Protein AF-0000000075107037 (afdb_homodimer)

pLDDT: mean 95.25, std 4.58, range [48.72, 98.81]

Solvent-accessible surface area (backbone atoms only — not comparable to full-atom values): 33247 Å² total; per-residue (Å²): 128,79,55,45,65,58,54,53,51,48,35,53,47,34,36,51,47,34,52,48,44,27,47,44,36,66,69,42,48,43,53,71,29,68,86,40,70,43,37,31,58,58,52,11,61,74,70,67,34,22,39,70,39,39,37,48,50,51,52,28,38,24,60,72,54,35,28,42,76,41,94,88,47,32,36,28,62,30,82,46,23,54,36,32,19,80,85,46,91,81,37,44,23,40,41,48,31,38,67,56,30,68,88,40,40,49,19,62,66,38,42,64,56,15,33,43,67,59,44,39,19,32,39,75,63,66,74,32,54,68,70,62,43,25,70,76,34,52,69,60,34,51,33,41,52,51,22,51,52,50,52,50,51,50,51,43,50,50,44,63,72,68,47,67,61,71,78,71,62,50,89,64,32,30,37,32,24,47,59,38,65,57,33,60,59,57,50,52,52,51,59,71,58,67,45,90,56,45,39,39,32,38,33,21,44,59,79,49,29,62,60,16,57,78,68,43,61,87,75,42,47,70,42,63,50,50,54,76,74,42,50,78,69,32,37,34,36,39,32,58,74,44,60,39,64,42,53,69,70,53,38,26,42,34,44,31,25,43,51,72,29,30,40,72,88,73,17,36,38,38,37,38,39,58,47,37,78,48,69,43,28,44,57,26,44,47,25,38,32,65,33,82,25,40,60,41,33,70,68,53,49,41,50,43,29,46,74,22,53,23,31,68,74,44,76,46,79,53,100,56,67,44,26,40,35,32,28,29,61,95,130,79,56,47,65,57,55,54,53,48,34,55,48,35,37,51,46,34,51,49,44,26,48,44,36,67,70,41,49,42,53,69,28,68,85,40,69,42,36,30,58,57,52,12,60,74,70,67,34,21,39,70,40,39,36,48,50,50,53,27,37,24,58,73,54,35,28,43,76,42,94,88,47,32,37,29,63,30,82,48,25,54,36,31,19,78,87,47,91,78,36,43,25,42,42,47,31,38,67,56,29,68,90,39,40,50,19,62,68,38,42,64,57,15,34,44,67,59,45,39,19,31,39,75,64,68,73,32,52,66,70,62,41,24,68,77,34,52,69,61,35,52,32,39,53,51,22,51,51,49,52,50,50,50,52,43,50,50,44,62,71,70,47,66,61,70,78,70,61,48,89,65,32,31,36,31,24,48,58,38,64,58,32,60,59,54,51,52,52,50,59,70,59,66,45,89,56,46,41,41,33,38,33,21,44,58,78,49,30,62,60,17,58,77,65,42,61,87,75,43,46,69,42,63,50,50,52,76,74,42,50,77,69,33,38,35,36,40,32,59,73,46,59,39,64,39,52,69,72,52,38,26,41,34,44,32,25,43,52,71,31,30,42,72,88,74,19,36,38,39,37,38,39,57,48,38,82,44,70,44,28,44,56,25,44,48,26,38,33,66,34,81,26,40,57,43,33,71,68,54,49,40,52,42,29,46,74,23,53,22,32,68,74,44,76,48,82,54,99,56,66,45,25,39,37,32,29,28,61,94

Radius of gyration: 29.3 Å; Cα contacts (8 Å, |Δi|>4): 1284; chains: 2; bounding box: 58×89×63 Å

InterPro domains:
  IPR001077 O-methyltransferase, C-terminal domain [PF00891] (127-308)
  IPR012967 Caffeic acid 3-O-methyltransferase-like, dimerisation domain [PF08100] (13-86)
  IPR016461 O-methyltransferase-like [PIRSF005739] (6-320)
  IPR016461 O-methyltransferase-like [PS51683] (9-329)
  IPR029063 S-adenosyl-L-methionine-dependent methyltransferase superfamily [G3DSA:3.40.50.150] (92-328)
  IPR029063 S-adenosyl-L-methionine-dependent methyltransferase superfamily [SSF53335] (90-326)
  IPR036388 Winged helix-like DNA-binding domain superfamily [G3DSA:1.10.10.10] (2-91)
  IPR036390 Winged helix DNA-binding domain superfamily [SSF46785] (5-87)

Foldseek 3Di:
DPDPVVVVVVVVVVVVQLLLLLVCLVLLVLQVQVVHKDFLVVSCVVSVHDSVVSQVSQVSNVVVVQWPDPPSTIIHGDPNVNLSRPPDPNRCNLVSNLCCDCQNVQLVVPLVVCVVPLAASRCVRQVHASVVSCVVVVVSVVSVVVNVVSVLVVLLVQCLVFDPLLVLDDFQFEEEEAQCQLCVSVQVSCVSNVDLRYAYEYEEAPVRLVVSCVPDDPRYHYDHDDLLVADAAGAEYEAEPNQQQDDLVSLLSSLLRNCVRYDQPRHKYKYKDQADDPPCVVVQSSCSNRHSGGHYHPVSVQVSQVSSQKGWDDWGDDPDRIIIIMIHGD/DPDPVVVVVVVVVVVVQLLLLLVCLVLLVLQVQVVHKDFLVVSCVVSVHDSVVSQVSQVSNVVVVQWDDPPSTIIHGDPNVNLSRDPDPNRCNLVSNLCCDCQNVQLVVPLVVCVVPLAASRCVRQVHASVVSCVVVVVSVVSVVVNVVSVLVVLLVQCLVFDPLLVLDDFQFEEEEAQCQLCVSVQVSCVSNVDLRYAYEYEEAPVRLVVSCVPDDPRYHYDHDDLLVADAAGAEYEAEPNQQQDDLVSLLSSLLRNCVRYDQPRHKYKYKDQADDPPCVVVQSSCSNRHSGGHYHPVSVQVSQVSSQKGWDDWGDDPDRIIIIMIHGD

Secondary structure (DSSP, 8-state):
---HHHHHHHHHHHHHHHHHHHHHHHTTHHHHHTTS-EEHHHHHHHHT--HHHHHHHHHHHHTTTSEEEETTTEEEE-TGGGGG-TTSTT--HHHHHHHTSHHHHHHHHTHHHHHHHSS-SHHHHHSS-HHHHHHHSHHHHHHHHHHHHHHHHHHHHHHHHHS-HHHH--TT-EEEEET-TTSHHHHHHHHHHT-TTSEEEEEE-HHHHHHHHTTS-TTEEEEE--TTT----BSEEEEES-GGGS-HHHHHHHHHHHHHHB-TTT-EEEEEEEB-SSTHHHHHHHHHHHSS---B-HHHHHHHHHHTTEEEEEEEE-SSSEEEEEEEE-/---HHHHHHHHHHHHHHHHHHHHHHHTTHHHHHTTS-EEHHHHHHHHT--HHHHHHHHHHHHTTTSEEEETTTEEEE-TGGGGG-TTSTT--HHHHHHHTSHHHHHHHHTHHHHHHHSS-SHHHHHSS-HHHHHHHSHHHHHHHHHHHHHHHHHHHHHHHHHS-HHHH--TT-EEEEET-TTSHHHHHHHHHHT-TTSEEEEEE-HHHHHHHHTTS-TTEEEEE--TTT----BSEEEEES-GGGS-HHHHHHHHHHHHHHB-TTT-EEEEEEEB-SSTHHHHHHHHHHHSS---B-HHHHHHHHHHTTEEEEEEEE-SSSEEEEEEEE-

Sequence (660 aa):
MADPALQVFECVRNLWATRCLSTVASLKIPDFLRDGPRTAKEIAEHFHLHEDSVFRLLRAVSTMGFLEHSNGNVFALTATGECLISDVPGSMRAYLVTMCAPGHWLPWGNIESTIESGVPATEMELGADLGSYYSKHPEEGHAFNEAMQHVNQMSAGVALDAYPFEDIATDDMCIVDVGGAHGDFLMDVLNRLNRPSVRGILFERPEVVEAAAEHVSHEIDCISGDFFESVPPGDLYLLKHVLHEWSDSHCVAILRNIRAAMDTSSGRVLVVEVLVEGTEALVDMNMLVMFNGRERTEEEFTALFLQANLKLTQVIRTSTPFAVLEASAAMADPALQVFECVRNLWATRCLSTVASLKIPDFLRDGPRTAKEIAEHFHLHEDSVFRLLRAVSTMGFLEHSNGNVFALTATGECLISDVPGSMRAYLVTMCAPGHWLPWGNIESTIESGVPATEMELGADLGSYYSKHPEEGHAFNEAMQHVNQMSAGVALDAYPFEDIATDDMCIVDVGGAHGDFLMDVLNRLNRPSVRGILFERPEVVEAAAEHVSHEIDCISGDFFESVPPGDLYLLKHVLHEWSDSHCVAILRNIRAAMDTSSGRVLVVEVLVEGTEALVDMNMLVMFNGRERTEEEFTALFLQANLKLTQVIRTSTPFAVLEASAA

Organism: Aphanomyces astaci (NCBI:txid112090)

Nearest PDB structures (foldseek):
  8h3t-assembly1_B  TM=8.787E-01  e=5.975E-28  Streptomyces galtieri
  8rdn-assembly2_D  TM=8.268E-01  e=7.463E-28  Xenorhabdus doucetiae FRM16 = DSM 17909
  4d7k-assembly1_A  TM=7.882E-01  e=2.397E-27  Streptomyces davaonensis JCM 4913
  7pgj-assembly1_A-2  TM=7.693E-01  e=4.847E-24  Streptomyces peucetius
  4wxh-assembly1_B  TM=7.635E-01  e=1.318E-23  Streptomyces peucetius

Structure (mmCIF, N/CA/C/O backbone):
data_AF-0000000075107037-model_v1
#
loop_
_entity.id
_entity.type
_entity.pdbx_description
1 polymer 'O-methyltransferase domain-containing protein'
#
loop_
_atom_site.group_PDB
_atom_site.id
_atom_site.type_symbol
_atom_site.label_atom_id
_atom_site.label_alt_id
_atom_site.label_comp_id
_atom_site.label_asym_id
_atom_site.label_entity_id
_atom_site.label_seq_id
_atom_site.pdbx_PDB_ins_code
_atom_site.Cartn_x
_atom_site.Cartn_y
_atom_site.Cartn_z
_atom_site.occupancy
_atom_site.B_iso_or_equiv
_atom_site.auth_seq_id
_atom_site.auth_comp_id
_atom_site.auth_asym_id
_atom_site.auth_atom_id
_atom_site.pdbx_PDB_model_num
ATOM 1 N N . MET A 1 1 ? -7.32 -2.387 21.812 1 48.72 1 MET A N 1
ATOM 2 C CA . MET A 1 1 ? -7.293 -2.402 20.344 1 48.72 1 MET A CA 1
ATOM 3 C C . MET A 1 1 ? -6.777 -1.075 19.797 1 48.72 1 MET A C 1
ATOM 5 O O . MET A 1 1 ? -7.039 -0.018 20.375 1 48.72 1 MET A O 1
ATOM 9 N N . ALA A 1 2 ? -5.934 -1.205 18.812 1 64.19 2 ALA A N 1
ATOM 10 C CA . ALA A 1 2 ? -5.414 0.016 18.203 1 64.19 2 ALA A CA 1
ATOM 11 C C . ALA A 1 2 ? -6.547 0.911 17.703 1 64.19 2 ALA A C 1
ATOM 13 O O . ALA A 1 2 ? -7.582 0.418 17.25 1 64.19 2 ALA A O 1
ATOM 14 N N . ASP A 1 3 ? -6.496 2.055 17.859 1 85.25 3 ASP A N 1
ATOM 15 C CA . ASP A 1 3 ? -7.48 3.027 17.391 1 85.25 3 ASP A CA 1
ATOM 16 C C . ASP A 1 3 ? -7.809 2.812 15.914 1 85.25 3 ASP A C 1
ATOM 18 O O . ASP A 1 3 ? -6.906 2.635 15.094 1 85.25 3 ASP A O 1
ATOM 22 N N . PRO A 1 4 ? -9.078 2.51 15.609 1 87.81 4 PRO A N 1
ATOM 23 C CA . PRO A 1 4 ? -9.5 2.26 14.227 1 87.81 4 PRO A CA 1
ATOM 24 C C . PRO A 1 4 ? -8.945 3.283 13.242 1 87.81 4 PRO A C 1
ATOM 26 O O . PRO A 1 4 ? -8.547 2.922 12.133 1 87.81 4 PRO A O 1
ATOM 29 N N . ALA A 1 5 ? -8.859 4.488 13.68 1 88.5 5 ALA A N 1
ATOM 30 C CA . ALA A 1 5 ? -8.32 5.535 12.805 1 88.5 5 ALA A CA 1
ATOM 31 C C . ALA A 1 5 ? -6.852 5.285 12.5 1 88.5 5 ALA A C 1
ATOM 33 O O . ALA A 1 5 ? -6.406 5.488 11.359 1 88.5 5 ALA A O 1
ATOM 34 N N . LEU A 1 6 ? -6.152 4.863 13.484 1 89.31 6 LEU A N 1
ATOM 35 C CA . LEU A 1 6 ? -4.73 4.602 13.305 1 89.31 6 LEU A CA 1
ATOM 36 C C . LEU A 1 6 ? -4.508 3.461 12.312 1 89.31 6 LEU A C 1
ATOM 38 O O . LEU A 1 6 ? -3.537 3.471 11.555 1 89.31 6 LEU A O 1
ATOM 42 N N . GLN A 1 7 ? -5.359 2.49 12.289 1 92.75 7 GLN A N 1
ATOM 43 C CA . GLN A 1 7 ? -5.242 1.369 11.367 1 92.75 7 GLN A CA 1
ATOM 44 C C . GLN A 1 7 ? -5.449 1.823 9.922 1 92.75 7 GLN A C 1
ATOM 46 O O . GLN A 1 7 ? -4.77 1.348 9.008 1 92.75 7 GLN A O 1
ATOM 51 N N . VAL A 1 8 ? -6.398 2.748 9.734 1 94.56 8 VAL A N 1
ATOM 52 C CA . VAL A 1 8 ? -6.648 3.268 8.391 1 94.56 8 VAL A CA 1
ATOM 53 C C . VAL A 1 8 ? -5.465 4.117 7.938 1 94.56 8 VAL A C 1
ATOM 55 O O . VAL A 1 8 ? -5.031 4.023 6.785 1 94.56 8 VAL A O 1
ATOM 58 N N . PHE A 1 9 ? -4.879 4.91 8.844 1 92.62 9 PHE A N 1
ATOM 59 C CA . PHE A 1 9 ? -3.684 5.68 8.523 1 92.62 9 PHE A CA 1
ATOM 60 C C . PHE A 1 9 ? -2.545 4.762 8.094 1 92.62 9 PHE A C 1
ATOM 62 O O . PHE A 1 9 ? -1.828 5.059 7.137 1 92.62 9 PHE A O 1
ATOM 69 N N . GLU A 1 10 ? -2.465 3.695 8.773 1 93.69 10 GLU A N 1
ATOM 70 C CA . GLU A 1 10 ? -1.395 2.746 8.484 1 93.69 10 GLU A CA 1
ATOM 71 C C . GLU A 1 10 ? -1.579 2.105 7.113 1 93.69 10 GLU A C 1
ATOM 73 O O . GLU A 1 10 ? -0.605 1.878 6.391 1 93.69 10 GLU A O 1
ATOM 78 N N . CYS A 1 11 ? -2.799 1.814 6.762 1 96.19 11 CYS A N 1
ATOM 79 C CA . CYS A 1 11 ? -3.068 1.246 5.445 1 96.19 11 CYS A CA 1
ATOM 80 C C . CYS A 1 11 ? -2.615 2.191 4.34 1 96.19 11 CYS A C 1
ATOM 82 O O . CYS A 1 11 ? -1.948 1.773 3.393 1 96.19 11 CYS A O 1
ATOM 84 N N . VAL A 1 12 ? -2.932 3.439 4.508 1 96.75 12 VAL A N 1
ATOM 85 C CA . VAL A 1 12 ? -2.574 4.434 3.502 1 96.75 12 VAL A CA 1
ATOM 86 C C . VAL A 1 12 ? -1.059 4.609 3.467 1 96.75 12 VAL A C 1
ATOM 88 O O . VAL A 1 12 ? -0.457 4.656 2.391 1 96.75 12 VAL A O 1
ATOM 91 N N . ARG A 1 13 ? -0.458 4.672 4.602 1 96.19 13 ARG A N 1
ATOM 92 C CA . ARG A 1 13 ? 0.992 4.82 4.68 1 96.19 13 ARG A CA 1
ATOM 93 C C . ARG A 1 13 ? 1.698 3.641 4.016 1 96.19 13 ARG A C 1
ATOM 95 O O . ARG A 1 13 ? 2.758 3.809 3.41 1 96.19 13 ARG A O 1
ATOM 102 N N . ASN A 1 14 ? 1.113 2.471 4.121 1 96.81 14 ASN A N 1
ATOM 103 C CA . ASN A 1 14 ? 1.698 1.282 3.51 1 96.81 14 ASN A CA 1
ATOM 104 C C . ASN A 1 14 ? 1.711 1.382 1.987 1 96.81 14 ASN A C 1
ATOM 106 O O . ASN A 1 14 ? 2.627 0.877 1.336 1 96.81 14 ASN A O 1
ATOM 110 N N . LEU A 1 15 ? 0.691 2.004 1.475 1 97.19 15 LEU A N 1
ATOM 111 C CA . LEU A 1 15 ? 0.667 2.258 0.038 1 97.19 15 LEU A CA 1
ATOM 112 C C . LEU A 1 15 ? 1.818 3.172 -0.372 1 97.19 15 LEU A C 1
ATOM 114 O O . LEU A 1 15 ? 2.531 2.883 -1.336 1 97.19 15 LEU A O 1
ATOM 118 N N . TRP A 1 16 ? 2.047 4.246 0.37 1 98.19 16 TRP A N 1
ATOM 119 C CA . TRP A 1 16 ? 3.145 5.168 0.098 1 98.19 16 TRP A CA 1
ATOM 120 C C . TRP A 1 16 ? 4.492 4.473 0.257 1 98.19 16 TRP A C 1
ATOM 122 O O . TRP A 1 16 ? 5.402 4.68 -0.548 1 98.19 16 TRP A O 1
ATOM 132 N N . ALA A 1 17 ? 4.57 3.666 1.273 1 98.31 17 ALA A N 1
ATOM 133 C CA . ALA A 1 17 ? 5.809 2.953 1.571 1 98.31 17 ALA A CA 1
ATOM 134 C C . ALA A 1 17 ? 6.223 2.057 0.406 1 98.31 17 ALA A C 1
ATOM 136 O O . ALA A 1 17 ? 7.379 2.066 -0.014 1 98.31 17 ALA A O 1
ATOM 137 N N . THR A 1 18 ? 5.258 1.32 -0.097 1 98.31 18 THR A N 1
ATOM 138 C CA . THR A 1 18 ? 5.539 0.401 -1.195 1 98.31 18 THR A CA 1
ATOM 139 C C . THR A 1 18 ? 6.027 1.161 -2.426 1 98.31 18 THR A C 1
ATOM 141 O O . THR A 1 18 ? 6.984 0.744 -3.078 1 98.31 18 THR A O 1
ATOM 144 N N . ARG A 1 19 ? 5.391 2.246 -2.729 1 98.25 19 ARG A N 1
ATOM 145 C CA . ARG A 1 19 ? 5.777 3.033 -3.895 1 98.25 19 ARG A CA 1
ATOM 146 C C . ARG A 1 19 ? 7.16 3.646 -3.707 1 98.25 19 ARG A C 1
ATOM 148 O O . ARG A 1 19 ? 7.945 3.721 -4.652 1 98.25 19 ARG A O 1
ATOM 155 N N . CYS A 1 20 ? 7.461 4.105 -2.486 1 98.69 20 CYS A N 1
ATOM 156 C CA . CYS A 1 20 ? 8.789 4.648 -2.199 1 98.69 20 CYS A CA 1
ATOM 157 C C . CYS A 1 20 ? 9.859 3.584 -2.371 1 98.69 20 CYS A C 1
ATOM 159 O O . CYS A 1 20 ? 10.891 3.83 -3.008 1 98.69 20 CYS A O 1
ATOM 161 N N . LEU A 1 21 ? 9.602 2.441 -1.837 1 98.69 21 LEU A N 1
ATOM 162 C CA . LEU A 1 21 ? 10.555 1.342 -1.939 1 98.69 21 LEU A CA 1
ATOM 163 C C . LEU A 1 21 ? 10.781 0.953 -3.396 1 98.69 21 LEU A C 1
ATOM 165 O O . LEU A 1 21 ? 11.922 0.729 -3.812 1 98.69 21 LEU A O 1
ATOM 169 N N . SER A 1 22 ? 9.719 0.848 -4.125 1 98.44 22 SER A N 1
ATOM 170 C CA . SER A 1 22 ? 9.812 0.494 -5.539 1 98.44 22 SER A CA 1
ATOM 171 C C . SER A 1 22 ? 10.617 1.531 -6.316 1 98.44 22 SER A C 1
ATOM 173 O O . SER A 1 22 ? 11.336 1.189 -7.254 1 98.44 22 SER A O 1
ATOM 175 N N . THR A 1 23 ? 10.469 2.781 -5.965 1 98.38 23 THR A N 1
ATOM 176 C CA . THR A 1 23 ? 11.203 3.85 -6.633 1 98.38 23 THR A CA 1
ATOM 177 C C . THR A 1 23 ? 12.703 3.707 -6.387 1 98.38 23 THR A C 1
ATOM 179 O O . THR A 1 23 ? 13.508 3.844 -7.316 1 98.38 23 THR A O 1
ATOM 182 N N . VAL A 1 24 ? 13.086 3.426 -5.145 1 98.62 24 VAL A N 1
ATOM 183 C CA . VAL A 1 24 ? 14.484 3.189 -4.809 1 98.62 24 VAL A CA 1
ATOM 184 C C . VAL A 1 24 ? 15.031 2.033 -5.645 1 98.62 24 VAL A C 1
ATOM 186 O O . VAL A 1 24 ? 16.141 2.115 -6.18 1 98.62 24 VAL A O 1
ATOM 189 N N . ALA A 1 25 ? 14.258 0.979 -5.781 1 97.81 25 ALA A N 1
ATOM 190 C CA . ALA A 1 25 ? 14.656 -0.2 -6.547 1 97.81 25 ALA A CA 1
ATOM 191 C C . ALA A 1 25 ? 14.727 0.114 -8.039 1 97.81 25 ALA A C 1
ATOM 193 O O . ALA A 1 25 ? 15.656 -0.315 -8.727 1 97.81 25 ALA A O 1
ATOM 194 N N . SER A 1 26 ? 13.719 0.814 -8.523 1 96.75 26 SER A N 1
ATOM 195 C CA . SER A 1 26 ? 13.641 1.144 -9.945 1 96.75 26 SER A CA 1
ATOM 196 C C . SER A 1 26 ? 14.82 2.008 -10.375 1 96.75 26 SER A C 1
ATOM 198 O O . SER A 1 26 ? 15.305 1.889 -11.508 1 96.75 26 SER A O 1
ATOM 200 N N . LEU A 1 27 ? 15.289 2.854 -9.5 1 97.12 27 LEU A N 1
ATOM 201 C CA . LEU A 1 27 ? 16.406 3.74 -9.781 1 97.12 27 LEU A CA 1
ATOM 202 C C . LEU A 1 27 ? 17.734 3.014 -9.602 1 97.12 27 LEU A C 1
ATOM 204 O O . LEU A 1 27 ? 18.797 3.576 -9.875 1 97.12 27 LEU A O 1
ATOM 208 N N . LYS A 1 28 ? 17.719 1.764 -9.062 1 97.38 28 LYS A N 1
ATOM 209 C CA . LYS A 1 28 ? 18.875 0.902 -8.844 1 97.38 28 LYS A CA 1
ATOM 210 C C . LYS A 1 28 ? 19.828 1.518 -7.824 1 97.38 28 LYS A C 1
ATOM 212 O O . LYS A 1 28 ? 21.047 1.372 -7.945 1 97.38 28 LYS A O 1
ATOM 217 N N . ILE A 1 29 ? 19.266 2.271 -6.902 1 98.38 29 ILE A N 1
ATOM 218 C CA . ILE A 1 29 ? 20.062 2.865 -5.832 1 98.38 29 ILE A CA 1
ATOM 219 C C . ILE A 1 29 ? 20.719 1.764 -5.016 1 98.38 29 ILE A C 1
ATOM 221 O O . ILE A 1 29 ? 21.891 1.895 -4.617 1 98.38 29 ILE A O 1
ATOM 225 N N . PRO A 1 30 ? 20.047 0.63 -4.777 1 98.62 30 PRO A N 1
ATOM 226 C CA . PRO A 1 30 ? 20.703 -0.451 -4.043 1 98.62 30 PRO A CA 1
ATOM 227 C C . PRO A 1 30 ? 21.969 -0.947 -4.734 1 98.62 30 PRO A C 1
ATOM 229 O O . PRO A 1 30 ? 22.938 -1.328 -4.066 1 98.62 30 PRO A O 1
ATOM 232 N N . ASP A 1 31 ? 22 -0.954 -6.078 1 98.38 31 ASP A N 1
ATOM 233 C CA . ASP A 1 31 ? 23.203 -1.339 -6.809 1 98.38 31 ASP A CA 1
ATOM 234 C C . ASP A 1 31 ? 24.375 -0.415 -6.473 1 98.38 31 ASP A C 1
ATOM 236 O O . ASP A 1 31 ? 25.516 -0.871 -6.312 1 98.38 31 ASP A O 1
ATOM 240 N N . PHE A 1 32 ? 24.078 0.857 -6.41 1 98.06 32 PHE A N 1
ATOM 241 C CA . PHE A 1 32 ? 25.094 1.867 -6.129 1 98.06 32 PHE A CA 1
ATOM 242 C C . PHE A 1 32 ? 25.562 1.777 -4.68 1 98.06 32 PHE A C 1
ATOM 244 O O . PHE A 1 32 ? 26.719 2.061 -4.375 1 98.06 32 PHE A O 1
ATOM 251 N N . LEU A 1 33 ? 24.75 1.326 -3.754 1 98.19 33 LEU A N 1
ATOM 252 C CA . LEU A 1 33 ? 25.047 1.247 -2.33 1 98.19 33 LEU A CA 1
ATOM 253 C C . LEU A 1 33 ? 25.734 -0.076 -1.994 1 98.19 33 LEU A C 1
ATOM 255 O O . LEU A 1 33 ? 26.141 -0.298 -0.851 1 98.19 33 LEU A O 1
ATOM 259 N N . ARG A 1 34 ? 25.875 -0.941 -2.982 1 96.31 34 ARG A N 1
ATOM 260 C CA . ARG A 1 34 ? 26.422 -2.277 -2.775 1 96.31 34 ARG A CA 1
ATOM 261 C C . ARG A 1 34 ? 27.812 -2.209 -2.168 1 96.31 34 ARG A C 1
ATOM 263 O O . ARG A 1 34 ? 28.188 -3.061 -1.357 1 96.31 34 ARG A O 1
ATOM 270 N N . ASP A 1 35 ? 28.562 -1.167 -2.494 1 93.31 35 ASP A N 1
ATOM 271 C CA . ASP A 1 35 ? 29.969 -1.083 -2.105 1 93.31 35 ASP A CA 1
ATOM 272 C C . ASP A 1 35 ? 30.141 -0.282 -0.816 1 93.31 35 ASP A C 1
ATOM 274 O O . ASP A 1 35 ? 31.25 -0.019 -0.384 1 93.31 35 ASP A O 1
ATOM 278 N N . GLY A 1 36 ? 29.047 0.172 -0.223 1 96.19 36 GLY A N 1
ATOM 279 C CA . GLY A 1 36 ? 29.156 0.857 1.055 1 96.19 36 GLY A CA 1
ATOM 280 C C . GLY A 1 36 ? 28.234 2.061 1.168 1 96.19 36 GLY A C 1
ATOM 281 O O . GLY A 1 36 ? 27.516 2.393 0.221 1 96.19 36 GLY A O 1
ATOM 282 N N . PRO A 1 37 ? 28.297 2.684 2.326 1 97.81 37 PRO A N 1
ATOM 283 C CA . PRO A 1 37 ? 27.422 3.826 2.604 1 97.81 37 PRO A CA 1
ATOM 284 C C . PRO A 1 37 ? 27.719 5.027 1.709 1 97.81 37 PRO A C 1
ATOM 286 O O . PRO A 1 37 ? 28.875 5.262 1.346 1 97.81 37 PRO A O 1
ATOM 289 N N . ARG A 1 38 ? 26.719 5.77 1.296 1 98.31 38 ARG A N 1
ATOM 290 C CA . ARG A 1 38 ? 26.812 7.004 0.519 1 98.31 38 ARG A CA 1
ATOM 291 C C . ARG A 1 38 ? 25.906 8.078 1.107 1 98.31 38 ARG A C 1
ATOM 293 O O . ARG A 1 38 ? 24.906 7.773 1.768 1 98.31 38 ARG A O 1
ATOM 300 N N . THR A 1 39 ? 26.266 9.312 0.815 1 98 39 THR A N 1
ATOM 301 C CA . THR A 1 39 ? 25.375 10.414 1.192 1 98 39 THR A CA 1
ATOM 302 C C . THR A 1 39 ? 24.266 10.586 0.173 1 98 39 THR A C 1
ATOM 304 O O . THR A 1 39 ? 24.391 10.156 -0.975 1 98 39 THR A O 1
ATOM 307 N N . ALA A 1 40 ? 23.188 11.211 0.613 1 97.94 40 ALA A N 1
ATOM 308 C CA . ALA A 1 40 ? 22.109 11.539 -0.315 1 97.94 40 ALA A CA 1
ATOM 309 C C . ALA A 1 40 ? 22.625 12.375 -1.483 1 97.94 40 ALA A C 1
ATOM 311 O O . ALA A 1 40 ? 22.188 12.203 -2.621 1 97.94 40 ALA A O 1
ATOM 312 N N . LYS A 1 41 ? 23.516 13.258 -1.195 1 98.06 41 LYS A N 1
ATOM 313 C CA . LYS A 1 41 ? 24.109 14.109 -2.223 1 98.06 41 LYS A CA 1
ATOM 314 C C . LYS A 1 41 ? 24.844 13.273 -3.264 1 98.06 41 LYS A C 1
ATOM 316 O O . LYS A 1 41 ? 24.672 13.469 -4.469 1 98.06 41 LYS A O 1
ATOM 321 N N . GLU A 1 42 ? 25.688 12.352 -2.814 1 98.31 42 GLU A N 1
ATOM 322 C CA . GLU A 1 42 ? 26.438 11.477 -3.721 1 98.31 42 GLU A CA 1
ATOM 323 C C . GLU A 1 42 ? 25.484 10.656 -4.59 1 98.31 42 GLU A C 1
ATOM 325 O O . GLU A 1 42 ? 25.734 10.477 -5.785 1 98.31 42 GLU A O 1
ATOM 330 N N . ILE A 1 43 ? 24.453 10.188 -3.994 1 98.44 43 ILE A N 1
ATOM 331 C CA . ILE A 1 43 ? 23.484 9.375 -4.707 1 98.44 43 ILE A CA 1
ATOM 332 C C . ILE A 1 43 ? 22.766 10.227 -5.75 1 98.44 43 ILE A C 1
ATOM 334 O O . ILE A 1 43 ? 22.625 9.828 -6.906 1 98.44 43 ILE A O 1
ATOM 338 N N . ALA A 1 44 ? 22.312 11.414 -5.344 1 98.5 44 ALA A N 1
ATOM 339 C CA . ALA A 1 44 ? 21.625 12.328 -6.25 1 98.5 44 ALA A CA 1
ATOM 340 C C . ALA A 1 44 ? 22.5 12.695 -7.438 1 98.5 44 ALA A C 1
ATOM 342 O O . ALA A 1 44 ? 22.047 12.727 -8.578 1 98.5 44 ALA A O 1
ATOM 343 N N . GLU A 1 45 ? 23.75 12.977 -7.168 1 98.31 45 GLU A N 1
ATOM 344 C CA . GLU A 1 45 ? 24.688 13.359 -8.211 1 98.31 45 GLU A CA 1
ATOM 345 C C . GLU A 1 45 ? 24.938 12.203 -9.18 1 98.31 45 GLU A C 1
ATOM 347 O O . GLU A 1 45 ? 24.953 12.398 -10.398 1 98.31 45 GLU A O 1
ATOM 352 N N . HIS A 1 46 ? 25.141 11.023 -8.648 1 97.75 46 HIS A N 1
ATOM 353 C CA . HIS A 1 46 ? 25.406 9.852 -9.469 1 97.75 46 HIS A CA 1
ATOM 354 C C . HIS A 1 46 ? 24.281 9.594 -10.461 1 97.75 46 HIS A C 1
ATOM 356 O O . HIS A 1 46 ? 24.531 9.266 -11.625 1 97.75 46 HIS A O 1
ATOM 362 N N . PHE A 1 47 ? 23.062 9.734 -10.039 1 97.88 47 PHE A N 1
ATOM 363 C CA . PHE A 1 47 ? 21.906 9.375 -10.844 1 97.88 47 PHE A CA 1
ATOM 364 C C . PHE A 1 47 ? 21.266 10.617 -11.469 1 97.88 47 PHE A C 1
ATOM 366 O O . PHE A 1 47 ? 20.25 10.523 -12.156 1 97.88 47 PHE A O 1
ATOM 373 N N . HIS A 1 48 ? 21.859 11.812 -11.273 1 98.06 48 HIS A N 1
ATOM 374 C CA . HIS A 1 48 ? 21.344 13.078 -11.797 1 98.06 48 HIS A CA 1
ATOM 375 C C . HIS A 1 48 ? 19.922 13.328 -11.32 1 98.06 48 HIS A C 1
ATOM 377 O O . HIS A 1 48 ? 19.031 13.578 -12.133 1 98.06 48 HIS A O 1
ATOM 383 N N . LEU A 1 49 ? 19.719 13.227 -9.984 1 98.5 49 LEU A N 1
ATOM 384 C CA . LEU A 1 49 ? 18.438 13.414 -9.328 1 98.5 49 LEU A CA 1
ATOM 385 C C . LEU A 1 49 ? 18.453 14.648 -8.422 1 98.5 49 LEU A C 1
ATOM 387 O O . LEU A 1 49 ? 19.516 15.227 -8.188 1 98.5 49 LEU A O 1
ATOM 391 N N . HIS A 1 50 ? 17.266 15.086 -8 1 98.38 50 HIS A N 1
ATOM 392 C CA . HIS A 1 50 ? 17.125 16.219 -7.09 1 98.38 50 HIS A CA 1
ATOM 393 C C . HIS A 1 50 ? 17.531 15.828 -5.672 1 98.38 50 HIS A C 1
ATOM 395 O O . HIS A 1 50 ? 16.891 14.977 -5.051 1 98.38 50 HIS A O 1
ATOM 401 N N . GLU A 1 51 ? 18.531 16.438 -5.156 1 98.06 51 GLU A N 1
ATOM 402 C CA . GLU A 1 51 ? 19.203 16.016 -3.932 1 98.06 51 GLU A CA 1
ATOM 403 C C . GLU A 1 51 ? 18.219 15.953 -2.762 1 98.06 51 GLU A C 1
ATOM 405 O O . GLU A 1 51 ? 18.172 14.945 -2.053 1 98.06 51 GLU A O 1
ATOM 410 N N . ASP A 1 52 ? 17.422 17 -2.531 1 96.88 52 ASP A N 1
ATOM 411 C CA . ASP A 1 52 ? 16.5 17.031 -1.398 1 96.88 52 ASP A CA 1
ATOM 412 C C . ASP A 1 52 ? 15.453 15.93 -1.507 1 96.88 52 ASP A C 1
ATOM 414 O O . ASP A 1 52 ? 15.094 15.305 -0.505 1 96.88 52 ASP A O 1
ATOM 418 N N . SER A 1 53 ? 14.953 15.703 -2.727 1 97.94 53 SER A N 1
ATOM 419 C CA . SER A 1 53 ? 13.977 14.641 -2.953 1 97.94 53 SER A CA 1
ATOM 420 C C . SER A 1 53 ? 14.578 13.266 -2.693 1 97.94 53 SER A C 1
ATOM 422 O O . SER A 1 53 ? 13.906 12.383 -2.148 1 97.94 53 SER A O 1
ATOM 424 N N . VAL A 1 54 ? 15.82 13.07 -3.07 1 98.56 54 VAL A N 1
ATOM 425 C CA . VAL A 1 54 ? 16.516 11.812 -2.838 1 98.56 54 VAL A CA 1
ATOM 426 C C . VAL A 1 54 ? 16.688 11.578 -1.337 1 98.56 54 VAL A C 1
ATOM 428 O O . VAL A 1 54 ? 16.422 10.484 -0.841 1 98.56 54 VAL A O 1
ATOM 431 N N . PHE A 1 55 ? 17.062 12.594 -0.621 1 98.12 55 PHE A N 1
ATOM 432 C CA . PHE A 1 55 ? 17.234 12.477 0.823 1 98.12 55 PHE A CA 1
ATOM 433 C C . PHE A 1 55 ? 15.93 12.039 1.483 1 98.12 55 PHE A C 1
ATOM 435 O O . PHE A 1 55 ? 15.914 11.102 2.285 1 98.12 55 PHE A O 1
ATOM 442 N N . ARG A 1 56 ? 14.844 12.703 1.157 1 97.75 56 ARG A N 1
ATOM 443 C CA . ARG A 1 56 ? 13.555 12.422 1.773 1 97.75 56 ARG A CA 1
ATOM 444 C C . ARG A 1 56 ? 13.07 11.016 1.416 1 97.75 56 ARG A C 1
ATOM 446 O O . ARG A 1 56 ? 12.508 10.32 2.258 1 97.75 56 ARG A O 1
ATOM 453 N N . LEU A 1 57 ? 13.281 10.617 0.159 1 98.5 57 LEU A N 1
ATOM 454 C CA . LEU A 1 57 ? 12.938 9.273 -0.283 1 98.5 57 LEU A CA 1
ATOM 455 C C . LEU A 1 57 ? 13.711 8.227 0.514 1 98.5 57 LEU A C 1
ATOM 457 O O . LEU A 1 57 ? 13.125 7.266 1.021 1 98.5 57 LEU A O 1
ATOM 461 N N . LEU A 1 58 ? 15.023 8.406 0.651 1 98.69 58 LEU A N 1
ATOM 462 C CA . LEU A 1 58 ? 15.867 7.441 1.337 1 98.69 58 LEU A CA 1
ATOM 463 C C . LEU A 1 58 ? 15.555 7.406 2.83 1 98.69 58 LEU A C 1
ATOM 465 O O . LEU A 1 58 ? 15.594 6.34 3.451 1 98.69 58 LEU A O 1
ATOM 469 N N . ARG A 1 59 ? 15.281 8.594 3.387 1 98.06 59 ARG A N 1
ATOM 470 C CA . ARG A 1 59 ? 14.867 8.648 4.785 1 98.06 59 ARG A CA 1
ATOM 471 C C . ARG A 1 59 ? 13.602 7.82 5.008 1 98.06 59 ARG A C 1
ATOM 473 O O . ARG A 1 59 ? 13.508 7.07 5.98 1 98.06 59 ARG A O 1
ATOM 480 N N . ALA A 1 60 ? 12.641 7.934 4.113 1 98 60 ALA A N 1
ATOM 481 C CA . ALA A 1 60 ? 11.398 7.172 4.219 1 98 60 ALA A CA 1
ATOM 482 C C . ALA A 1 60 ? 11.664 5.672 4.117 1 98 60 ALA A C 1
ATOM 484 O O . ALA A 1 60 ? 11.188 4.895 4.949 1 98 60 ALA A O 1
ATOM 485 N N . VAL A 1 61 ? 12.453 5.254 3.15 1 98.44 61 VAL A N 1
ATOM 486 C CA . VAL A 1 61 ? 12.711 3.838 2.91 1 98.44 61 VAL A CA 1
ATOM 487 C C . VAL A 1 61 ? 13.523 3.256 4.062 1 98.44 61 VAL A C 1
ATOM 489 O O . VAL A 1 61 ? 13.375 2.082 4.406 1 98.44 61 VAL A O 1
ATOM 492 N N . SER A 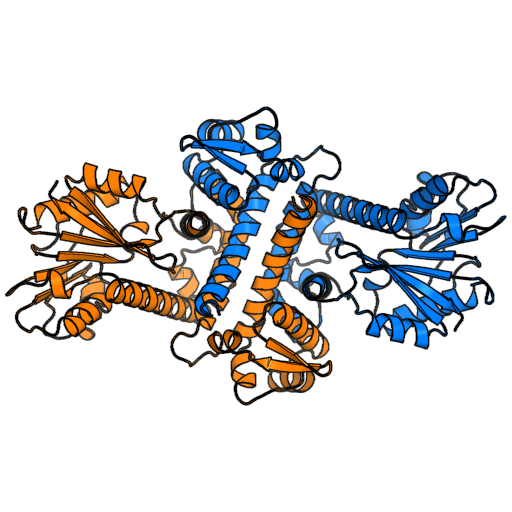1 62 ? 14.344 4.082 4.734 1 97.88 62 SER A N 1
ATOM 493 C CA . SER A 1 62 ? 15.125 3.605 5.871 1 97.88 62 SER A CA 1
ATOM 494 C C . SER A 1 62 ? 14.219 3.182 7.023 1 97.88 62 SER A C 1
ATOM 496 O O . SER A 1 62 ? 14.586 2.32 7.824 1 97.88 62 SER A O 1
ATOM 498 N N . THR A 1 63 ? 13.031 3.799 7.133 1 96.81 63 THR A N 1
ATOM 499 C CA . THR A 1 63 ? 12.109 3.457 8.211 1 96.81 63 THR A CA 1
ATOM 500 C C . THR A 1 63 ? 11.508 2.07 7.992 1 96.81 63 THR A C 1
ATOM 502 O O . THR A 1 63 ? 10.906 1.5 8.906 1 96.81 63 THR A O 1
ATOM 505 N N . MET A 1 64 ? 11.727 1.465 6.805 1 96.62 64 MET A N 1
ATOM 506 C CA . MET A 1 64 ? 11.141 0.181 6.434 1 96.62 64 MET A CA 1
ATOM 507 C C . MET A 1 64 ? 12.117 -0.959 6.688 1 96.62 64 MET A C 1
ATOM 509 O O . MET A 1 64 ? 11.766 -2.131 6.559 1 96.62 64 MET A O 1
ATOM 513 N N . GLY A 1 65 ? 13.359 -0.625 6.961 1 96.5 65 GLY A N 1
ATOM 514 C CA . GLY A 1 65 ? 14.328 -1.646 7.328 1 96.5 65 GLY A CA 1
ATOM 515 C C . GLY A 1 65 ? 15.211 -2.074 6.172 1 96.5 65 GLY A C 1
ATOM 516 O O . GLY A 1 65 ? 16.031 -2.975 6.32 1 96.5 65 GLY A O 1
ATOM 517 N N . PHE A 1 66 ? 15.094 -1.416 4.977 1 97.88 66 PHE A N 1
ATOM 518 C CA . PHE A 1 66 ? 15.883 -1.81 3.814 1 97.88 66 PHE A CA 1
ATOM 519 C C . PHE A 1 66 ? 17.172 -1.005 3.732 1 97.88 66 PHE A C 1
ATOM 521 O O . PHE A 1 66 ? 18.125 -1.418 3.07 1 97.88 66 PHE A O 1
ATOM 528 N N . LEU A 1 67 ? 17.188 0.171 4.359 1 98.25 67 LEU A N 1
ATOM 529 C CA . LEU A 1 67 ? 18.359 1.044 4.426 1 98.25 67 LEU A CA 1
ATOM 530 C C . LEU A 1 67 ? 18.656 1.431 5.867 1 98.25 67 LEU A C 1
ATOM 532 O O . LEU A 1 67 ? 17.75 1.504 6.703 1 98.25 67 LEU A O 1
ATOM 536 N N . GLU A 1 68 ? 19.844 1.609 6.09 1 97.75 68 GLU A N 1
ATOM 537 C CA . GLU A 1 68 ? 20.281 2.279 7.309 1 97.75 68 GLU A CA 1
ATOM 538 C C . GLU A 1 68 ? 20.5 3.771 7.07 1 97.75 68 GLU A C 1
ATOM 540 O O . GLU A 1 68 ? 21.016 4.172 6.023 1 97.75 68 GLU A O 1
ATOM 545 N N . HIS A 1 69 ? 20.062 4.582 7.922 1 96.56 69 HIS A N 1
ATOM 546 C CA . HIS A 1 69 ? 20.203 6.035 7.879 1 96.56 69 HIS A CA 1
ATOM 547 C C . HIS A 1 69 ? 21.047 6.539 9.047 1 96.56 69 HIS A C 1
ATOM 549 O O . HIS A 1 69 ? 20.641 6.434 10.211 1 96.56 69 HIS A O 1
ATOM 555 N N . SER A 1 70 ? 22.234 7.016 8.734 1 91.5 70 SER A N 1
ATOM 556 C CA . SER A 1 70 ? 23.141 7.496 9.781 1 91.5 70 SER A CA 1
ATOM 557 C C . SER A 1 70 ? 23.609 8.914 9.492 1 91.5 70 SER A C 1
ATOM 559 O O . SER A 1 70 ? 23.516 9.391 8.359 1 91.5 70 SER A O 1
ATOM 561 N N . ASN A 1 71 ? 24.078 9.562 10.547 1 81.94 71 ASN A N 1
ATOM 562 C CA . ASN A 1 71 ? 24.734 10.867 10.5 1 81.94 71 ASN A CA 1
ATOM 563 C C . ASN A 1 71 ? 23.891 11.898 9.758 1 81.94 71 ASN A C 1
ATOM 565 O O . ASN A 1 71 ? 24.422 12.773 9.078 1 81.94 71 ASN A O 1
ATOM 569 N N . GLY A 1 72 ? 22.766 11.695 9.594 1 80.06 72 GLY A N 1
ATOM 570 C CA . GLY A 1 72 ? 21.781 12.641 9.102 1 80.06 72 GLY A CA 1
ATOM 571 C C . GLY A 1 72 ? 21.688 12.688 7.59 1 80.06 72 GLY A C 1
ATOM 572 O O . GLY A 1 72 ? 20.75 13.25 7.031 1 80.06 72 GLY A O 1
ATOM 573 N N . ASN A 1 73 ? 22.625 12.094 6.883 1 92.38 73 ASN A N 1
ATOM 574 C CA . ASN A 1 73 ? 22.531 12.164 5.426 1 92.38 73 ASN A CA 1
ATOM 575 C C . ASN A 1 73 ? 23.188 10.953 4.766 1 92.38 73 ASN A C 1
ATOM 577 O O . ASN A 1 73 ? 23.406 10.945 3.553 1 92.38 73 ASN A O 1
ATOM 581 N N . VAL A 1 74 ? 23.641 10.023 5.543 1 97.88 74 VAL A N 1
ATOM 582 C CA . VAL A 1 74 ? 24.328 8.859 5.004 1 97.88 74 VAL A CA 1
ATOM 583 C C . VAL A 1 74 ? 23.406 7.645 5.035 1 97.88 74 VAL A C 1
ATOM 585 O O . VAL A 1 74 ? 22.719 7.402 6.031 1 97.88 74 VAL A O 1
ATOM 588 N N . PHE A 1 75 ? 23.516 6.918 3.959 1 98.5 75 PHE A N 1
ATOM 589 C CA . PHE A 1 75 ? 22.641 5.754 3.832 1 98.5 75 PHE A CA 1
ATOM 590 C C . PHE A 1 75 ? 23.438 4.523 3.41 1 98.5 75 PHE A C 1
ATOM 592 O O . PHE A 1 75 ? 24.375 4.633 2.625 1 98.5 75 PHE A O 1
ATOM 599 N N . ALA A 1 76 ? 23.062 3.389 3.965 1 98.44 76 ALA A N 1
ATOM 600 C CA . ALA A 1 76 ? 23.656 2.096 3.635 1 98.44 76 ALA A CA 1
ATOM 601 C C . ALA A 1 76 ? 22.578 1.021 3.48 1 98.44 76 ALA A C 1
ATOM 603 O O . ALA A 1 76 ? 21.484 1.152 4.02 1 98.44 76 ALA A O 1
ATOM 604 N N . LEU A 1 77 ? 22.938 -0.036 2.701 1 97.81 77 LEU A N 1
ATOM 605 C CA . LEU A 1 77 ? 22.031 -1.174 2.605 1 97.81 77 LEU A CA 1
ATOM 606 C C . LEU A 1 77 ? 22.031 -1.987 3.895 1 97.81 77 LEU A C 1
ATOM 608 O O . LEU A 1 77 ? 23.094 -2.182 4.5 1 97.81 77 LEU A O 1
ATOM 612 N N . THR A 1 78 ? 20.906 -2.367 4.348 1 97.62 78 THR A N 1
ATOM 613 C CA . THR A 1 78 ? 20.812 -3.424 5.352 1 97.62 78 THR A CA 1
ATOM 614 C C . THR A 1 78 ? 20.922 -4.797 4.695 1 97.62 78 THR A C 1
ATOM 616 O O . THR A 1 78 ? 20.953 -4.91 3.471 1 97.62 78 THR A O 1
ATOM 619 N N . ALA A 1 79 ? 20.938 -5.82 5.531 1 95.25 79 ALA A N 1
ATOM 620 C CA . ALA A 1 79 ? 20.906 -7.18 4.996 1 95.25 79 ALA A CA 1
ATOM 621 C C . ALA A 1 79 ? 19.656 -7.418 4.176 1 95.25 79 ALA A C 1
ATOM 623 O O . ALA A 1 79 ? 19.703 -8.055 3.123 1 95.25 79 ALA A O 1
ATOM 624 N N . THR A 1 80 ? 18.547 -6.918 4.582 1 95.62 80 THR A N 1
ATOM 625 C CA . THR A 1 80 ? 17.281 -7.043 3.873 1 95.62 80 THR A CA 1
ATOM 626 C C . THR A 1 80 ? 17.328 -6.273 2.557 1 95.62 80 THR A C 1
ATOM 628 O O . THR A 1 80 ? 16.812 -6.742 1.541 1 95.62 80 THR A O 1
ATOM 631 N N . GLY A 1 81 ? 17.953 -5.113 2.611 1 97.31 81 GLY A N 1
ATOM 632 C CA . GLY A 1 81 ? 18.031 -4.273 1.426 1 97.31 81 GLY A CA 1
ATOM 633 C C . GLY A 1 81 ? 18.844 -4.895 0.304 1 97.31 81 GLY A C 1
ATOM 634 O O . GLY A 1 81 ? 18.703 -4.504 -0.857 1 97.31 81 GLY A O 1
ATOM 635 N N . GLU A 1 82 ? 19.656 -5.852 0.604 1 96.88 82 GLU A N 1
ATOM 636 C CA . GLU A 1 82 ? 20.516 -6.484 -0.392 1 96.88 82 GLU A CA 1
ATOM 637 C C . GLU A 1 82 ? 19.688 -7.285 -1.401 1 96.88 82 GLU A C 1
ATOM 639 O O . GLU A 1 82 ? 20.141 -7.523 -2.523 1 96.88 82 GLU A O 1
ATOM 644 N N . CYS A 1 83 ? 18.5 -7.66 -1.086 1 95 83 CYS A N 1
ATOM 645 C CA . CYS A 1 83 ? 17.641 -8.43 -1.986 1 95 83 CYS A CA 1
ATOM 646 C C . CYS A 1 83 ? 17.109 -7.551 -3.117 1 95 83 CYS A C 1
ATOM 648 O O . CYS A 1 83 ? 16.516 -8.055 -4.07 1 95 83 CYS A O 1
ATOM 650 N N . LEU A 1 84 ? 17.422 -6.234 -3.072 1 97.44 84 LEU A N 1
ATOM 651 C CA . LEU A 1 84 ? 16.969 -5.309 -4.098 1 97.44 84 LEU A CA 1
ATOM 652 C C . LEU A 1 84 ? 18.078 -5.008 -5.102 1 97.44 84 LEU A C 1
ATOM 654 O O . LEU A 1 84 ? 17.859 -4.266 -6.062 1 97.44 84 LEU A O 1
ATOM 658 N N . ILE A 1 85 ? 19.25 -5.504 -4.824 1 97.38 85 ILE A N 1
ATOM 659 C CA . ILE A 1 85 ? 20.328 -5.383 -5.801 1 97.38 85 ILE A CA 1
ATOM 660 C C . ILE A 1 85 ? 19.969 -6.148 -7.07 1 97.38 85 ILE A C 1
ATOM 662 O O . ILE A 1 85 ? 19.453 -7.266 -7 1 97.38 85 ILE A O 1
ATOM 666 N N . SER A 1 86 ? 20.188 -5.59 -8.266 1 94.38 86 SER A N 1
ATOM 667 C CA . SER A 1 86 ? 19.594 -6.039 -9.523 1 94.38 86 SER A CA 1
ATOM 668 C C . SER A 1 86 ? 20.203 -7.363 -9.977 1 94.38 86 SER A C 1
ATOM 670 O O . SER A 1 86 ? 19.547 -8.148 -10.664 1 94.38 86 SER A O 1
ATOM 672 N N . ASP A 1 87 ? 21.453 -7.66 -9.625 1 92.19 87 ASP A N 1
ATOM 673 C CA . ASP A 1 87 ? 22.156 -8.773 -10.258 1 92.19 87 ASP A CA 1
ATOM 674 C C . ASP A 1 87 ? 22.562 -9.828 -9.234 1 92.19 87 ASP A C 1
ATOM 676 O O . ASP A 1 87 ? 23.516 -10.578 -9.445 1 92.19 87 ASP A O 1
ATOM 680 N N . VAL A 1 88 ? 21.922 -9.875 -8.148 1 91.75 88 VAL A N 1
ATOM 681 C CA . VAL A 1 88 ? 22.203 -10.922 -7.176 1 91.75 88 VAL A CA 1
ATOM 682 C C . VAL A 1 88 ? 21.172 -12.039 -7.312 1 91.75 88 VAL A C 1
ATOM 684 O O . VAL A 1 88 ? 20.031 -11.797 -7.719 1 91.75 88 VAL A O 1
ATOM 687 N N . PRO A 1 89 ? 21.562 -13.258 -7.059 1 85.94 89 PRO A N 1
ATOM 688 C CA . PRO A 1 89 ? 20.594 -14.352 -7.062 1 85.94 89 PRO A CA 1
ATOM 689 C C . PRO A 1 89 ? 19.453 -14.117 -6.082 1 85.94 89 PRO A C 1
ATOM 691 O O . PRO A 1 89 ? 19.672 -13.734 -4.934 1 85.94 89 PRO A O 1
ATOM 694 N N . GLY A 1 90 ? 18.266 -14.273 -6.648 1 85.44 90 GLY A N 1
ATOM 695 C CA . GLY A 1 90 ? 17.109 -14.133 -5.773 1 85.44 90 GLY A CA 1
ATOM 696 C C . GLY A 1 90 ? 16.656 -12.695 -5.613 1 85.44 90 GLY A C 1
ATOM 697 O O . GLY A 1 90 ? 15.781 -12.406 -4.801 1 85.44 90 GLY A O 1
ATOM 698 N N . SER A 1 91 ? 17.219 -11.836 -6.379 1 93.5 91 SER A N 1
ATOM 699 C CA . SER A 1 91 ? 16.828 -10.43 -6.32 1 93.5 91 SER A CA 1
ATOM 700 C C . SER A 1 91 ? 15.32 -10.273 -6.445 1 93.5 91 SER A C 1
ATOM 702 O O . SER A 1 91 ? 14.688 -10.938 -7.266 1 93.5 91 SER A O 1
ATOM 704 N N . MET A 1 92 ? 14.812 -9.398 -5.625 1 94.69 92 MET A N 1
ATOM 705 C CA . MET A 1 92 ? 13.375 -9.109 -5.645 1 94.69 92 MET A CA 1
ATOM 706 C C . MET A 1 92 ? 13.102 -7.781 -6.348 1 94.69 92 MET A C 1
ATOM 708 O O . MET A 1 92 ? 11.961 -7.32 -6.379 1 94.69 92 MET A O 1
ATOM 712 N N . ARG A 1 93 ? 14.117 -7.18 -6.926 1 96.38 93 ARG A N 1
ATOM 713 C CA . ARG A 1 93 ? 13.977 -5.871 -7.562 1 96.38 93 ARG A CA 1
ATOM 714 C C . ARG A 1 93 ? 12.938 -5.918 -8.68 1 96.38 93 ARG A C 1
ATOM 716 O O . ARG A 1 93 ? 12.023 -5.094 -8.711 1 96.38 93 ARG A O 1
ATOM 723 N N . ALA A 1 94 ? 13.094 -6.852 -9.562 1 95.56 94 ALA A N 1
ATOM 724 C CA . ALA A 1 94 ? 12.211 -6.926 -10.727 1 95.56 94 ALA A CA 1
ATOM 725 C C . ALA A 1 94 ? 10.766 -7.125 -10.297 1 95.56 94 ALA A C 1
ATOM 727 O O . ALA A 1 94 ? 9.852 -6.504 -10.859 1 95.56 94 ALA A O 1
ATOM 728 N N . TYR A 1 95 ? 10.57 -7.984 -9.352 1 95.44 95 TYR A N 1
ATOM 729 C CA . TYR A 1 95 ? 9.227 -8.234 -8.844 1 95.44 95 TYR A CA 1
ATOM 730 C C . TYR A 1 95 ? 8.609 -6.957 -8.289 1 95.44 95 TYR A C 1
ATOM 732 O O . TYR A 1 95 ? 7.5 -6.574 -8.68 1 95.44 95 TYR A O 1
ATOM 740 N N . LEU A 1 96 ? 9.359 -6.309 -7.406 1 97.44 96 LEU A N 1
ATOM 741 C CA . LEU A 1 96 ? 8.875 -5.098 -6.746 1 97.44 96 LEU A CA 1
ATOM 742 C C . LEU A 1 96 ? 8.578 -4.008 -7.77 1 97.44 96 LEU A C 1
ATOM 744 O O . LEU A 1 96 ? 7.504 -3.396 -7.738 1 97.44 96 LEU A O 1
ATOM 748 N N . VAL A 1 97 ? 9.469 -3.752 -8.68 1 97.06 97 VAL A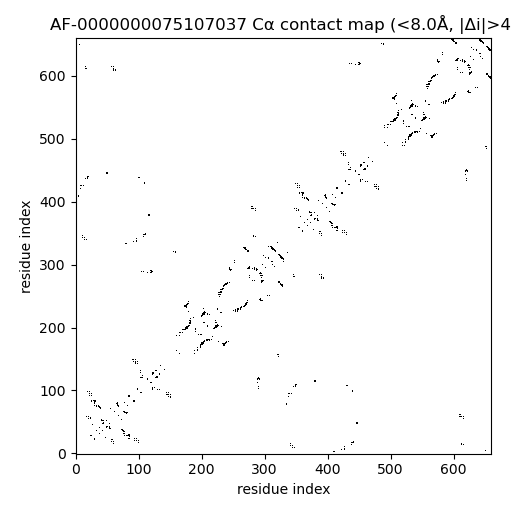 N 1
ATOM 749 C CA . VAL A 1 97 ? 9.344 -2.689 -9.672 1 97.06 97 VAL A CA 1
ATOM 750 C C . VAL A 1 97 ? 8.156 -2.977 -10.594 1 97.06 97 VAL A C 1
ATOM 752 O O . VAL A 1 97 ? 7.375 -2.074 -10.906 1 97.06 97 VAL A O 1
ATOM 755 N N . THR A 1 98 ? 7.973 -4.195 -10.953 1 96.56 98 THR A N 1
ATOM 756 C CA . THR A 1 98 ? 6.91 -4.59 -11.875 1 96.56 98 THR A CA 1
ATOM 757 C C . THR A 1 98 ? 5.543 -4.406 -11.227 1 96.56 98 THR A C 1
ATOM 759 O O . THR A 1 98 ? 4.605 -3.928 -11.867 1 96.56 98 THR A O 1
ATOM 762 N N . MET A 1 99 ? 5.461 -4.754 -9.961 1 96.69 99 MET A N 1
ATOM 763 C CA . MET A 1 99 ? 4.188 -4.691 -9.25 1 96.69 99 MET A CA 1
ATOM 764 C C . MET A 1 99 ? 3.781 -3.244 -8.992 1 96.69 99 MET A C 1
ATOM 766 O O . MET A 1 99 ? 2.652 -2.979 -8.57 1 96.69 99 MET A O 1
ATOM 770 N N . CYS A 1 100 ? 4.66 -2.287 -9.281 1 97.19 100 CYS A N 1
ATOM 771 C CA . CYS A 1 100 ? 4.352 -0.876 -9.078 1 97.19 100 CYS A CA 1
ATOM 772 C C . CYS A 1 100 ? 4.457 -0.098 -10.383 1 97.19 100 CYS A C 1
ATOM 774 O O . CYS A 1 100 ? 4.293 1.124 -10.398 1 97.19 100 CYS A O 1
ATOM 776 N N . ALA A 1 101 ? 4.793 -0.817 -11.484 1 96.81 101 ALA A N 1
ATOM 777 C CA . ALA A 1 101 ? 4.91 -0.17 -12.789 1 96.81 101 ALA A CA 1
ATOM 778 C C . ALA A 1 101 ? 3.537 0.191 -13.352 1 96.81 101 ALA A C 1
ATOM 780 O O . ALA A 1 101 ? 2.518 -0.339 -12.898 1 96.81 101 ALA A O 1
ATOM 781 N N . PRO A 1 102 ? 3.48 1.047 -14.367 1 95.94 102 PRO A N 1
ATOM 782 C CA . PRO A 1 102 ? 2.199 1.492 -14.914 1 95.94 102 PRO A CA 1
ATOM 783 C C . PRO A 1 102 ? 1.313 0.33 -15.359 1 95.94 102 PRO A C 1
ATOM 785 O O . PRO A 1 102 ? 0.098 0.361 -15.148 1 95.94 102 PRO A O 1
ATOM 788 N N . GLY A 1 103 ? 1.868 -0.668 -15.922 1 96.38 103 GLY A N 1
ATOM 789 C CA . GLY A 1 103 ? 1.113 -1.821 -16.391 1 96.38 103 GLY A CA 1
ATOM 790 C C . GLY A 1 103 ? 0.365 -2.533 -15.281 1 96.38 103 GLY A C 1
ATOM 791 O O . GLY A 1 103 ? -0.592 -3.266 -15.539 1 96.38 103 GLY A O 1
ATOM 792 N N . HIS A 1 104 ? 0.775 -2.375 -14.078 1 97.06 104 HIS A N 1
ATOM 793 C CA . HIS A 1 104 ? 0.13 -2.938 -12.898 1 97.06 104 HIS A CA 1
ATOM 794 C C . HIS A 1 104 ? -0.622 -1.866 -12.117 1 97.06 104 HIS A C 1
ATOM 796 O O . HIS A 1 104 ? -1.747 -2.096 -11.664 1 97.06 104 HIS A O 1
ATOM 802 N N . TRP A 1 105 ? -0.016 -0.681 -11.984 1 96.69 105 TRP A N 1
ATOM 803 C CA . TRP A 1 105 ? -0.518 0.434 -11.188 1 96.69 105 TRP A CA 1
ATOM 804 C C . TRP A 1 105 ? -1.868 0.912 -11.711 1 96.69 105 TRP A C 1
ATOM 806 O O . TRP A 1 105 ? -2.814 1.084 -10.938 1 96.69 105 TRP A O 1
ATOM 816 N N . LEU A 1 106 ? -1.979 1.051 -12.984 1 97.06 106 LEU A N 1
ATOM 817 C CA . LEU A 1 106 ? -3.164 1.658 -13.578 1 97.06 106 LEU A CA 1
ATOM 818 C C . LEU A 1 106 ? -4.371 0.736 -13.453 1 97.06 106 LEU A C 1
ATOM 820 O O . LEU A 1 106 ? -5.449 1.171 -13.039 1 97.06 106 LEU A O 1
ATOM 824 N N . PRO A 1 107 ? -4.234 -0.578 -13.734 1 97.44 107 PRO A N 1
ATOM 825 C CA . PRO A 1 107 ? -5.383 -1.467 -13.531 1 97.44 107 PRO A CA 1
ATOM 826 C C . PRO A 1 107 ? -5.848 -1.507 -12.078 1 97.44 107 PRO A C 1
ATOM 828 O O . PRO A 1 107 ? -7.055 -1.47 -11.812 1 97.44 107 PRO A O 1
ATOM 831 N N . TRP A 1 108 ? -4.953 -1.533 -11.164 1 97.94 108 TRP A N 1
ATOM 832 C CA . TRP A 1 108 ? -5.32 -1.542 -9.75 1 97.94 108 TRP A CA 1
ATOM 833 C C . TRP A 1 108 ? -5.992 -0.231 -9.352 1 97.94 108 TRP A C 1
ATOM 835 O O . TRP A 1 108 ? -6.75 -0.184 -8.383 1 97.94 108 TRP A O 1
ATOM 845 N N . GLY A 1 109 ? -5.68 0.84 -10.078 1 96.94 109 GLY A N 1
ATOM 846 C CA . GLY A 1 109 ? -6.328 2.121 -9.836 1 96.94 109 GLY A CA 1
ATOM 847 C C . GLY A 1 109 ? -7.801 2.121 -10.203 1 96.94 109 GLY A C 1
ATOM 848 O O . GLY A 1 109 ? -8.547 3.02 -9.797 1 96.94 109 GLY A O 1
ATOM 849 N N . ASN A 1 110 ? -8.219 1.165 -10.938 1 96.12 110 ASN A N 1
ATOM 850 C CA . ASN A 1 110 ? -9.609 1.068 -11.359 1 96.12 110 ASN A CA 1
ATOM 851 C C . ASN A 1 110 ? -10.219 -0.276 -10.977 1 96.12 110 ASN A C 1
ATOM 853 O O . ASN A 1 110 ? -10.961 -0.872 -11.766 1 96.12 110 ASN A O 1
ATOM 857 N N . ILE A 1 111 ? -9.883 -0.816 -9.867 1 97.31 111 ILE A N 1
ATOM 858 C CA . ILE A 1 111 ? -10.383 -2.094 -9.375 1 97.31 111 ILE A CA 1
ATOM 859 C C . ILE A 1 111 ? -11.906 -2.055 -9.297 1 97.31 111 ILE A C 1
ATOM 861 O O . ILE A 1 111 ? -12.562 -3.086 -9.445 1 97.31 111 ILE A O 1
ATOM 865 N N . GLU A 1 112 ? -12.555 -0.898 -9.094 1 96.38 112 GLU A N 1
ATOM 866 C CA . GLU A 1 112 ? -14.008 -0.771 -9.008 1 96.38 112 GLU A CA 1
ATOM 867 C C . GLU A 1 112 ? -14.688 -1.32 -10.258 1 96.38 112 GLU A C 1
ATOM 869 O O . GLU A 1 112 ? -15.727 -1.975 -10.172 1 96.38 112 GLU A O 1
ATOM 874 N N . SER A 1 113 ? -14.062 -1.049 -11.414 1 96.06 113 SER A N 1
ATOM 875 C CA . SER A 1 113 ? -14.633 -1.568 -12.656 1 96.06 113 SER A CA 1
ATOM 876 C C . SER A 1 113 ? -14.68 -3.092 -12.648 1 96.06 113 SER A C 1
ATOM 878 O O . SER A 1 113 ? -15.633 -3.691 -13.141 1 96.06 113 SER A O 1
ATOM 880 N N . THR A 1 114 ? -13.633 -3.711 -12.117 1 97.56 114 THR A N 1
ATOM 881 C CA . THR A 1 114 ? -13.562 -5.164 -12.031 1 97.56 114 THR A CA 1
ATOM 882 C C . THR A 1 114 ? -14.609 -5.699 -11.062 1 97.56 114 THR A C 1
ATOM 884 O O . THR A 1 114 ? -15.242 -6.723 -11.328 1 97.56 114 THR A O 1
ATOM 887 N N . ILE A 1 115 ? -14.828 -5.012 -9.969 1 98.19 115 ILE A N 1
ATOM 888 C CA . ILE A 1 115 ? -15.805 -5.445 -8.977 1 98.19 115 ILE A CA 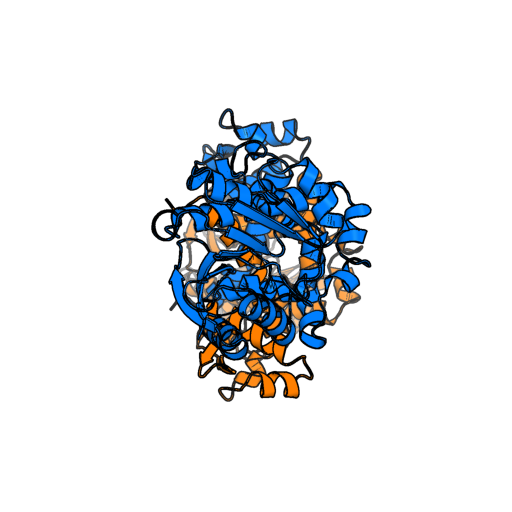1
ATOM 889 C C . ILE A 1 115 ? -17.219 -5.34 -9.555 1 98.19 115 ILE A C 1
ATOM 891 O O . ILE A 1 115 ? -18.078 -6.172 -9.258 1 98.19 115 ILE A O 1
ATOM 895 N N . GLU A 1 116 ? -17.422 -4.367 -10.406 1 97.56 116 GLU A N 1
ATOM 896 C CA . GLU A 1 116 ? -18.719 -4.152 -11.031 1 97.56 116 GLU A CA 1
ATOM 897 C C . GLU A 1 116 ? -19 -5.199 -12.109 1 97.56 116 GLU A C 1
ATOM 899 O O . GLU A 1 116 ? -20.094 -5.738 -12.195 1 97.56 116 GLU A O 1
ATOM 904 N N . SER A 1 117 ? -18.031 -5.551 -12.914 1 96.5 117 SER A N 1
ATOM 905 C CA . SER A 1 117 ? -18.281 -6.293 -14.148 1 96.5 117 SER A CA 1
ATOM 906 C C . SER A 1 117 ? -17.797 -7.734 -14.023 1 96.5 117 SER A C 1
ATOM 908 O O . SER A 1 117 ? -18.234 -8.602 -14.781 1 96.5 117 SER A O 1
ATOM 910 N N . GLY A 1 118 ? -16.812 -7.938 -13.188 1 96.06 118 GLY A N 1
ATOM 911 C CA . GLY A 1 118 ? -16.141 -9.234 -13.125 1 96.06 118 GLY A CA 1
ATOM 912 C C . GLY A 1 118 ? -15.039 -9.383 -14.148 1 96.06 118 GLY A C 1
ATOM 913 O O . GLY A 1 118 ? -14.406 -10.438 -14.234 1 96.06 118 GLY A O 1
ATOM 914 N N . VAL A 1 119 ? -14.828 -8.32 -14.914 1 95.19 119 VAL A N 1
ATOM 915 C CA . VAL A 1 119 ? -13.805 -8.328 -15.953 1 95.19 119 VAL A CA 1
ATOM 916 C C . VAL A 1 119 ? -12.562 -7.586 -15.469 1 95.19 119 VAL A C 1
ATOM 918 O O . VAL A 1 119 ? -12.664 -6.512 -14.867 1 95.19 119 VAL A O 1
ATOM 921 N N . PRO A 1 120 ? -11.391 -8.203 -15.688 1 95.56 120 PRO A N 1
ATOM 922 C CA . PRO A 1 120 ? -10.164 -7.512 -15.273 1 95.56 120 PRO A CA 1
ATOM 923 C C . PRO A 1 120 ? -10.086 -6.086 -15.812 1 95.56 120 PRO A C 1
ATOM 925 O O . PRO A 1 120 ? -10.477 -5.832 -16.953 1 95.56 120 PRO A O 1
ATOM 928 N N . ALA A 1 121 ? -9.453 -5.242 -15.047 1 95.12 121 ALA A N 1
ATOM 929 C CA . ALA A 1 121 ? -9.359 -3.83 -15.414 1 95.12 121 ALA A CA 1
ATOM 930 C C . ALA A 1 121 ? -8.234 -3.598 -16.422 1 95.12 121 ALA A C 1
ATOM 932 O O . ALA A 1 121 ? -8.109 -2.51 -16.984 1 95.12 121 ALA A O 1
ATOM 933 N N . THR A 1 122 ? -7.418 -4.535 -16.719 1 95.38 122 THR A N 1
ATOM 934 C CA . THR A 1 122 ? -6.172 -4.41 -17.469 1 95.38 122 THR A CA 1
ATOM 935 C C . THR A 1 122 ? -6.43 -3.865 -18.875 1 95.38 122 THR A C 1
ATOM 937 O O . THR A 1 122 ? -5.863 -2.842 -19.266 1 95.38 122 THR A O 1
ATOM 940 N N . GLU A 1 123 ? -7.32 -4.496 -19.625 1 93.12 123 GLU A N 1
ATOM 941 C CA . GLU A 1 123 ? -7.551 -4.055 -21 1 93.12 123 GLU A CA 1
ATOM 942 C C . GLU A 1 123 ? -8.164 -2.656 -21.031 1 93.12 123 GLU A C 1
ATOM 944 O O . GLU A 1 123 ? -7.824 -1.846 -21.891 1 93.12 123 GLU A O 1
ATOM 949 N N . MET A 1 124 ? -9.039 -2.441 -20.156 1 93.5 124 MET A N 1
ATOM 950 C CA . MET A 1 124 ? -9.695 -1.139 -20.094 1 93.5 124 MET A CA 1
ATOM 951 C C . MET A 1 124 ? -8.688 -0.034 -19.797 1 93.5 124 MET A C 1
ATOM 953 O O . MET A 1 124 ? -8.695 1.011 -20.453 1 93.5 124 MET A O 1
ATOM 957 N N . GLU A 1 125 ? -7.801 -0.222 -18.906 1 94.88 125 GLU A N 1
ATOM 958 C CA . GLU A 1 125 ? -6.898 0.82 -18.422 1 94.88 125 GLU A CA 1
ATOM 959 C C . GLU A 1 125 ? -5.676 0.945 -19.328 1 94.88 125 GLU A C 1
ATOM 961 O O . GLU A 1 125 ? -5.121 2.035 -19.484 1 94.88 125 GLU A O 1
ATOM 966 N N . LEU A 1 126 ? -5.277 -0.183 -19.891 1 96.44 126 LEU A N 1
ATOM 967 C CA . LEU A 1 126 ? -4.043 -0.16 -20.672 1 96.44 126 LEU A CA 1
ATOM 968 C C . LEU A 1 126 ? -4.336 -0.007 -22.156 1 96.44 126 LEU A C 1
ATOM 970 O O . LEU A 1 126 ? -3.436 0.285 -22.953 1 96.44 126 LEU A O 1
ATOM 974 N N . GLY A 1 127 ? -5.582 -0.224 -22.547 1 94.88 127 GLY A N 1
ATOM 975 C CA . GLY A 1 127 ? -5.988 -0.093 -23.938 1 94.88 127 GLY A CA 1
ATOM 976 C C . GLY A 1 127 ? -5.641 -1.306 -24.781 1 94.88 127 GLY A C 1
ATOM 977 O O . GLY A 1 127 ? -5.738 -1.264 -26.016 1 94.88 127 GLY A O 1
ATOM 978 N N . ALA A 1 128 ? -5.117 -2.354 -24.172 1 93.31 128 ALA A N 1
ATOM 979 C CA . ALA A 1 128 ? -4.703 -3.6 -24.812 1 93.31 128 ALA A CA 1
ATOM 980 C C . ALA A 1 128 ? -4.586 -4.727 -23.797 1 93.31 128 ALA A C 1
ATOM 982 O O . ALA A 1 128 ? -4.59 -4.48 -22.578 1 93.31 128 ALA A O 1
ATOM 983 N N . ASP A 1 129 ? -4.613 -5.91 -24.328 1 91.56 129 ASP A N 1
ATOM 984 C CA . ASP A 1 129 ? -4.258 -7.008 -23.422 1 91.56 129 ASP A CA 1
ATOM 985 C C . ASP A 1 129 ? -2.812 -6.883 -22.953 1 91.56 129 ASP A C 1
ATOM 987 O O . ASP A 1 129 ? -2.012 -6.176 -23.562 1 91.56 129 ASP A O 1
ATOM 991 N N . LEU A 1 130 ? -2.477 -7.531 -21.938 1 90.62 130 LEU A N 1
ATOM 992 C CA . LEU A 1 130 ? -1.188 -7.363 -21.281 1 90.62 130 LEU A CA 1
ATOM 993 C C . LEU A 1 130 ? -0.041 -7.699 -22.219 1 90.62 130 LEU A C 1
ATOM 995 O O . LEU A 1 130 ? 0.967 -6.988 -22.266 1 90.62 130 LEU A O 1
ATOM 999 N N . GLY A 1 131 ? -0.151 -8.805 -22.953 1 90.94 131 GLY A N 1
ATOM 1000 C CA . GLY A 1 131 ? 0.881 -9.164 -23.922 1 90.94 131 GLY A CA 1
ATOM 1001 C C . GLY A 1 131 ? 1.156 -8.062 -24.922 1 90.94 131 GLY A C 1
ATOM 1002 O O . GLY A 1 131 ? 2.312 -7.707 -25.172 1 90.94 131 GLY A O 1
ATOM 1003 N N . SER A 1 132 ? 0.098 -7.559 -25.516 1 93.81 132 SER A N 1
ATOM 1004 C CA . SER A 1 132 ? 0.209 -6.477 -26.484 1 93.81 132 SER A CA 1
ATOM 1005 C C . SER A 1 132 ? 0.768 -5.211 -25.844 1 93.81 132 SER A C 1
ATOM 1007 O O . SER A 1 132 ? 1.572 -4.5 -26.438 1 93.81 132 SER A O 1
ATOM 1009 N N . TYR A 1 133 ? 0.329 -4.949 -24.703 1 96.19 133 TYR A N 1
ATOM 1010 C CA . TYR A 1 133 ? 0.827 -3.789 -23.984 1 96.19 133 TYR A CA 1
ATOM 1011 C C . TYR A 1 133 ? 2.33 -3.887 -23.75 1 96.19 133 TYR A C 1
ATOM 1013 O O . TYR A 1 133 ? 3.066 -2.932 -24.016 1 96.19 133 TYR A O 1
ATOM 1021 N N . TYR A 1 134 ? 2.799 -5 -23.312 1 94.69 134 TYR A N 1
ATOM 1022 C CA . TYR A 1 134 ? 4.215 -5.18 -23.016 1 94.69 134 TYR A CA 1
ATOM 1023 C C . TYR A 1 134 ? 5.051 -5.16 -24.281 1 94.69 134 TYR A C 1
ATOM 1025 O O . TYR A 1 134 ? 6.223 -4.777 -24.25 1 94.69 134 TYR A O 1
ATOM 1033 N N . SER A 1 135 ? 4.461 -5.598 -25.359 1 94.06 135 SER A N 1
ATOM 1034 C CA . SER A 1 135 ? 5.16 -5.496 -26.641 1 94.06 135 SER A CA 1
ATOM 1035 C C . SER A 1 135 ? 5.453 -4.043 -27 1 94.06 135 SER A C 1
ATOM 1037 O O . SER A 1 135 ? 6.473 -3.746 -27.625 1 94.06 135 SER A O 1
ATOM 1039 N N . LYS A 1 136 ? 4.582 -3.162 -26.641 1 95.19 136 LYS A N 1
ATOM 1040 C CA . LYS A 1 136 ? 4.746 -1.735 -26.906 1 95.19 136 LYS A CA 1
ATOM 1041 C C . LYS A 1 136 ? 5.57 -1.064 -25.812 1 95.19 136 LYS A C 1
ATOM 1043 O O . LYS A 1 136 ? 6.023 0.07 -25.984 1 95.19 136 LYS A O 1
ATOM 1048 N N . HIS A 1 137 ? 5.746 -1.752 -24.734 1 95.75 137 HIS A N 1
ATOM 1049 C CA . HIS A 1 137 ? 6.543 -1.289 -23.609 1 95.75 137 HIS A CA 1
ATOM 1050 C C . HIS A 1 137 ? 7.586 -2.328 -23.203 1 95.75 137 HIS A C 1
ATOM 1052 O O . HIS A 1 137 ? 7.535 -2.865 -22.094 1 95.75 137 HIS A O 1
ATOM 1058 N N . PRO A 1 138 ? 8.555 -2.539 -23.984 1 94.56 138 PRO A N 1
ATOM 1059 C CA . PRO A 1 138 ? 9.461 -3.684 -23.859 1 94.56 138 PRO A CA 1
ATOM 1060 C C . PRO A 1 138 ? 10.203 -3.697 -22.516 1 94.56 138 PRO A C 1
ATOM 1062 O O . PRO A 1 138 ? 10.477 -4.77 -21.969 1 94.56 138 PRO A O 1
ATOM 1065 N N . GLU A 1 139 ? 10.555 -2.529 -22 1 92.75 139 GLU A N 1
ATOM 1066 C CA . GLU A 1 139 ? 11.258 -2.5 -20.719 1 92.75 139 GLU A CA 1
ATOM 1067 C C . GLU A 1 139 ? 10.383 -3.064 -19.594 1 92.75 139 GLU A C 1
ATOM 1069 O O . GLU A 1 139 ? 10.852 -3.855 -18.781 1 92.75 139 GLU A O 1
ATOM 1074 N N . GLU A 1 140 ? 9.195 -2.623 -19.594 1 94.25 140 GLU A N 1
ATOM 1075 C CA . GLU A 1 140 ? 8.258 -3.15 -18.609 1 94.25 140 GLU A CA 1
ATOM 1076 C C . GLU A 1 140 ? 8.023 -4.645 -18.812 1 94.25 140 GLU A C 1
ATOM 1078 O O . GLU A 1 140 ? 7.91 -5.398 -17.844 1 94.25 140 GLU A O 1
ATOM 1083 N N . GLY A 1 141 ? 7.871 -4.992 -20.062 1 94.25 141 GLY A N 1
ATOM 1084 C CA . GLY A 1 141 ? 7.691 -6.398 -20.391 1 94.25 141 GLY A CA 1
ATOM 1085 C C . GLY A 1 141 ? 8.836 -7.27 -19.906 1 94.25 141 GLY A C 1
ATOM 1086 O O . GLY A 1 141 ? 8.625 -8.344 -19.359 1 94.25 141 GLY A O 1
ATOM 1087 N N . HIS A 1 142 ? 10.031 -6.828 -20.125 1 91.81 142 HIS A N 1
ATOM 1088 C CA . HIS A 1 142 ? 11.219 -7.559 -19.688 1 91.81 142 HIS A CA 1
ATOM 1089 C C . HIS A 1 142 ? 11.258 -7.699 -18.172 1 91.81 142 HIS A C 1
ATOM 1091 O O . HIS A 1 142 ? 11.578 -8.766 -17.656 1 91.81 142 HIS A O 1
ATOM 1097 N N . ALA A 1 143 ? 10.945 -6.613 -17.5 1 91.5 143 ALA A N 1
ATOM 1098 C CA . ALA A 1 143 ? 10.922 -6.645 -16.047 1 91.5 143 ALA A CA 1
ATOM 1099 C C . ALA A 1 143 ? 9.875 -7.633 -15.531 1 91.5 143 ALA A C 1
ATOM 1101 O O . ALA A 1 143 ? 10.125 -8.367 -14.57 1 91.5 143 ALA A O 1
ATOM 1102 N N . PHE A 1 144 ? 8.797 -7.664 -16.188 1 93.81 144 PHE A N 1
ATOM 1103 C CA . PHE A 1 144 ? 7.734 -8.586 -15.812 1 93.81 144 PHE A CA 1
ATOM 1104 C C . PHE A 1 144 ? 8.188 -10.031 -15.984 1 93.81 144 PHE A C 1
ATOM 1106 O O . PHE A 1 144 ? 8.016 -10.852 -15.078 1 93.81 144 PHE A O 1
ATOM 1113 N N . ASN A 1 145 ? 8.703 -10.273 -17.062 1 90.88 145 ASN A N 1
ATOM 1114 C CA . ASN A 1 145 ? 9.18 -11.625 -17.344 1 90.88 145 ASN A CA 1
ATOM 1115 C C . ASN A 1 145 ? 10.227 -12.07 -16.328 1 90.88 145 ASN A C 1
ATOM 1117 O O . ASN A 1 145 ? 10.211 -13.227 -15.883 1 90.88 145 ASN A O 1
ATOM 1121 N N . GLU A 1 146 ? 11.102 -11.211 -16.031 1 90.94 146 GLU A N 1
ATOM 1122 C CA . GLU A 1 146 ? 12.109 -11.508 -15.031 1 90.94 146 GLU A CA 1
ATOM 1123 C C . GLU A 1 146 ? 11.469 -11.789 -13.672 1 90.94 146 GLU A C 1
ATOM 1125 O O . GLU A 1 146 ? 11.859 -12.734 -12.984 1 90.94 146 GLU A O 1
ATOM 1130 N N . ALA A 1 147 ? 10.578 -10.953 -13.305 1 92.25 147 ALA A N 1
ATOM 1131 C CA . ALA A 1 147 ? 9.867 -11.125 -12.039 1 92.25 147 ALA A CA 1
ATOM 1132 C C . ALA A 1 147 ? 9.188 -12.492 -11.969 1 92.25 147 ALA A C 1
ATOM 1134 O O . ALA A 1 147 ? 9.297 -13.188 -10.961 1 92.25 147 ALA A O 1
ATOM 1135 N N . MET A 1 148 ? 8.5 -12.836 -13.008 1 90.12 148 MET A N 1
ATOM 1136 C CA . MET A 1 148 ? 7.77 -14.102 -13.023 1 90.12 148 MET A CA 1
ATOM 1137 C C . MET A 1 148 ? 8.734 -15.281 -12.992 1 90.12 148 MET A C 1
ATOM 1139 O O . MET A 1 148 ? 8.438 -16.312 -12.375 1 90.12 148 MET A O 1
ATOM 1143 N N . GLN A 1 149 ? 9.828 -15.133 -13.688 1 88.31 149 GLN A N 1
ATOM 1144 C CA . GLN A 1 149 ? 10.852 -16.172 -13.641 1 88.31 149 GLN A CA 1
ATOM 1145 C C . GLN A 1 149 ? 11.336 -16.406 -12.211 1 88.31 149 GLN A C 1
ATOM 1147 O O . GLN A 1 149 ? 11.523 -17.547 -11.789 1 88.31 149 GLN A O 1
ATOM 1152 N N . HIS A 1 150 ? 11.523 -15.367 -11.5 1 87.94 150 HIS A N 1
ATOM 1153 C CA . HIS A 1 150 ? 11.969 -15.477 -10.109 1 87.94 150 HIS A CA 1
ATOM 1154 C C . HIS A 1 150 ? 10.898 -16.125 -9.242 1 87.94 150 HIS A C 1
ATOM 1156 O O . HIS A 1 150 ? 11.211 -16.969 -8.391 1 87.94 150 HIS A O 1
ATOM 1162 N N . VAL A 1 151 ? 9.695 -15.734 -9.438 1 90 151 VAL A N 1
ATOM 1163 C CA . VAL A 1 151 ? 8.594 -16.312 -8.672 1 90 151 VAL A CA 1
ATOM 1164 C C . VAL A 1 151 ? 8.508 -17.812 -8.961 1 90 151 VAL A C 1
ATOM 1166 O O . VAL A 1 151 ? 8.312 -18.609 -8.047 1 90 151 VAL A O 1
ATOM 1169 N N . ASN A 1 152 ? 8.68 -18.094 -10.188 1 91.44 152 ASN A N 1
ATOM 1170 C CA . ASN A 1 152 ? 8.633 -19.5 -10.594 1 91.44 152 ASN A CA 1
ATOM 1171 C C . ASN A 1 152 ? 9.766 -20.312 -9.961 1 91.44 152 ASN A C 1
ATOM 1173 O O . ASN A 1 152 ? 9.562 -21.453 -9.555 1 91.44 152 ASN A O 1
ATOM 1177 N N . GLN A 1 153 ? 10.898 -19.719 -9.953 1 90.81 153 GLN A N 1
ATOM 1178 C CA . GLN A 1 153 ? 12.039 -20.391 -9.328 1 90.81 153 GLN A CA 1
ATOM 1179 C C . GLN A 1 153 ? 11.812 -20.594 -7.836 1 90.81 153 GLN A C 1
ATOM 1181 O O . GLN A 1 153 ? 12.156 -21.641 -7.285 1 90.81 153 GLN A O 1
ATOM 1186 N N . MET A 1 154 ? 11.258 -19.641 -7.266 1 90 154 MET A N 1
ATOM 1187 C CA . MET A 1 154 ? 10.977 -19.734 -5.836 1 90 154 MET A CA 1
ATOM 1188 C C . MET A 1 154 ? 9.977 -20.844 -5.551 1 90 154 MET A C 1
ATOM 1190 O O . MET A 1 154 ? 10.164 -21.625 -4.621 1 90 154 MET A O 1
ATOM 1194 N N . SER A 1 155 ? 8.898 -20.891 -6.266 1 94.44 155 SER A N 1
ATOM 1195 C CA . SER A 1 155 ? 7.883 -21.906 -6.043 1 94.44 155 SER A CA 1
ATOM 1196 C C . SER A 1 155 ? 8.438 -23.297 -6.32 1 94.44 155 SER A C 1
ATOM 1198 O O . SER A 1 155 ? 8.094 -24.266 -5.625 1 94.44 155 SER A O 1
ATOM 1200 N N . ALA A 1 156 ? 9.273 -23.391 -7.336 1 95.62 156 ALA A N 1
ATOM 1201 C CA . ALA A 1 156 ? 9.922 -24.656 -7.629 1 95.62 156 ALA A CA 1
ATOM 1202 C C . ALA A 1 156 ? 10.797 -25.109 -6.461 1 95.62 156 ALA A C 1
ATOM 1204 O O . ALA A 1 156 ? 10.734 -26.266 -6.043 1 95.62 156 ALA A O 1
ATOM 1205 N N . GLY A 1 157 ? 11.609 -24.172 -6.004 1 94.25 157 GLY A N 1
ATOM 1206 C CA . GLY A 1 157 ? 12.461 -24.469 -4.871 1 94.25 157 GLY A CA 1
ATOM 1207 C C . GLY A 1 157 ? 11.695 -24.906 -3.635 1 94.25 157 GLY A C 1
ATOM 1208 O O . GLY A 1 157 ? 12.086 -25.859 -2.957 1 94.25 157 GLY A O 1
ATOM 1209 N N . VAL A 1 158 ? 10.641 -24.234 -3.395 1 92.81 158 VAL A N 1
ATOM 1210 C CA . VAL A 1 158 ? 9.789 -24.531 -2.25 1 92.81 158 VAL A CA 1
ATOM 1211 C C . VAL A 1 158 ? 9.211 -25.953 -2.387 1 92.81 158 VAL A C 1
ATOM 1213 O O . VAL A 1 158 ? 9.203 -26.719 -1.423 1 92.81 158 VAL A O 1
ATOM 1216 N N . ALA A 1 159 ? 8.75 -26.281 -3.5 1 96.31 159 ALA A N 1
ATOM 1217 C CA . ALA A 1 159 ? 8.172 -27.594 -3.758 1 96.31 159 ALA A CA 1
ATOM 1218 C C . ALA A 1 159 ? 9.227 -28.688 -3.6 1 96.31 159 ALA A C 1
ATOM 1220 O O . ALA A 1 159 ? 8.961 -29.734 -3.012 1 96.31 159 ALA A O 1
ATOM 1221 N N . LEU A 1 160 ? 10.406 -28.469 -4.156 1 97 160 LEU A N 1
ATOM 1222 C CA . LEU A 1 160 ? 11.492 -29.438 -4.098 1 97 160 LEU A CA 1
ATOM 1223 C C . LEU A 1 160 ? 11.922 -29.688 -2.656 1 97 160 LEU A C 1
ATOM 1225 O O . LEU A 1 160 ? 12.25 -30.812 -2.293 1 97 160 LEU A O 1
ATOM 1229 N N . ASP A 1 161 ? 11.867 -28.656 -1.891 1 95.88 161 ASP A N 1
ATOM 1230 C CA . ASP A 1 161 ? 12.273 -28.766 -0.493 1 95.88 161 ASP A CA 1
ATOM 1231 C C . ASP A 1 161 ? 11.188 -29.453 0.339 1 95.88 161 ASP A C 1
ATOM 1233 O O . ASP A 1 161 ? 11.492 -30.188 1.282 1 95.88 161 ASP A O 1
ATOM 1237 N N . ALA A 1 162 ? 10.023 -29.172 0.007 1 96.69 162 ALA A N 1
ATOM 1238 C CA . ALA A 1 162 ? 8.914 -29.578 0.864 1 96.69 162 ALA A CA 1
ATOM 1239 C C . ALA A 1 162 ? 8.438 -30.984 0.521 1 96.69 162 ALA A C 1
ATOM 1241 O O . ALA A 1 162 ? 8.078 -31.75 1.411 1 96.69 162 ALA A O 1
ATOM 1242 N N . TYR A 1 163 ? 8.367 -31.328 -0.704 1 97.5 163 TYR A N 1
ATOM 1243 C CA . TYR A 1 163 ? 7.809 -32.594 -1.144 1 97.5 163 TYR A CA 1
ATOM 1244 C C . TYR A 1 163 ? 8.898 -33.656 -1.27 1 97.5 163 TYR A C 1
ATOM 1246 O O . TYR A 1 163 ? 9.938 -33.406 -1.884 1 97.5 163 TYR A O 1
ATOM 1254 N N . PRO A 1 164 ? 8.688 -34.844 -0.742 1 96.56 164 PRO A N 1
ATOM 1255 C CA . PRO A 1 164 ? 9.695 -35.906 -0.776 1 96.56 164 PRO A CA 1
ATOM 1256 C C . PRO A 1 164 ? 9.656 -36.688 -2.072 1 96.56 164 PRO A C 1
ATOM 1258 O O . PRO A 1 164 ? 9.305 -37.875 -2.055 1 96.56 164 PRO A O 1
ATOM 1261 N N . PHE A 1 165 ? 10.125 -36.125 -3.113 1 96.94 165 PHE A N 1
ATOM 1262 C CA . PHE A 1 165 ? 10.133 -36.781 -4.418 1 96.94 165 PHE A CA 1
ATOM 1263 C C . PHE A 1 165 ? 10.875 -38.094 -4.355 1 96.94 165 PHE A C 1
ATOM 1265 O O . PHE A 1 165 ? 10.477 -39.094 -5 1 96.94 165 PHE A O 1
ATOM 1272 N N . GLU A 1 166 ? 11.891 -38.156 -3.604 1 95.06 166 GLU A N 1
ATOM 1273 C CA . GLU A 1 166 ? 12.742 -39.344 -3.521 1 95.06 166 GLU A CA 1
ATOM 1274 C C . GLU A 1 166 ? 11.984 -40.5 -2.9 1 95.06 166 GLU A C 1
ATOM 1276 O O . GLU A 1 166 ? 12.219 -41.656 -3.262 1 95.06 166 GLU A O 1
ATOM 1281 N N . ASP A 1 167 ? 11.125 -40.188 -2.043 1 94.31 167 ASP A N 1
ATOM 1282 C CA . ASP A 1 167 ? 10.398 -41.219 -1.316 1 94.31 167 ASP A CA 1
ATOM 1283 C C . ASP A 1 167 ? 9.352 -41.875 -2.205 1 94.31 167 ASP A C 1
ATOM 1285 O O . ASP A 1 167 ? 8.961 -43.031 -1.972 1 94.31 167 ASP A O 1
ATOM 1289 N N . ILE A 1 168 ? 8.883 -41.25 -3.254 1 91.88 168 ILE A N 1
ATOM 1290 C CA . ILE A 1 168 ? 7.781 -41.781 -4.039 1 91.88 168 ILE A CA 1
ATOM 1291 C C . ILE A 1 168 ? 8.312 -42.312 -5.371 1 91.88 168 ILE A C 1
ATOM 1293 O O . ILE A 1 168 ? 7.602 -43 -6.098 1 91.88 168 ILE A O 1
ATOM 1297 N N . ALA A 1 169 ? 9.523 -41.906 -5.676 1 92.5 169 ALA A N 1
ATOM 1298 C CA . ALA A 1 169 ? 10.102 -42.281 -6.961 1 92.5 169 ALA A CA 1
ATOM 1299 C C . ALA A 1 169 ? 10.281 -43.781 -7.055 1 92.5 169 ALA A C 1
ATOM 1301 O O . ALA A 1 169 ? 10.781 -44.438 -6.117 1 92.5 169 ALA A O 1
ATOM 1302 N N . THR A 1 170 ? 9.805 -44.375 -8.055 1 90.69 170 THR A N 1
ATOM 1303 C CA . THR A 1 170 ? 9.992 -45.781 -8.359 1 90.69 170 THR A CA 1
ATOM 1304 C C . THR A 1 170 ? 10.789 -45.969 -9.648 1 90.69 170 THR A C 1
ATOM 1306 O O . THR A 1 170 ? 10.992 -45 -10.391 1 90.69 170 THR A O 1
ATOM 1309 N N . ASP A 1 171 ? 11.18 -47.281 -9.82 1 88 171 ASP A N 1
ATOM 1310 C CA . ASP A 1 171 ? 11.875 -47.562 -11.07 1 88 171 ASP A CA 1
ATOM 1311 C C . ASP A 1 171 ? 10.945 -47.406 -12.266 1 88 171 ASP A C 1
ATOM 1313 O O . ASP A 1 171 ? 9.773 -47.781 -12.211 1 88 171 ASP A O 1
ATOM 1317 N N . ASP A 1 172 ? 11.297 -46.719 -13.336 1 88.38 172 ASP A N 1
ATOM 1318 C CA . ASP A 1 172 ? 10.609 -46.5 -14.602 1 88.38 172 ASP A CA 1
ATOM 1319 C C . ASP A 1 172 ? 9.438 -45.531 -14.43 1 88.38 172 ASP A C 1
ATOM 1321 O O . ASP A 1 172 ? 8.516 -45.531 -15.25 1 88.38 172 ASP A O 1
ATOM 1325 N N . MET A 1 173 ? 9.469 -44.906 -13.289 1 94.5 173 MET A N 1
ATOM 1326 C CA . MET A 1 173 ? 8.453 -43.875 -13.047 1 94.5 173 MET A CA 1
ATOM 1327 C C . MET A 1 173 ? 8.453 -42.844 -14.164 1 94.5 173 MET A C 1
ATOM 1329 O O . MET A 1 173 ? 9.523 -42.438 -14.633 1 94.5 173 MET A O 1
ATOM 1333 N N . CYS A 1 174 ? 7.262 -42.469 -14.586 1 96.31 174 CYS A N 1
ATOM 1334 C CA . CYS A 1 174 ? 7.105 -41.406 -15.578 1 96.31 174 CYS A CA 1
ATOM 1335 C C . CYS A 1 174 ? 6.465 -40.188 -14.953 1 96.31 174 CYS A C 1
ATOM 1337 O O . CYS A 1 174 ? 5.332 -40.25 -14.461 1 96.31 174 CYS A O 1
ATOM 1339 N N . ILE A 1 175 ? 7.18 -39.094 -14.961 1 97.5 175 ILE A N 1
ATOM 1340 C CA . ILE A 1 175 ? 6.695 -37.812 -14.438 1 97.5 175 ILE A CA 1
ATOM 1341 C C . ILE A 1 175 ? 6.238 -36.938 -15.586 1 97.5 175 ILE A C 1
ATOM 1343 O O . ILE A 1 175 ? 7.008 -36.656 -16.516 1 97.5 175 ILE A O 1
ATOM 1347 N N . VAL A 1 176 ? 5.004 -36.5 -15.562 1 98.38 176 VAL A N 1
ATOM 1348 C CA . VAL A 1 176 ? 4.438 -35.625 -16.609 1 98.38 176 VAL A CA 1
ATOM 1349 C C . VAL A 1 176 ? 4.234 -34.219 -16.062 1 98.38 176 VAL A C 1
ATOM 1351 O O . VAL A 1 176 ? 3.467 -34 -15.125 1 98.38 176 VAL A O 1
ATOM 1354 N N . ASP A 1 177 ? 4.914 -33.25 -16.625 1 98.5 177 ASP A N 1
ATOM 1355 C CA . ASP A 1 177 ? 4.723 -31.844 -16.328 1 98.5 177 ASP A CA 1
ATOM 1356 C C . ASP A 1 177 ? 3.684 -31.219 -17.25 1 98.5 177 ASP A C 1
ATOM 1358 O O . ASP A 1 177 ? 3.994 -30.875 -18.391 1 98.5 177 ASP A O 1
ATOM 1362 N N . VAL A 1 178 ? 2.496 -31.078 -16.734 1 98.5 178 VAL A N 1
ATOM 1363 C CA . VAL A 1 178 ? 1.369 -30.594 -17.516 1 98.5 178 VAL A CA 1
ATOM 1364 C C . VAL A 1 178 ? 1.353 -29.062 -17.516 1 98.5 178 VAL A C 1
ATOM 1366 O O . VAL A 1 178 ? 1.213 -28.438 -16.453 1 98.5 178 VAL A O 1
ATOM 1369 N N . GLY A 1 179 ? 1.439 -28.453 -18.719 1 97.12 179 GLY A N 1
ATOM 1370 C CA . GLY A 1 179 ? 1.565 -27.016 -18.781 1 97.12 179 GLY A CA 1
ATOM 1371 C C . GLY A 1 179 ? 2.852 -26.5 -18.156 1 97.12 179 GLY A C 1
ATOM 1372 O O . GLY A 1 179 ? 2.836 -25.531 -17.391 1 97.12 179 GLY A O 1
ATOM 1373 N N . GLY A 1 180 ? 3.943 -27.125 -18.469 1 95.88 180 GLY A N 1
ATOM 1374 C CA . GLY A 1 180 ? 5.188 -26.906 -17.75 1 95.88 180 GLY A CA 1
ATOM 1375 C C . GLY A 1 180 ? 6.02 -25.766 -18.328 1 95.88 180 GLY A C 1
ATOM 1376 O O . GLY A 1 180 ? 7.121 -25.5 -17.844 1 95.88 180 GLY A O 1
ATOM 1377 N N . ALA A 1 181 ? 5.523 -25.125 -19.406 1 92.44 181 ALA A N 1
ATOM 1378 C CA . ALA A 1 181 ? 6.184 -24 -20.062 1 92.44 181 ALA A CA 1
ATOM 1379 C C . ALA A 1 181 ? 7.562 -24.406 -20.594 1 92.44 181 ALA A C 1
ATOM 1381 O O . ALA A 1 181 ? 7.676 -25.312 -21.438 1 92.44 181 ALA A O 1
ATOM 1382 N N . HIS A 1 182 ? 8.664 -23.906 -19.984 1 91.12 182 HIS A N 1
ATOM 1383 C CA . HIS A 1 182 ? 10 -24.172 -20.5 1 91.12 182 HIS A CA 1
ATOM 1384 C C . HIS A 1 182 ? 10.57 -25.469 -19.906 1 91.12 182 HIS A C 1
ATOM 1386 O O . HIS A 1 182 ? 11.672 -25.875 -20.281 1 91.12 182 HIS A O 1
ATOM 1392 N N . GLY A 1 183 ? 9.844 -26.078 -18.984 1 95.12 183 GLY A N 1
ATOM 1393 C CA . GLY A 1 183 ? 10.234 -27.375 -18.453 1 95.12 183 GLY A CA 1
ATOM 1394 C C . GLY A 1 183 ? 11.203 -27.266 -17.297 1 95.12 183 GLY A C 1
ATOM 1395 O O . GLY A 1 183 ? 11.719 -28.281 -16.812 1 95.12 183 GLY A O 1
ATOM 1396 N N . ASP A 1 184 ? 11.406 -26.031 -16.781 1 94.38 184 ASP A N 1
ATOM 1397 C CA . ASP A 1 184 ? 12.398 -25.812 -15.734 1 94.38 184 ASP A CA 1
ATOM 1398 C C . ASP A 1 184 ? 12.078 -26.625 -14.484 1 94.38 184 ASP A C 1
ATOM 1400 O O . ASP A 1 184 ? 12.969 -27.219 -13.875 1 94.38 184 ASP A O 1
ATOM 1404 N N . PHE A 1 185 ? 10.883 -26.609 -14.07 1 96.56 185 PHE A N 1
ATOM 1405 C CA . PHE A 1 185 ? 10.508 -27.328 -12.852 1 96.56 185 PHE A CA 1
ATOM 1406 C C . PHE A 1 185 ? 10.719 -28.828 -13.016 1 96.56 185 PHE A C 1
ATOM 1408 O O . PHE A 1 185 ? 11.25 -29.484 -12.117 1 96.56 185 PHE A O 1
ATOM 1415 N N . LEU A 1 186 ? 10.289 -29.359 -14.141 1 97.44 186 LEU A N 1
ATOM 1416 C CA . LEU A 1 186 ? 10.484 -30.766 -14.43 1 97.44 186 LEU A CA 1
ATOM 1417 C C . LEU A 1 186 ? 11.969 -31.125 -14.383 1 97.44 186 LEU A C 1
ATOM 1419 O O . LEU A 1 186 ? 12.352 -32.125 -13.789 1 97.44 186 LEU A O 1
ATOM 1423 N N . MET A 1 187 ? 12.75 -30.312 -15.016 1 96.31 187 MET A N 1
ATOM 1424 C CA . MET A 1 187 ? 14.195 -30.531 -15.008 1 96.31 187 MET A CA 1
ATOM 1425 C C . MET A 1 187 ? 14.734 -30.531 -13.586 1 96.31 187 MET A C 1
ATOM 1427 O O . MET A 1 187 ? 15.562 -31.391 -13.234 1 96.31 187 MET A O 1
ATOM 1431 N N . ASP A 1 188 ? 14.305 -29.594 -12.758 1 96 188 ASP A N 1
ATOM 1432 C CA . ASP A 1 188 ? 14.734 -29.531 -11.367 1 96 188 ASP A CA 1
ATOM 1433 C C . ASP A 1 188 ? 14.391 -30.812 -10.617 1 96 188 ASP A C 1
ATOM 1435 O O . ASP A 1 188 ? 15.203 -31.328 -9.844 1 96 188 ASP A O 1
ATOM 1439 N N . VAL A 1 189 ? 13.203 -31.344 -10.797 1 97 189 VAL A N 1
ATOM 1440 C CA . VAL A 1 189 ? 12.742 -32.562 -10.125 1 97 189 VAL A CA 1
ATOM 1441 C C . VAL A 1 189 ? 13.602 -33.75 -10.547 1 97 189 VAL A C 1
ATOM 1443 O O . VAL A 1 189 ? 14.07 -34.5 -9.711 1 97 189 VAL A O 1
ATOM 1446 N N . LEU A 1 190 ? 13.789 -33.875 -11.883 1 96.12 190 LEU A N 1
ATOM 1447 C CA . LEU A 1 190 ? 14.578 -35 -12.406 1 96.12 190 LEU A CA 1
ATOM 1448 C C . LEU A 1 190 ? 16.016 -34.906 -11.914 1 96.12 190 LEU A C 1
ATOM 1450 O O . LEU A 1 190 ? 16.609 -35.938 -11.562 1 96.12 190 LEU A O 1
ATOM 1454 N N . ASN A 1 191 ? 16.562 -33.719 -11.93 1 94.69 191 ASN A N 1
ATOM 1455 C CA . ASN A 1 191 ? 17.922 -33.531 -11.414 1 94.69 191 ASN A CA 1
ATOM 1456 C C . ASN A 1 191 ? 18.016 -33.906 -9.945 1 94.69 191 ASN A C 1
ATOM 1458 O O . ASN A 1 191 ? 19 -34.531 -9.531 1 94.69 191 ASN A O 1
ATOM 1462 N N . ARG A 1 192 ? 17.062 -33.562 -9.18 1 94.38 192 ARG A N 1
ATOM 1463 C CA . ARG A 1 192 ? 17.031 -33.906 -7.758 1 94.38 192 ARG A CA 1
ATOM 1464 C C . ARG A 1 192 ? 16.984 -35.406 -7.562 1 94.38 192 ARG A C 1
ATOM 1466 O O . ARG A 1 192 ? 17.656 -35.938 -6.672 1 94.38 192 ARG A O 1
ATOM 1473 N N . LEU A 1 193 ? 16.156 -36.031 -8.289 1 94.88 193 LEU A N 1
ATOM 1474 C CA . LEU A 1 193 ? 16.016 -37.5 -8.18 1 94.88 193 LEU A CA 1
ATOM 1475 C C . LEU A 1 193 ? 17.297 -38.188 -8.641 1 94.88 193 LEU A C 1
ATOM 1477 O O . LEU A 1 193 ? 17.703 -39.219 -8.055 1 94.88 193 LEU A O 1
ATOM 1481 N N . ASN A 1 194 ? 17.891 -37.656 -9.688 1 93 194 ASN A N 1
ATOM 1482 C CA . ASN A 1 194 ? 19.125 -38.156 -10.25 1 93 194 ASN A CA 1
ATOM 1483 C C . ASN A 1 194 ? 19.047 -39.656 -10.508 1 93 194 ASN A C 1
ATOM 1485 O O . ASN A 1 194 ? 19.906 -40.438 -10.078 1 93 194 ASN A O 1
ATOM 1489 N N . ARG A 1 195 ? 17.984 -40.125 -11.094 1 93.62 195 ARG A N 1
ATOM 1490 C CA . ARG A 1 195 ? 17.734 -41.5 -11.453 1 93.62 195 ARG A CA 1
ATOM 1491 C C . ARG A 1 195 ? 17.422 -41.625 -12.945 1 93.62 195 ARG A C 1
ATOM 1493 O O . ARG A 1 195 ? 16.312 -41.312 -13.383 1 93.62 195 ARG A O 1
ATOM 1500 N N . PRO A 1 196 ? 18.297 -42.25 -13.688 1 89.88 196 PRO A N 1
ATOM 1501 C CA . PRO A 1 196 ? 18.125 -42.312 -15.141 1 89.88 196 PRO A CA 1
ATOM 1502 C C . PRO A 1 196 ? 16.891 -43.125 -15.547 1 89.88 196 PRO A C 1
ATOM 1504 O O . PRO A 1 196 ? 16.406 -43 -16.672 1 89.88 196 PRO A O 1
ATOM 1507 N N . SER A 1 197 ? 16.469 -43.969 -14.656 1 92.56 197 SER A N 1
ATOM 1508 C CA . SER A 1 197 ? 15.328 -44.812 -14.977 1 92.56 197 SER A CA 1
ATOM 1509 C C . SER A 1 197 ? 14.023 -44 -14.898 1 92.56 197 SER A C 1
ATOM 1511 O O . SER A 1 197 ? 12.992 -44.469 -15.406 1 92.56 197 SER A O 1
ATOM 1513 N N . VAL A 1 198 ? 14.023 -42.906 -14.227 1 94.56 198 VAL A N 1
ATOM 1514 C CA . VAL A 1 198 ? 12.844 -42.031 -14.148 1 94.56 198 VAL A CA 1
ATOM 1515 C C . VAL A 1 198 ? 12.75 -41.188 -15.414 1 94.56 198 VAL A C 1
ATOM 1517 O O . VAL A 1 198 ? 13.727 -40.562 -15.82 1 94.56 198 VAL A O 1
ATOM 1520 N N . ARG A 1 199 ? 11.633 -41.219 -16.047 1 94.25 199 ARG A N 1
ATOM 1521 C CA . ARG A 1 199 ? 11.406 -40.5 -17.297 1 94.25 199 ARG A CA 1
ATOM 1522 C C . ARG A 1 199 ? 10.57 -39.25 -17.047 1 94.25 199 ARG A C 1
ATOM 1524 O O . ARG A 1 199 ? 9.734 -39.219 -16.141 1 94.25 199 ARG A 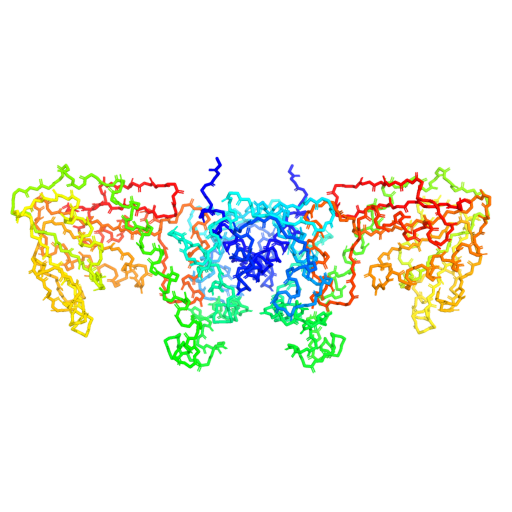O 1
ATOM 1531 N N . GLY A 1 200 ? 10.859 -38.25 -17.906 1 96.75 200 GLY A N 1
ATOM 1532 C CA . GLY A 1 200 ? 10.102 -37.031 -17.844 1 96.75 200 GLY A CA 1
ATOM 1533 C C . GLY A 1 200 ? 9.398 -36.688 -19.141 1 96.75 200 GLY A C 1
ATOM 1534 O O . GLY A 1 200 ? 9.961 -36.875 -20.234 1 96.75 200 GLY A O 1
ATOM 1535 N N . ILE A 1 201 ? 8.156 -36.219 -19.062 1 97.81 201 ILE A N 1
ATOM 1536 C CA . ILE A 1 201 ? 7.406 -35.719 -20.188 1 97.81 201 ILE A CA 1
ATOM 1537 C C . ILE A 1 201 ? 7.008 -34.25 -19.922 1 97.81 201 ILE A C 1
ATOM 1539 O O . ILE A 1 201 ? 6.426 -33.938 -18.875 1 97.81 201 ILE A O 1
ATOM 1543 N N . LEU A 1 202 ? 7.43 -33.375 -20.812 1 98.25 202 LEU A N 1
ATOM 1544 C CA . LEU A 1 202 ? 6.906 -32.031 -20.812 1 98.25 202 LEU A CA 1
ATOM 1545 C C . LEU A 1 202 ? 5.719 -31.906 -21.766 1 98.25 202 LEU A C 1
ATOM 1547 O O . LEU A 1 202 ? 5.848 -32.156 -22.969 1 98.25 202 LEU A O 1
ATOM 1551 N N . PHE A 1 203 ? 4.559 -31.578 -21.203 1 98.25 203 PHE A N 1
ATOM 1552 C CA . PHE A 1 203 ? 3.338 -31.5 -22 1 98.25 203 PHE A CA 1
ATOM 1553 C C . PHE A 1 203 ? 2.855 -30.062 -22.109 1 98.25 203 PHE A C 1
ATOM 1555 O O . PHE A 1 203 ? 2.492 -29.453 -21.109 1 98.25 203 PHE A O 1
ATOM 1562 N N . GLU A 1 204 ? 2.877 -29.5 -23.281 1 96.69 204 GLU A N 1
ATOM 1563 C CA . GLU A 1 204 ? 2.488 -28.109 -23.562 1 96.69 204 GLU A CA 1
ATOM 1564 C C . GLU A 1 204 ? 1.844 -28 -24.938 1 96.69 204 GLU A C 1
ATOM 1566 O O . GLU A 1 204 ? 1.892 -28.938 -25.734 1 96.69 204 GLU A O 1
ATOM 1571 N N . ARG A 1 205 ? 1.211 -26.828 -25.172 1 93.56 205 ARG A N 1
ATOM 1572 C CA . ARG A 1 205 ? 0.711 -26.516 -26.5 1 93.56 205 ARG A CA 1
ATOM 1573 C C . ARG A 1 205 ? 1.841 -26.531 -27.531 1 93.56 205 ARG A C 1
ATOM 1575 O O . ARG A 1 205 ? 3 -26.281 -27.188 1 93.56 205 ARG A O 1
ATOM 1582 N N . PRO A 1 206 ? 1.505 -26.734 -28.75 1 92 206 PRO A N 1
ATOM 1583 C CA . PRO A 1 206 ? 2.508 -26.906 -29.812 1 92 206 PRO A CA 1
ATOM 1584 C C . PRO A 1 206 ? 3.504 -25.75 -29.859 1 92 206 PRO A C 1
ATOM 1586 O O . PRO A 1 206 ? 4.715 -25.969 -29.922 1 92 206 PRO A O 1
ATOM 1589 N N . GLU A 1 207 ? 3.059 -24.578 -29.859 1 90.38 207 GLU A N 1
ATOM 1590 C CA . GLU A 1 207 ? 3.934 -23.422 -30 1 90.38 207 GLU A CA 1
ATOM 1591 C C . GLU A 1 207 ? 4.898 -23.312 -28.828 1 90.38 207 GLU A C 1
ATOM 1593 O O . GLU A 1 207 ? 6.047 -22.891 -28.984 1 90.38 207 GLU A O 1
ATOM 1598 N N . VAL A 1 208 ? 4.512 -23.719 -27.688 1 90.5 208 VAL A N 1
ATOM 1599 C CA . VAL A 1 208 ? 5.312 -23.594 -26.484 1 90.5 208 VAL A CA 1
ATOM 1600 C C . VAL A 1 208 ? 6.32 -24.734 -26.406 1 90.5 208 VAL A C 1
ATOM 1602 O O . VAL A 1 208 ? 7.484 -24.516 -26.047 1 90.5 208 VAL A O 1
ATOM 1605 N N . VAL A 1 209 ? 5.867 -25.906 -26.688 1 90.31 209 VAL A N 1
ATOM 1606 C CA . VAL A 1 209 ? 6.703 -27.094 -26.547 1 90.31 209 VAL A CA 1
ATOM 1607 C C . VAL A 1 209 ? 7.887 -27.016 -27.516 1 90.31 209 VAL A C 1
ATOM 1609 O O . VAL A 1 209 ? 8.984 -27.469 -27.188 1 90.31 209 VAL A O 1
ATOM 1612 N N . GLU A 1 210 ? 7.684 -26.406 -28.719 1 89.25 210 GLU A N 1
ATOM 1613 C CA . GLU A 1 210 ? 8.758 -26.234 -29.688 1 89.25 210 GLU A CA 1
ATOM 1614 C C . GLU A 1 210 ? 9.891 -25.391 -29.125 1 89.25 210 GLU A C 1
ATOM 1616 O O . GLU A 1 210 ? 11.07 -25.734 -29.266 1 89.25 210 GLU A O 1
ATOM 1621 N N . ALA A 1 211 ? 9.508 -24.375 -28.484 1 88.69 211 ALA A N 1
ATOM 1622 C CA . ALA A 1 211 ? 10.508 -23.5 -27.875 1 88.69 211 ALA A CA 1
ATOM 1623 C C . ALA A 1 211 ? 11.18 -24.188 -26.688 1 88.69 211 ALA A C 1
ATOM 1625 O O . ALA A 1 211 ? 12.383 -24.031 -26.469 1 88.69 211 ALA A O 1
ATOM 1626 N N . ALA A 1 212 ? 10.477 -24.938 -25.938 1 91.06 212 ALA A N 1
ATOM 1627 C CA . ALA A 1 212 ? 10.977 -25.609 -24.734 1 91.06 212 ALA A CA 1
ATOM 1628 C C . ALA A 1 212 ? 11.961 -26.719 -25.109 1 91.06 212 ALA A C 1
ATOM 1630 O O . ALA A 1 212 ? 12.914 -26.969 -24.375 1 91.06 212 ALA A O 1
ATOM 1631 N N . ALA A 1 213 ? 11.719 -27.359 -26.234 1 90.5 213 ALA A N 1
ATOM 1632 C CA . ALA A 1 213 ? 12.539 -28.484 -26.656 1 90.5 213 ALA A CA 1
ATOM 1633 C C . ALA A 1 213 ? 13.992 -28.062 -26.859 1 90.5 213 ALA A C 1
ATOM 1635 O O . ALA A 1 213 ? 14.906 -28.875 -26.703 1 90.5 213 ALA A O 1
ATOM 1636 N N . GLU A 1 214 ? 14.148 -26.844 -27.156 1 89.5 214 GLU A N 1
ATOM 1637 C CA . GLU A 1 214 ? 15.492 -26.312 -27.328 1 89.5 214 GLU A CA 1
ATOM 1638 C C . GLU A 1 214 ? 16.188 -26.094 -26 1 89.5 214 GLU A C 1
ATOM 1640 O O . GLU A 1 214 ? 17.406 -25.969 -25.938 1 89.5 214 GLU A O 1
ATOM 1645 N N . HIS A 1 215 ? 15.453 -26.125 -24.984 1 88.81 215 HIS A N 1
ATOM 1646 C CA . HIS A 1 215 ? 15.961 -25.734 -23.688 1 88.81 215 HIS A CA 1
ATOM 1647 C C . HIS A 1 215 ? 16.125 -26.938 -22.766 1 88.81 215 HIS A C 1
ATOM 1649 O O . HIS A 1 215 ? 17.047 -27 -21.969 1 88.81 215 HIS A O 1
ATOM 1655 N N . VAL A 1 216 ? 15.25 -27.922 -22.844 1 89.25 216 VAL A N 1
ATOM 1656 C CA . VAL A 1 216 ? 15.227 -29.031 -21.891 1 89.25 216 VAL A CA 1
ATOM 1657 C C . VAL A 1 216 ? 16.188 -30.125 -22.344 1 89.25 216 VAL A C 1
ATOM 1659 O O . VAL A 1 216 ? 16.578 -30.172 -23.5 1 89.25 216 VAL A O 1
ATOM 1662 N N . SER A 1 217 ? 16.594 -30.938 -21.359 1 84.38 217 SER A N 1
ATOM 1663 C CA . SER A 1 217 ? 17.469 -32.062 -21.641 1 84.38 217 SER A CA 1
ATOM 1664 C C . SER A 1 217 ? 16.828 -33 -22.656 1 84.38 217 SER A C 1
ATOM 1666 O O . SER A 1 217 ? 15.602 -33.156 -22.672 1 84.38 217 SER A O 1
ATOM 1668 N N . HIS A 1 218 ? 17.656 -33.688 -23.375 1 81.62 218 HIS A N 1
ATOM 1669 C CA . HIS A 1 218 ? 17.188 -34.625 -24.391 1 81.62 218 HIS A CA 1
ATOM 1670 C C . HIS A 1 218 ? 16.484 -35.812 -23.75 1 81.62 218 HIS A C 1
ATOM 1672 O O . HIS A 1 218 ? 15.758 -36.562 -24.422 1 81.62 218 HIS A O 1
ATOM 1678 N N . GLU A 1 219 ? 16.672 -36 -22.484 1 86.94 219 GLU A N 1
ATOM 1679 C CA . GLU A 1 219 ? 16.047 -37.094 -21.781 1 86.94 219 GLU A CA 1
ATOM 1680 C C . GLU A 1 219 ? 14.57 -36.812 -21.5 1 86.94 219 GLU A C 1
ATOM 1682 O O . GLU A 1 219 ? 13.812 -37.75 -21.156 1 86.94 219 GLU A O 1
ATOM 1687 N N . ILE A 1 220 ? 14.133 -35.625 -21.688 1 94.81 220 ILE A N 1
ATOM 1688 C CA . ILE A 1 220 ? 12.742 -35.219 -21.469 1 94.81 220 ILE A CA 1
ATOM 1689 C C . ILE A 1 220 ? 11.969 -35.281 -22.781 1 94.81 220 ILE A C 1
ATOM 1691 O O . ILE A 1 220 ? 12.383 -34.719 -23.781 1 94.81 220 ILE A O 1
ATOM 1695 N N . ASP A 1 221 ? 10.953 -36.062 -22.859 1 95.75 221 ASP A N 1
ATOM 1696 C CA . ASP A 1 221 ? 10.07 -36.125 -24.031 1 95.75 221 ASP A CA 1
ATOM 1697 C C . ASP A 1 221 ? 9.141 -34.938 -24.062 1 95.75 221 ASP A C 1
ATOM 1699 O O . ASP A 1 221 ? 8.32 -34.75 -23.156 1 95.75 221 ASP A O 1
ATOM 1703 N N . CYS A 1 222 ? 9.266 -34.125 -25.094 1 96.44 222 CYS A N 1
ATOM 1704 C CA . CYS A 1 222 ? 8.367 -33 -25.312 1 96.44 222 CYS A CA 1
ATOM 1705 C C . CYS A 1 222 ? 7.168 -33.406 -26.156 1 96.44 222 CYS A C 1
ATOM 1707 O O . CYS A 1 222 ? 7.32 -33.719 -27.328 1 96.44 222 CYS A O 1
ATOM 1709 N N . ILE A 1 223 ? 6.047 -33.406 -25.562 1 96.88 223 ILE A N 1
ATOM 1710 C CA . ILE A 1 223 ? 4.828 -33.812 -26.25 1 96.88 223 ILE A CA 1
ATOM 1711 C C . ILE A 1 223 ? 3.855 -32.625 -26.328 1 96.88 223 ILE A C 1
ATOM 1713 O O . ILE A 1 223 ? 3.621 -31.953 -25.328 1 96.88 223 ILE A O 1
ATOM 1717 N N . SER A 1 224 ? 3.344 -32.344 -27.516 1 96.62 224 SER A N 1
ATOM 1718 C CA . SER A 1 224 ? 2.389 -31.25 -27.688 1 96.62 224 SER A CA 1
ATOM 1719 C C . SER A 1 224 ? 0.952 -31.75 -27.609 1 96.62 224 SER A C 1
ATOM 1721 O O . SER A 1 224 ? 0.657 -32.875 -28.031 1 96.62 224 SER A O 1
ATOM 1723 N N . GLY A 1 225 ? 0.099 -30.953 -27 1 96.88 225 GLY A N 1
ATOM 1724 C CA . GLY A 1 225 ? -1.321 -31.25 -26.922 1 96.88 225 GLY A CA 1
ATOM 1725 C C . GLY A 1 225 ? -2.1 -30.234 -26.094 1 96.88 225 GLY A C 1
ATOM 1726 O O . GLY A 1 225 ? -1.559 -29.203 -25.688 1 96.88 225 GLY A O 1
ATOM 1727 N N . ASP A 1 226 ? -3.393 -30.484 -26 1 97.44 226 ASP A N 1
ATOM 1728 C CA . ASP A 1 226 ? -4.32 -29.688 -25.203 1 97.44 226 ASP A CA 1
ATOM 1729 C C . ASP A 1 226 ? -4.789 -30.453 -23.969 1 97.44 226 ASP A C 1
ATOM 1731 O O . ASP A 1 226 ? -5.488 -31.469 -24.094 1 97.44 226 ASP A O 1
ATOM 1735 N N . PHE A 1 227 ? -4.375 -29.906 -22.766 1 98 227 PHE A N 1
ATOM 1736 C CA . PHE A 1 227 ? -4.68 -30.656 -21.547 1 98 227 PHE A CA 1
ATOM 1737 C C . PHE A 1 227 ? -6.176 -30.641 -21.266 1 98 227 PHE A C 1
ATOM 1739 O O . PHE A 1 227 ? -6.652 -31.359 -20.391 1 98 227 PHE A O 1
ATOM 1746 N N . PHE A 1 228 ? -6.988 -29.891 -22.062 1 98.12 228 PHE A N 1
ATOM 1747 C CA . PHE A 1 228 ? -8.445 -29.969 -21.953 1 98.12 228 PHE A CA 1
ATOM 1748 C C . PHE A 1 228 ? -8.984 -31.172 -22.703 1 98.12 228 PHE A C 1
ATOM 1750 O O . PHE A 1 228 ? -10.141 -31.547 -22.531 1 98.12 228 PHE A O 1
ATOM 1757 N N . GLU A 1 229 ? -8.211 -31.734 -23.547 1 97.81 229 GLU A N 1
ATOM 1758 C CA . GLU A 1 229 ? -8.609 -32.906 -24.312 1 97.81 229 GLU A CA 1
ATOM 1759 C C . GLU A 1 229 ? -8.047 -34.188 -23.703 1 97.81 229 GLU A C 1
ATOM 1761 O O . GLU A 1 229 ? -8.781 -35.156 -23.469 1 97.81 229 GLU A O 1
ATOM 1766 N N . SER A 1 230 ? -6.793 -34.188 -23.547 1 97.94 230 SER A N 1
ATOM 1767 C CA . SER A 1 230 ? -6.125 -35.344 -22.938 1 97.94 230 SER A CA 1
ATOM 1768 C C . SER A 1 230 ? -4.719 -34.969 -22.469 1 97.94 230 SER A C 1
ATOM 1770 O O . SER A 1 230 ? -4.203 -33.906 -22.812 1 97.94 230 SER A O 1
ATOM 1772 N N . VAL A 1 231 ? -4.156 -35.844 -21.625 1 98.5 231 VAL A N 1
ATOM 1773 C CA . VAL A 1 231 ? -2.758 -35.781 -21.219 1 98.5 231 VAL A CA 1
ATOM 1774 C C . VAL A 1 231 ? -2.088 -37.125 -21.359 1 98.5 231 VAL A C 1
ATOM 1776 O O . VAL A 1 231 ? -2.766 -38.156 -21.375 1 98.5 231 VAL A O 1
ATOM 1779 N N . PRO A 1 232 ? -0.79 -37.125 -21.578 1 97.88 232 PRO A N 1
ATOM 1780 C CA . PRO A 1 232 ? -0.105 -38.406 -21.703 1 97.88 232 PRO A CA 1
ATOM 1781 C C . PRO A 1 232 ? -0.173 -39.219 -20.406 1 97.88 232 PRO A C 1
ATOM 1783 O O . PRO A 1 232 ? -0.296 -38.656 -19.328 1 97.88 232 PRO A O 1
ATOM 1786 N N . PRO A 1 233 ? -0.141 -40.562 -20.609 1 97 233 PRO A N 1
ATOM 1787 C CA . PRO A 1 233 ? -0.094 -41.406 -19.406 1 97 233 PRO A CA 1
ATOM 1788 C C . PRO A 1 233 ? 1.172 -41.188 -18.578 1 97 233 PRO A C 1
ATOM 1790 O O . PRO A 1 233 ? 2.229 -40.875 -19.141 1 97 233 PRO A O 1
ATOM 1793 N N . GLY A 1 234 ? 1.081 -41.344 -17.281 1 96.12 234 GLY A N 1
ATOM 1794 C CA . GLY A 1 234 ? 2.201 -41.156 -16.375 1 96.12 234 GLY A CA 1
ATOM 1795 C C . GLY A 1 234 ? 1.886 -41.594 -14.953 1 96.12 234 GLY A C 1
ATOM 1796 O O . GLY A 1 234 ? 0.796 -42.125 -14.688 1 96.12 234 GLY A O 1
ATOM 1797 N N . ASP A 1 235 ? 2.904 -41.438 -14.055 1 96.5 235 ASP A N 1
ATOM 1798 C CA . ASP A 1 235 ? 2.787 -41.875 -12.672 1 96.5 235 ASP A CA 1
ATOM 1799 C C . ASP A 1 235 ? 2.648 -40.719 -11.711 1 96.5 235 ASP A C 1
ATOM 1801 O O . ASP A 1 235 ? 2.053 -40.844 -10.641 1 96.5 235 ASP A O 1
ATOM 1805 N N . LEU A 1 236 ? 3.256 -39.625 -12.023 1 97.81 236 LEU A N 1
ATOM 1806 C CA . LEU A 1 236 ? 3.191 -38.375 -11.273 1 97.81 236 LEU A CA 1
ATOM 1807 C C . LEU A 1 236 ? 2.941 -37.188 -12.203 1 97.81 236 LEU A C 1
ATOM 1809 O O . LEU A 1 236 ? 3.684 -37 -13.164 1 97.81 236 LEU A O 1
ATOM 1813 N N . TYR A 1 237 ? 1.901 -36.5 -11.953 1 98.62 237 TYR A N 1
ATOM 1814 C CA . TYR A 1 237 ? 1.567 -35.312 -12.742 1 98.62 237 TYR A CA 1
ATOM 1815 C C . TYR A 1 237 ? 1.858 -34.031 -11.961 1 98.62 237 TYR A C 1
ATOM 1817 O O . TYR A 1 237 ? 1.397 -33.875 -10.828 1 98.62 237 TYR A O 1
ATOM 1825 N N . LEU A 1 238 ? 2.631 -33.188 -12.523 1 98.62 238 LEU A N 1
ATOM 1826 C CA . LEU A 1 238 ? 2.955 -31.891 -11.93 1 98.62 238 LEU A CA 1
ATOM 1827 C C . LEU A 1 238 ? 2.113 -30.781 -12.555 1 98.62 238 LEU A C 1
ATOM 1829 O O . LEU A 1 238 ? 2.049 -30.656 -13.773 1 98.62 238 LEU A O 1
ATOM 1833 N N . LEU A 1 239 ? 1.425 -30.062 -11.742 1 98.69 239 LEU A N 1
ATOM 1834 C CA . LEU A 1 239 ? 0.748 -28.828 -12.109 1 98.69 239 LEU A CA 1
ATOM 1835 C C . LEU A 1 239 ? 1.236 -27.672 -11.25 1 98.69 239 LEU A C 1
ATOM 1837 O O . LEU A 1 239 ? 0.738 -27.453 -10.141 1 98.69 239 LEU A O 1
ATOM 1841 N N . LYS A 1 240 ? 2.188 -26.938 -11.773 1 98.25 240 LYS A N 1
ATOM 1842 C CA . LYS A 1 240 ? 2.695 -25.766 -11.062 1 98.25 240 LYS A CA 1
ATOM 1843 C C . LYS A 1 240 ? 2.227 -24.484 -11.727 1 98.25 240 LYS A C 1
ATOM 1845 O O . LYS A 1 240 ? 2.613 -24.172 -12.859 1 98.25 240 LYS A O 1
ATOM 1850 N N . HIS A 1 241 ? 1.424 -23.75 -11 1 96.81 241 HIS A N 1
ATOM 1851 C CA . HIS A 1 241 ? 0.887 -22.484 -11.484 1 96.81 241 HIS A CA 1
ATOM 1852 C C . HIS A 1 241 ? 0.089 -22.688 -12.773 1 96.81 241 HIS A C 1
ATOM 1854 O O . HIS A 1 241 ? 0.289 -21.953 -13.75 1 96.81 241 HIS A O 1
ATOM 1860 N N . VAL A 1 242 ? -0.757 -23.656 -12.82 1 97.56 242 VAL A N 1
ATOM 1861 C CA . VAL A 1 242 ? -1.574 -23.969 -13.984 1 97.56 242 VAL A CA 1
ATOM 1862 C C . VAL A 1 242 ? -3.047 -23.719 -13.664 1 97.56 242 VAL A C 1
ATOM 1864 O O . VAL A 1 242 ? -3.73 -22.984 -14.383 1 97.56 242 VAL A O 1
ATOM 1867 N N . LEU A 1 243 ? -3.514 -24.25 -12.562 1 97.94 243 LEU A N 1
ATOM 1868 C CA . LEU A 1 243 ? -4.945 -24.297 -12.281 1 97.94 243 LEU A CA 1
ATOM 1869 C C . LEU A 1 243 ? -5.473 -22.906 -11.953 1 97.94 243 LEU A C 1
ATOM 1871 O O . LEU A 1 243 ? -6.637 -22.594 -12.219 1 97.94 243 LEU A O 1
ATOM 1875 N N . HIS A 1 244 ? -4.645 -22.016 -11.438 1 96.62 244 HIS A N 1
ATOM 1876 C CA . HIS A 1 244 ? -5.086 -20.688 -11.023 1 96.62 244 HIS A CA 1
ATOM 1877 C C . HIS A 1 244 ? -5.445 -19.828 -12.227 1 96.62 244 HIS A C 1
ATOM 1879 O O . HIS A 1 244 ? -6.027 -18.75 -12.07 1 96.62 244 HIS A O 1
ATOM 1885 N N . GLU A 1 245 ? -5.191 -20.281 -13.43 1 94.88 245 GLU A N 1
ATOM 1886 C CA . GLU A 1 245 ? -5.492 -19.516 -14.641 1 94.88 245 GLU A CA 1
ATOM 1887 C C . GLU A 1 245 ? -6.867 -19.875 -15.188 1 94.88 245 GLU A C 1
ATOM 1889 O O . GLU A 1 245 ? -7.332 -19.266 -16.156 1 94.88 245 GLU A O 1
ATOM 1894 N N . TRP A 1 246 ? -7.582 -20.797 -14.531 1 95.81 246 TRP A N 1
ATOM 1895 C CA . TRP A 1 246 ? -8.773 -21.375 -15.148 1 95.81 246 TRP A CA 1
ATOM 1896 C C . TRP A 1 246 ? -9.945 -21.375 -14.172 1 95.81 246 TRP A C 1
ATOM 1898 O O . TRP A 1 246 ? -9.75 -21.359 -12.953 1 95.81 246 TRP A O 1
ATOM 1908 N N . SER A 1 247 ? -11.148 -21.422 -14.742 1 94.06 247 SER A N 1
ATOM 1909 C CA . SER A 1 247 ? -12.352 -21.562 -13.938 1 94.06 247 SER A CA 1
ATOM 1910 C C . SER A 1 247 ? -12.445 -22.953 -13.312 1 94.06 247 SER A C 1
ATOM 1912 O O . SER A 1 247 ? -11.695 -23.859 -13.688 1 94.06 247 SER A O 1
ATOM 1914 N N . ASP A 1 248 ? -13.367 -23.094 -12.43 1 96.12 248 ASP A N 1
ATOM 1915 C CA . ASP A 1 248 ? -13.531 -24.375 -11.766 1 96.12 248 ASP A CA 1
ATOM 1916 C C . ASP A 1 248 ? -13.875 -25.469 -12.773 1 96.12 248 ASP A C 1
ATOM 1918 O O . ASP A 1 248 ? -13.336 -26.578 -12.703 1 96.12 248 ASP A O 1
ATOM 1922 N N . SER A 1 249 ? -14.766 -25.125 -13.648 1 97 249 SER A N 1
ATOM 1923 C CA . SER A 1 249 ? -15.164 -26.109 -14.641 1 97 249 SER A CA 1
ATOM 1924 C C . SER A 1 249 ? -13.984 -26.531 -15.508 1 97 249 SER A C 1
ATOM 1926 O O . SER A 1 249 ? -13.828 -27.703 -15.836 1 97 249 SER A O 1
ATOM 1928 N N . HIS A 1 250 ? -13.133 -25.594 -15.883 1 97.56 250 HIS A N 1
ATOM 1929 C CA . HIS A 1 250 ? -11.938 -25.891 -16.656 1 97.56 250 HIS A CA 1
ATOM 1930 C C . HIS A 1 250 ? -10.945 -26.719 -15.852 1 97.56 250 HIS A C 1
ATOM 1932 O O . HIS A 1 250 ? -10.336 -27.656 -16.375 1 97.56 250 HIS A O 1
ATOM 1938 N N . CYS A 1 251 ? -10.781 -26.359 -14.594 1 98.44 251 CYS A N 1
ATOM 1939 C CA . CYS A 1 251 ? -9.875 -27.109 -13.734 1 98.44 251 CYS A CA 1
ATOM 1940 C C . CYS A 1 251 ? -10.312 -28.562 -13.609 1 98.44 251 CYS A C 1
ATOM 1942 O O . CYS A 1 251 ? -9.484 -29.469 -13.68 1 98.44 251 CYS A O 1
ATOM 1944 N N . VAL A 1 252 ? -11.594 -28.75 -13.43 1 98.56 252 VAL A N 1
ATOM 1945 C CA . VAL A 1 252 ? -12.125 -30.109 -13.328 1 98.56 252 VAL A CA 1
ATOM 1946 C C . VAL A 1 252 ? -11.852 -30.875 -14.617 1 98.56 252 VAL A C 1
ATOM 1948 O O . VAL A 1 252 ? -11.492 -32.062 -14.578 1 98.56 252 VAL A O 1
ATOM 1951 N N . ALA A 1 253 ? -12.023 -30.188 -15.734 1 98.56 253 ALA A N 1
ATOM 1952 C CA . ALA A 1 253 ? -11.75 -30.828 -17.016 1 98.56 253 ALA A CA 1
ATOM 1953 C C . ALA A 1 253 ? -10.297 -31.281 -17.109 1 98.56 253 ALA A C 1
ATOM 1955 O O . ALA A 1 253 ? -10.016 -32.406 -17.531 1 98.56 253 ALA A O 1
ATOM 1956 N N . ILE A 1 254 ? -9.352 -30.422 -16.719 1 98.69 254 ILE A N 1
ATOM 1957 C CA . ILE A 1 254 ? -7.93 -30.75 -16.734 1 98.69 254 ILE A CA 1
ATOM 1958 C C . ILE A 1 254 ? -7.668 -31.938 -15.828 1 98.69 254 ILE A C 1
ATOM 1960 O O . ILE A 1 254 ? -7.016 -32.906 -16.234 1 98.69 254 ILE A O 1
ATOM 1964 N N . LEU A 1 255 ? -8.227 -31.891 -14.641 1 98.75 255 LEU A N 1
ATOM 1965 C CA . LEU A 1 255 ? -7.977 -32.906 -13.625 1 98.75 255 LEU A CA 1
ATOM 1966 C C . LEU A 1 255 ? -8.609 -34.25 -14.023 1 98.75 255 LEU A C 1
ATOM 1968 O O . LEU A 1 255 ? -8.055 -35.312 -13.727 1 98.75 255 LEU A O 1
ATOM 1972 N N . ARG A 1 256 ? -9.781 -34.188 -14.672 1 98.56 256 ARG A N 1
ATOM 1973 C CA . ARG A 1 256 ? -10.414 -35.406 -15.164 1 98.56 256 ARG A CA 1
ATOM 1974 C C . ARG A 1 256 ? -9.547 -36.094 -16.219 1 98.56 256 ARG A C 1
ATOM 1976 O O . ARG A 1 256 ? -9.453 -37.312 -16.266 1 98.56 256 ARG A O 1
ATOM 1983 N N . ASN A 1 257 ? -9.031 -35.281 -17.109 1 98.62 257 ASN A N 1
ATOM 1984 C CA . ASN A 1 257 ? -8.156 -35.812 -18.141 1 98.62 257 ASN A CA 1
ATOM 1985 C C . ASN A 1 257 ? -6.902 -36.438 -17.531 1 98.62 257 ASN A C 1
ATOM 1987 O O . ASN A 1 257 ? -6.41 -37.469 -18.031 1 98.62 257 ASN A O 1
ATOM 1991 N N . ILE A 1 258 ? -6.371 -35.844 -16.469 1 98.62 258 ILE A N 1
ATOM 1992 C CA . ILE A 1 258 ? -5.23 -36.406 -15.758 1 98.62 258 ILE A CA 1
ATOM 1993 C C . ILE A 1 258 ? -5.637 -37.719 -15.086 1 98.62 258 ILE A C 1
ATOM 1995 O O . ILE A 1 258 ? -4.926 -38.719 -15.18 1 98.62 258 ILE A O 1
ATOM 1999 N N . ARG A 1 259 ? -6.801 -37.688 -14.453 1 98.38 259 ARG A N 1
ATOM 2000 C CA . ARG A 1 259 ? -7.316 -38.906 -13.805 1 98.38 259 ARG A CA 1
ATOM 2001 C C . ARG A 1 259 ? -7.445 -40.031 -14.805 1 98.38 259 ARG A C 1
ATOM 2003 O O . ARG A 1 259 ? -7.148 -41.188 -14.477 1 98.38 259 ARG A O 1
ATOM 2010 N N . ALA A 1 260 ? -7.906 -39.75 -15.961 1 97.81 260 ALA A N 1
ATOM 2011 C CA . ALA A 1 260 ? -8.117 -40.75 -17 1 97.81 260 ALA A CA 1
ATOM 2012 C C . ALA A 1 260 ? -6.789 -41.375 -17.453 1 97.81 260 ALA A C 1
ATOM 2014 O O . ALA A 1 260 ? -6.727 -42.531 -17.828 1 97.81 260 ALA A O 1
ATOM 2015 N N . ALA A 1 261 ? -5.758 -40.562 -17.406 1 97.75 261 ALA A N 1
ATOM 2016 C CA . ALA A 1 261 ? -4.469 -40.969 -17.953 1 97.75 261 ALA A CA 1
ATOM 2017 C C . ALA A 1 261 ? -3.592 -41.594 -16.875 1 97.75 261 ALA A C 1
ATOM 2019 O O . ALA A 1 261 ? -2.654 -42.344 -17.172 1 97.75 261 ALA A O 1
ATOM 2020 N N . MET A 1 262 ? -3.881 -41.281 -15.68 1 95.75 262 MET A N 1
ATOM 2021 C CA . MET A 1 262 ? -2.994 -41.656 -14.57 1 95.75 262 MET A CA 1
ATOM 2022 C C . MET A 1 262 ? -3.143 -43.125 -14.195 1 95.75 262 MET A C 1
ATOM 2024 O O . MET A 1 262 ? -4.195 -43.719 -14.43 1 95.75 262 MET A O 1
ATOM 2028 N N . ASP A 1 263 ? -2.076 -43.688 -13.664 1 89.12 263 ASP A N 1
ATOM 2029 C CA . ASP A 1 263 ? -2.201 -45 -13.055 1 89.12 263 ASP A CA 1
ATOM 2030 C C . ASP A 1 263 ? -3.162 -44.969 -11.867 1 89.12 263 ASP A C 1
ATOM 2032 O O . ASP A 1 263 ? -2.951 -44.219 -10.914 1 89.12 263 ASP A O 1
ATOM 2036 N N . THR A 1 264 ? -4.191 -45.75 -11.945 1 88.12 264 THR A N 1
ATOM 2037 C CA . THR A 1 264 ? -5.27 -45.688 -10.961 1 88.12 264 THR A CA 1
ATOM 2038 C C . THR A 1 264 ? -4.785 -46.156 -9.594 1 88.12 264 THR A C 1
ATOM 2040 O O . THR A 1 264 ? -5.297 -45.719 -8.562 1 88.12 264 THR A O 1
ATOM 2043 N N . SER A 1 265 ? -3.811 -47.031 -9.602 1 89.69 265 SER A N 1
ATOM 2044 C CA . SER A 1 265 ? -3.389 -47.656 -8.344 1 89.69 265 SER A CA 1
ATOM 2045 C C . SER A 1 265 ? -2.328 -46.781 -7.648 1 89.69 265 SER A C 1
ATOM 2047 O O . SER A 1 265 ? -2.344 -46.656 -6.426 1 89.69 265 SER A O 1
ATOM 2049 N N . SER A 1 266 ? -1.466 -46.156 -8.406 1 91.5 266 SER A N 1
ATOM 2050 C CA . SER A 1 266 ? -0.325 -45.531 -7.758 1 91.5 266 SER A CA 1
ATOM 2051 C C . SER A 1 266 ? -0.141 -44.094 -8.258 1 91.5 266 SER A C 1
ATOM 2053 O O . SER A 1 266 ? 0.706 -43.344 -7.746 1 91.5 266 SER A O 1
ATOM 2055 N N . GLY A 1 267 ? -0.913 -43.688 -9.211 1 95.69 267 GLY A N 1
ATOM 2056 C CA . GLY A 1 267 ? -0.76 -42.375 -9.805 1 95.69 267 GLY A CA 1
ATOM 2057 C C . GLY A 1 267 ? -0.997 -41.25 -8.82 1 95.69 267 GLY A C 1
ATOM 2058 O O . GLY A 1 267 ? -1.83 -41.375 -7.918 1 95.69 267 GLY A O 1
ATOM 2059 N N . ARG A 1 268 ? -0.253 -40.094 -8.945 1 97.25 268 ARG A N 1
ATOM 2060 C CA . ARG A 1 268 ? -0.375 -38.938 -8.078 1 97.25 268 ARG A CA 1
ATOM 2061 C C . ARG A 1 268 ? -0.409 -37.656 -8.898 1 97.25 268 ARG A C 1
ATOM 2063 O O . ARG A 1 268 ? 0.171 -37.594 -9.984 1 97.25 268 ARG A O 1
ATOM 2070 N N . VAL A 1 269 ? -1.117 -36.75 -8.391 1 98.44 269 VAL A N 1
ATOM 2071 C CA . VAL A 1 269 ? -1.138 -35.375 -8.938 1 98.44 269 VAL A CA 1
ATOM 2072 C C . VAL A 1 269 ? -0.551 -34.406 -7.914 1 98.44 269 VAL A C 1
ATOM 2074 O O . VAL A 1 269 ? -0.965 -34.406 -6.75 1 98.44 269 VAL A O 1
ATOM 2077 N N . LEU A 1 270 ? 0.411 -33.688 -8.305 1 98.56 270 LEU A N 1
ATOM 2078 C CA . LEU A 1 270 ? 1.009 -32.656 -7.457 1 98.56 270 LEU A CA 1
ATOM 2079 C C . LEU A 1 270 ? 0.687 -31.266 -7.984 1 98.56 270 LEU A C 1
ATOM 2081 O O . LEU A 1 270 ? 1.04 -30.922 -9.117 1 98.56 270 LEU A O 1
ATOM 2085 N N . VAL A 1 271 ? 0.012 -30.516 -7.172 1 98.75 271 VAL A N 1
ATOM 2086 C CA . VAL A 1 271 ? -0.338 -29.141 -7.512 1 98.75 271 VAL A CA 1
ATOM 2087 C C . VAL A 1 271 ? 0.468 -28.172 -6.648 1 98.75 271 VAL A C 1
ATOM 2089 O O . VAL A 1 271 ? 0.484 -28.297 -5.422 1 98.75 271 VAL A O 1
ATOM 2092 N N . VAL A 1 272 ? 1.221 -27.281 -7.301 1 98.38 272 VAL A N 1
ATOM 2093 C CA . VAL A 1 272 ? 1.964 -26.234 -6.613 1 98.38 272 VAL A CA 1
ATOM 2094 C C . VAL A 1 272 ? 1.346 -24.875 -6.922 1 98.38 272 VAL A C 1
ATOM 2096 O O . VAL A 1 272 ? 1.488 -24.359 -8.031 1 98.38 272 VAL A O 1
ATOM 2099 N N . GLU A 1 273 ? 0.645 -24.328 -5.996 1 97.62 273 GLU A N 1
ATOM 2100 C CA . GLU A 1 273 ? -0.105 -23.078 -6.145 1 97.62 273 GLU A CA 1
ATOM 2101 C C . GLU A 1 273 ? -0.061 -22.266 -4.863 1 97.62 273 GLU A C 1
ATOM 2103 O O . GLU A 1 273 ? 0.418 -22.734 -3.832 1 97.62 273 GLU A O 1
ATOM 2108 N N . VAL A 1 274 ? -0.473 -20.984 -5.004 1 96.94 274 VAL A N 1
ATOM 2109 C CA . VAL A 1 274 ? -0.793 -20.203 -3.809 1 96.94 274 VAL A CA 1
ATOM 2110 C C . VAL A 1 274 ? -2.037 -20.781 -3.137 1 96.94 274 VAL A C 1
ATOM 2112 O O . VAL A 1 274 ? -3.037 -21.062 -3.805 1 96.94 274 VAL A O 1
ATOM 2115 N N . LEU A 1 275 ? -1.945 -21.078 -1.902 1 97.69 275 LEU A N 1
ATOM 2116 C CA . LEU A 1 275 ? -3.082 -21.562 -1.127 1 97.69 275 LEU A CA 1
ATOM 2117 C C . LEU A 1 275 ? -3.697 -20.438 -0.301 1 97.69 275 LEU A C 1
ATOM 2119 O O . LEU A 1 275 ? -3.023 -19.844 0.542 1 97.69 275 LEU A O 1
ATOM 2123 N N . VAL A 1 276 ? -4.926 -20.188 -0.494 1 96.81 276 VAL A N 1
ATOM 2124 C CA . VAL A 1 276 ? -5.582 -19.078 0.18 1 96.81 276 VAL A CA 1
ATOM 2125 C C . VAL A 1 276 ? -5.922 -19.469 1.616 1 96.81 276 VAL A C 1
ATOM 2127 O O . VAL A 1 276 ? -6.883 -20.203 1.853 1 96.81 276 VAL A O 1
ATOM 2130 N N . GLU A 1 277 ? -5.156 -19.047 2.562 1 92.81 277 GLU A N 1
ATOM 2131 C CA . GLU A 1 277 ? -5.359 -19.234 3.996 1 92.81 277 GLU A CA 1
ATOM 2132 C C . GLU A 1 277 ? -5.168 -17.922 4.75 1 92.81 277 GLU A C 1
ATOM 2134 O O . GLU A 1 277 ? -4.109 -17.688 5.336 1 92.81 277 GLU A O 1
ATOM 2139 N N . GLY A 1 278 ? -5.699 -16.875 4.441 1 92.88 278 GLY A N 1
ATOM 2140 C CA . GLY A 1 278 ? -5.539 -15.562 5.039 1 92.88 278 GLY A CA 1
ATOM 2141 C C . GLY A 1 278 ? -5.25 -14.477 4.02 1 92.88 278 GLY A C 1
ATOM 2142 O O . GLY A 1 278 ? -6.059 -14.227 3.121 1 92.88 278 GLY A O 1
ATOM 2143 N N . THR A 1 279 ? -3.992 -13.883 4.168 1 93.81 279 THR A N 1
ATOM 2144 C CA . THR A 1 279 ? -3.693 -12.719 3.346 1 93.81 279 THR A CA 1
ATOM 2145 C C . THR A 1 279 ? -3.412 -13.133 1.903 1 93.81 279 THR A C 1
ATOM 2147 O O . THR A 1 279 ? -3.354 -12.281 1.009 1 93.81 279 THR A O 1
ATOM 2150 N N . GLU A 1 280 ? -3.297 -14.43 1.676 1 96.62 280 GLU A N 1
ATOM 2151 C CA . GLU A 1 280 ? -3.189 -14.883 0.293 1 96.62 280 GLU A CA 1
ATOM 2152 C C . GLU A 1 280 ? -4.426 -14.5 -0.512 1 96.62 280 GLU A C 1
ATOM 2154 O O . GLU A 1 280 ? -4.398 -14.5 -1.745 1 96.62 280 GLU A O 1
ATOM 2159 N N . ALA A 1 281 ? -5.48 -14.164 0.209 1 97.38 281 ALA A N 1
ATOM 2160 C CA . ALA A 1 281 ? -6.676 -13.656 -0.455 1 97.38 281 ALA A CA 1
ATOM 2161 C C . ALA A 1 281 ? -6.359 -12.414 -1.285 1 97.38 281 ALA A C 1
ATOM 2163 O O . ALA A 1 281 ? -7.023 -12.148 -2.289 1 97.38 281 ALA A O 1
ATOM 2164 N N . LEU A 1 282 ? -5.324 -11.688 -0.93 1 97.94 282 LEU A N 1
ATOM 2165 C CA . LEU A 1 282 ? -4.906 -10.516 -1.685 1 97.94 282 LEU A CA 1
ATOM 2166 C C . LEU A 1 282 ? -4.25 -10.914 -3 1 97.94 282 LEU A C 1
ATOM 2168 O O . LEU A 1 282 ? -4.359 -10.203 -4 1 97.94 282 LEU A O 1
ATOM 2172 N N . VAL A 1 283 ? -3.547 -12.047 -3.029 1 97.19 283 VAL A N 1
ATOM 2173 C CA . VAL A 1 283 ? -3.006 -12.578 -4.273 1 97.19 283 VAL A CA 1
ATOM 2174 C C . VAL A 1 283 ? -4.148 -12.969 -5.211 1 97.19 283 VAL A C 1
ATOM 2176 O O . VAL A 1 283 ? -4.066 -12.75 -6.422 1 97.19 283 VAL A O 1
ATOM 2179 N N . ASP A 1 284 ? -5.195 -13.555 -4.605 1 97.88 284 ASP A N 1
ATOM 2180 C CA . ASP A 1 284 ? -6.391 -13.867 -5.379 1 97.88 284 ASP A CA 1
ATOM 2181 C C . ASP A 1 284 ? -6.988 -12.609 -6.004 1 97.88 284 ASP A C 1
ATOM 2183 O O . ASP A 1 284 ? -7.414 -12.625 -7.16 1 97.88 284 ASP A O 1
ATOM 2187 N N . MET A 1 285 ? -7.027 -11.539 -5.277 1 98.25 285 MET A N 1
ATOM 2188 C CA . MET A 1 285 ? -7.523 -10.273 -5.809 1 98.25 285 MET A CA 1
ATOM 2189 C C . MET A 1 285 ? -6.66 -9.797 -6.969 1 98.25 285 MET A C 1
ATOM 2191 O O . MET A 1 285 ? -7.172 -9.258 -7.953 1 98.25 285 MET A O 1
ATOM 2195 N N . ASN A 1 286 ? -5.391 -9.922 -6.801 1 97.5 286 ASN A N 1
ATOM 2196 C CA . ASN A 1 286 ? -4.5 -9.547 -7.895 1 97.5 286 ASN A CA 1
ATOM 2197 C C . ASN A 1 286 ? -4.805 -10.344 -9.164 1 97.5 286 ASN A C 1
ATOM 2199 O O . ASN A 1 286 ? -4.793 -9.789 -10.266 1 97.5 286 ASN A O 1
ATOM 2203 N N . MET A 1 287 ? -5.062 -11.625 -9.016 1 96.56 287 MET A N 1
ATOM 2204 C CA . MET A 1 287 ? -5.441 -12.445 -10.164 1 96.56 287 MET A CA 1
ATOM 2205 C C . MET A 1 287 ? -6.727 -11.922 -10.805 1 96.56 287 MET A C 1
ATOM 2207 O O . MET A 1 287 ? -6.859 -11.938 -12.023 1 96.56 287 MET A O 1
ATOM 2211 N N . LEU A 1 288 ? -7.656 -11.539 -9.977 1 97 288 LEU A N 1
ATOM 2212 C CA . LEU A 1 288 ? -8.945 -11.023 -10.438 1 97 288 LEU A CA 1
ATOM 2213 C C . LEU A 1 288 ? -8.766 -9.719 -11.195 1 97 288 LEU A C 1
ATOM 2215 O O . LEU A 1 288 ? -9.328 -9.539 -12.281 1 97 288 LEU A O 1
ATOM 2219 N N . VAL A 1 289 ? -7.965 -8.789 -10.664 1 97.19 289 VAL A N 1
ATOM 2220 C CA . VAL A 1 289 ? -7.832 -7.43 -11.18 1 97.19 289 VAL A CA 1
ATOM 2221 C C . VAL A 1 289 ? -6.996 -7.445 -12.461 1 97.19 289 VAL A C 1
ATOM 2223 O O . VAL A 1 289 ? -7.289 -6.711 -13.406 1 97.19 289 VAL A O 1
ATOM 2226 N N . MET A 1 290 ? -6.004 -8.266 -12.453 1 95.88 290 MET A N 1
ATOM 2227 C CA . MET A 1 290 ? -5.02 -8.219 -13.531 1 95.88 290 MET A CA 1
ATOM 2228 C C . MET A 1 290 ? -5.332 -9.258 -14.602 1 95.88 290 MET A C 1
ATOM 2230 O O . MET A 1 290 ? -5.047 -9.047 -15.781 1 95.88 290 MET A O 1
ATOM 2234 N N . PHE A 1 291 ? -5.945 -10.344 -13.992 1 91.06 291 PHE A N 1
ATOM 2235 C CA . PHE A 1 291 ? -6.074 -11.5 -14.867 1 91.06 291 PHE A CA 1
ATOM 2236 C C . PHE A 1 291 ? -7.449 -12.141 -14.719 1 91.06 291 PHE A C 1
ATOM 2238 O O . PHE A 1 291 ? -8.32 -11.602 -14.039 1 91.06 291 PHE A O 1
ATOM 2245 N N . ASN A 1 292 ? -7.891 -13.078 -15.375 1 86.31 292 ASN A N 1
ATOM 2246 C CA . ASN A 1 292 ? -9.102 -13.875 -15.211 1 86.31 292 ASN A CA 1
ATOM 2247 C C . ASN A 1 292 ? -8.836 -15.133 -14.391 1 86.31 292 ASN A C 1
ATOM 2249 O O . ASN A 1 292 ? -9.586 -16.109 -14.484 1 86.31 292 ASN A O 1
ATOM 2253 N N . GLY A 1 293 ? -7.812 -15 -13.523 1 93.69 293 GLY A N 1
ATOM 2254 C CA . GLY A 1 293 ? -7.445 -16.156 -12.734 1 93.69 293 GLY A CA 1
ATOM 2255 C C . GLY A 1 293 ? -8 -16.125 -11.32 1 93.69 293 GLY A C 1
ATOM 2256 O O . GLY A 1 293 ? -8.797 -15.242 -10.992 1 93.69 293 GLY A O 1
ATOM 2257 N N . ARG A 1 294 ? -7.672 -17.172 -10.547 1 96.5 294 ARG A N 1
ATOM 2258 C CA . ARG A 1 294 ? -8.133 -17.234 -9.156 1 96.5 294 ARG A CA 1
ATOM 2259 C C . ARG A 1 294 ? -7.238 -18.156 -8.336 1 96.5 294 ARG A C 1
ATOM 2261 O O . ARG A 1 294 ? -6.73 -19.156 -8.852 1 96.5 294 ARG A O 1
ATOM 2268 N N . GLU A 1 295 ? -7.016 -17.797 -7.121 1 97.88 295 GLU A N 1
ATOM 2269 C CA . GLU A 1 295 ? -6.422 -18.672 -6.117 1 97.88 295 GLU A CA 1
ATOM 2270 C C . GLU A 1 295 ? -7.496 -19.344 -5.27 1 97.88 295 GLU A C 1
ATOM 2272 O O . GLU A 1 295 ? -8.602 -18.828 -5.133 1 97.88 295 GLU A O 1
ATOM 2277 N N . ARG A 1 296 ? -7.172 -20.453 -4.746 1 98.06 296 ARG A N 1
ATOM 2278 C CA . ARG A 1 296 ? -8.211 -21.266 -4.129 1 98.06 296 ARG A CA 1
ATOM 2279 C C . ARG A 1 296 ? -7.801 -21.703 -2.729 1 98.06 296 ARG A C 1
ATOM 2281 O O . ARG A 1 296 ? -6.609 -21.75 -2.408 1 98.06 296 ARG A O 1
ATOM 2288 N N . THR A 1 297 ? -8.82 -21.969 -1.904 1 96.69 297 THR A N 1
ATOM 2289 C CA . THR A 1 297 ? -8.617 -22.531 -0.576 1 96.69 297 THR A CA 1
ATOM 2290 C C . THR A 1 297 ? -8.445 -24.047 -0.657 1 96.69 297 THR A C 1
ATOM 2292 O O . THR A 1 297 ? -8.656 -24.641 -1.714 1 96.69 297 THR A O 1
ATOM 2295 N N . GLU A 1 298 ? -8.023 -24.578 0.5 1 97.62 298 GLU A N 1
ATOM 2296 C CA . GLU A 1 298 ? -7.926 -26.031 0.583 1 97.62 298 GLU A CA 1
ATOM 2297 C C . GLU A 1 298 ? -9.273 -26.688 0.302 1 97.62 298 GLU A C 1
ATOM 2299 O O . GLU A 1 298 ? -9.344 -27.703 -0.393 1 97.62 298 GLU A O 1
ATOM 2304 N N . GLU A 1 299 ? -10.344 -26.125 0.809 1 96.56 299 GLU A N 1
ATOM 2305 C CA . GLU A 1 299 ? -11.688 -26.656 0.609 1 96.56 299 GLU A CA 1
ATOM 2306 C C . GLU A 1 299 ? -12.078 -26.625 -0.865 1 96.56 299 GLU A C 1
ATOM 2308 O O . GLU A 1 299 ? -12.688 -27.562 -1.372 1 96.56 299 GLU A O 1
ATOM 2313 N N . GLU A 1 300 ? -11.758 -25.547 -1.478 1 96.69 300 GLU A N 1
ATOM 2314 C CA . GLU A 1 300 ? -12.078 -25.422 -2.895 1 96.69 300 GLU A CA 1
ATOM 2315 C C . GLU A 1 300 ? -11.281 -26.422 -3.736 1 96.69 300 GLU A C 1
ATOM 2317 O O . GLU A 1 300 ? -11.82 -27.016 -4.672 1 96.69 300 GLU A O 1
ATOM 2322 N N . PHE A 1 301 ? -10.016 -26.625 -3.412 1 98.38 301 PHE A N 1
ATOM 2323 C CA . PHE A 1 301 ? -9.219 -27.625 -4.105 1 98.38 301 PHE A CA 1
ATOM 2324 C C . PHE A 1 301 ? -9.781 -29.016 -3.861 1 98.38 301 PHE A C 1
ATOM 2326 O O . PHE A 1 301 ? -9.836 -29.844 -4.777 1 98.38 301 PHE A O 1
ATOM 2333 N N . THR A 1 302 ? -10.133 -29.281 -2.646 1 98.5 302 THR A N 1
ATOM 2334 C CA . THR A 1 302 ? -10.734 -30.578 -2.311 1 98.5 302 THR A CA 1
ATOM 2335 C C . THR A 1 302 ? -11.953 -30.844 -3.184 1 98.5 302 THR A C 1
ATOM 2337 O O . THR A 1 302 ? -12.109 -31.938 -3.719 1 98.5 302 THR A O 1
ATOM 2340 N N . ALA A 1 303 ? -12.766 -29.828 -3.33 1 98.19 303 ALA A N 1
ATOM 2341 C CA . ALA A 1 303 ? -13.969 -29.953 -4.148 1 98.19 303 ALA A CA 1
ATOM 2342 C C . ALA A 1 303 ? -13.609 -30.203 -5.613 1 98.19 303 ALA A C 1
ATOM 2344 O O . ALA A 1 303 ? -14.25 -31.016 -6.285 1 98.19 303 ALA A O 1
ATOM 2345 N N . LEU A 1 304 ? -12.633 -29.469 -6.152 1 98.44 304 LEU A N 1
ATOM 2346 C CA . LEU A 1 304 ? -12.188 -29.656 -7.527 1 98.44 304 LEU A CA 1
ATOM 2347 C C . LEU A 1 304 ? -11.711 -31.094 -7.75 1 98.44 304 LEU A C 1
ATOM 2349 O O . LEU A 1 304 ? -12.094 -31.734 -8.734 1 98.44 304 LEU A O 1
ATOM 2353 N N . PHE A 1 305 ? -10.898 -31.562 -6.828 1 98.69 305 PHE A N 1
ATOM 2354 C CA . PHE A 1 305 ? -10.352 -32.906 -6.945 1 98.69 305 PHE A CA 1
ATOM 2355 C C . PHE A 1 305 ? -11.469 -33.938 -6.902 1 98.69 305 PHE A C 1
ATOM 2357 O O . PHE A 1 305 ? -11.508 -34.844 -7.73 1 98.69 305 PHE A O 1
ATOM 2364 N N . LEU A 1 306 ? -12.383 -33.781 -6.027 1 98.56 306 LEU A N 1
ATOM 2365 C CA . LEU A 1 306 ? -13.477 -34.75 -5.887 1 98.56 306 LEU A CA 1
ATOM 2366 C C . LEU A 1 306 ? -14.328 -34.781 -7.156 1 98.56 306 LEU A C 1
ATOM 2368 O O . LEU A 1 306 ? -14.742 -35.875 -7.586 1 98.56 306 LEU A O 1
ATOM 2372 N N . GLN A 1 307 ? -14.562 -33.656 -7.703 1 98.5 307 GLN A N 1
ATOM 2373 C CA . GLN A 1 307 ? -15.352 -33.594 -8.922 1 98.5 307 GLN A CA 1
ATOM 2374 C C . GLN A 1 307 ? -14.641 -34.281 -10.086 1 98.5 307 GLN A C 1
ATOM 2376 O O . GLN A 1 307 ? -15.266 -34.656 -11.078 1 98.5 307 GLN A O 1
ATOM 2381 N N . ALA A 1 308 ? -13.367 -34.438 -9.984 1 98.38 308 ALA A N 1
ATOM 2382 C CA . ALA A 1 308 ? -12.57 -35.062 -11.039 1 98.38 308 ALA A CA 1
ATOM 2383 C C . ALA A 1 308 ? -12.234 -36.5 -10.688 1 98.38 308 ALA A C 1
ATOM 2385 O O . ALA A 1 308 ? -11.367 -37.125 -11.312 1 98.38 308 ALA A O 1
ATOM 2386 N N . ASN A 1 309 ? -12.906 -37.031 -9.641 1 97.94 309 ASN A N 1
ATOM 2387 C CA . ASN A 1 309 ? -12.656 -38.375 -9.156 1 97.94 309 ASN A CA 1
ATOM 2388 C C . ASN A 1 309 ? -11.234 -38.531 -8.633 1 97.94 309 ASN A C 1
ATOM 2390 O O . ASN A 1 309 ? -10.586 -39.562 -8.875 1 97.94 309 ASN A O 1
ATOM 2394 N N . LEU A 1 310 ? -10.719 -37.562 -8.055 1 98.56 310 LEU A N 1
ATOM 2395 C CA . LEU A 1 310 ? -9.469 -37.531 -7.301 1 98.56 310 LEU A CA 1
ATOM 2396 C C . LEU A 1 310 ? -9.734 -37.188 -5.836 1 98.56 310 LEU A C 1
ATOM 2398 O O . LEU A 1 310 ? -10.797 -36.688 -5.492 1 98.56 310 LEU A O 1
ATOM 2402 N N . LYS A 1 311 ? -8.867 -37.531 -5.039 1 98.06 311 LYS A N 1
ATOM 2403 C CA . LYS A 1 311 ? -8.953 -37.219 -3.617 1 98.06 311 LYS A CA 1
ATOM 2404 C C . LYS A 1 311 ? -7.691 -36.5 -3.131 1 98.06 311 LYS A C 1
ATOM 2406 O O . LYS A 1 311 ? -6.578 -36.969 -3.393 1 98.06 311 LYS A O 1
ATOM 2411 N N . LEU A 1 312 ? -7.852 -35.406 -2.492 1 98.56 312 LEU A N 1
ATOM 2412 C CA . LEU A 1 312 ? -6.73 -34.688 -1.866 1 98.56 312 LEU A CA 1
ATOM 2413 C C . LEU A 1 312 ? -6.125 -35.531 -0.749 1 98.56 312 LEU A C 1
ATOM 2415 O O . LEU A 1 312 ? -6.809 -35.875 0.219 1 98.56 312 LEU A O 1
ATOM 2419 N N . THR A 1 313 ? -4.902 -35.844 -0.824 1 97.81 313 THR A N 1
ATOM 2420 C CA . THR A 1 313 ? -4.305 -36.781 0.124 1 97.81 313 THR A CA 1
ATOM 2421 C C . THR A 1 313 ? -3.338 -36.062 1.057 1 97.81 313 THR A C 1
ATOM 2423 O O . THR A 1 313 ? -3.064 -36.531 2.162 1 97.81 313 THR A O 1
ATOM 2426 N N . GLN A 1 314 ? -2.811 -34.969 0.58 1 97.88 314 GLN A N 1
ATOM 2427 C CA . GLN A 1 314 ? -1.84 -34.25 1.388 1 97.88 314 GLN A CA 1
ATOM 2428 C C . GLN A 1 314 ? -1.821 -32.781 1.018 1 97.88 314 GLN A C 1
ATOM 2430 O O . GLN A 1 314 ? -1.958 -32.406 -0.155 1 97.88 314 GLN A O 1
ATOM 2435 N N . VAL A 1 315 ? -1.716 -31.938 1.982 1 98.5 315 VAL A N 1
ATOM 2436 C CA . VAL A 1 315 ? -1.45 -30.516 1.807 1 98.5 315 VAL A CA 1
ATOM 2437 C C . VAL A 1 315 ? -0.192 -30.125 2.58 1 98.5 315 VAL A C 1
ATOM 2439 O O . VAL A 1 315 ? -0.144 -30.25 3.807 1 98.5 315 VAL A O 1
ATOM 2442 N N . ILE A 1 316 ? 0.824 -29.734 1.871 1 98.25 316 ILE A N 1
ATOM 2443 C CA . ILE A 1 316 ? 2.061 -29.297 2.504 1 98.25 316 ILE A CA 1
ATOM 2444 C C . ILE A 1 316 ? 2.137 -27.766 2.48 1 98.25 316 ILE A C 1
ATOM 2446 O O . ILE A 1 316 ? 2.412 -27.172 1.438 1 98.25 316 ILE A O 1
ATOM 2450 N N . ARG A 1 317 ? 1.92 -27.188 3.553 1 95.75 317 ARG A N 1
ATOM 2451 C CA . ARG A 1 317 ? 2.047 -25.734 3.725 1 95.75 317 ARG A CA 1
ATOM 2452 C C . ARG A 1 317 ? 3.498 -25.344 3.969 1 95.75 317 ARG A C 1
ATOM 2454 O O . ARG A 1 317 ? 4.258 -26.094 4.586 1 95.75 317 ARG A O 1
ATOM 2461 N N . THR A 1 318 ? 3.846 -24.203 3.412 1 92.25 318 THR A N 1
ATOM 2462 C CA . THR A 1 318 ? 5.215 -23.734 3.561 1 92.25 318 THR A CA 1
ATOM 2463 C C . THR A 1 318 ? 5.242 -22.344 4.207 1 92.25 318 THR A C 1
ATOM 2465 O O . THR A 1 318 ? 4.195 -21.812 4.578 1 92.25 318 THR A O 1
ATOM 2468 N N . SER A 1 319 ? 6.457 -21.797 4.453 1 86.94 319 SER A N 1
ATOM 2469 C CA . SER A 1 319 ? 6.598 -20.453 5.027 1 86.94 319 SER A CA 1
ATOM 2470 C C . SER A 1 319 ? 6.359 -19.375 3.977 1 86.94 319 SER A C 1
ATOM 2472 O O . SER A 1 319 ? 6.398 -18.188 4.285 1 86.94 319 SER A O 1
ATOM 2474 N N . THR A 1 320 ? 6.137 -19.781 2.729 1 88.62 320 THR A N 1
ATOM 2475 C CA . THR A 1 320 ? 5.805 -18.891 1.618 1 88.62 320 THR A CA 1
ATOM 2476 C C . THR A 1 320 ? 4.324 -19 1.267 1 88.62 320 THR A C 1
ATOM 2478 O O . THR A 1 320 ? 3.609 -19.844 1.812 1 88.62 320 THR A O 1
ATOM 2481 N N . PRO A 1 321 ? 3.857 -18.188 0.393 1 91.38 321 PRO A N 1
ATOM 2482 C CA . PRO A 1 321 ? 2.457 -18.312 -0.018 1 91.38 321 PRO A CA 1
ATOM 2483 C C . PRO A 1 321 ? 2.182 -19.594 -0.806 1 91.38 321 PRO A C 1
ATOM 2485 O O . PRO A 1 321 ? 1.022 -19.938 -1.049 1 91.38 321 PRO A O 1
ATOM 2488 N N . PHE A 1 322 ? 3.176 -20.281 -1.185 1 95.31 322 PHE A N 1
ATOM 2489 C CA . PHE A 1 322 ? 3.016 -21.469 -2.023 1 95.31 322 PHE A CA 1
ATOM 2490 C C . PHE A 1 322 ? 2.822 -22.703 -1.171 1 95.31 322 PHE A C 1
ATOM 2492 O O . PHE A 1 322 ? 3.426 -22.844 -0.104 1 95.31 322 PHE A O 1
ATOM 2499 N N . ALA A 1 323 ? 2.01 -23.547 -1.635 1 97.75 323 ALA A N 1
ATOM 2500 C CA . ALA A 1 323 ? 1.775 -24.859 -1.035 1 97.75 323 ALA A CA 1
ATOM 2501 C C . ALA A 1 323 ? 1.844 -25.969 -2.086 1 97.75 323 ALA A C 1
ATOM 2503 O O . ALA A 1 323 ? 1.761 -25.688 -3.287 1 97.75 323 ALA A O 1
ATOM 2504 N N . VAL A 1 324 ? 2.092 -27.125 -1.603 1 98.44 324 VAL A N 1
ATOM 2505 C CA . VAL A 1 324 ? 2.08 -28.312 -2.443 1 98.44 324 VAL A CA 1
ATOM 2506 C C . VAL A 1 324 ? 0.896 -29.203 -2.066 1 98.44 324 VAL A C 1
ATOM 2508 O O . VAL A 1 324 ? 0.771 -29.625 -0.915 1 98.44 324 VAL A O 1
ATOM 2511 N N . LEU A 1 325 ? 0.004 -29.406 -2.99 1 98.69 325 LEU A N 1
ATOM 2512 C CA . LEU A 1 325 ? -1.148 -30.281 -2.795 1 98.69 325 LEU A CA 1
ATOM 2513 C C . LEU A 1 325 ? -0.976 -31.594 -3.562 1 98.69 325 LEU A C 1
ATOM 2515 O O . LEU A 1 325 ? -0.605 -31.578 -4.738 1 98.69 325 LEU A O 1
ATOM 2519 N N . GLU A 1 326 ? -1.196 -32.656 -2.902 1 98.56 326 GLU A N 1
ATOM 2520 C CA . GLU A 1 326 ? -1.138 -33.969 -3.525 1 98.56 326 GLU A CA 1
ATOM 2521 C C . GLU A 1 326 ? -2.52 -34.625 -3.582 1 98.56 326 GLU A C 1
ATOM 2523 O O . GLU A 1 326 ? -3.279 -34.531 -2.613 1 98.56 326 GLU A O 1
ATOM 2528 N N . ALA A 1 327 ? -2.824 -35.156 -4.719 1 98.44 327 ALA A N 1
ATOM 2529 C CA . ALA A 1 327 ? -4.07 -35.875 -4.875 1 98.44 327 ALA A CA 1
ATOM 2530 C C . ALA A 1 327 ? -3.82 -37.25 -5.543 1 98.44 327 ALA A C 1
ATOM 2532 O O . ALA A 1 327 ? -2.816 -37.406 -6.238 1 98.44 327 ALA A O 1
ATOM 2533 N N . SER A 1 328 ? -4.66 -38.156 -5.277 1 97.88 328 SER A N 1
ATOM 2534 C CA . SER A 1 328 ? -4.664 -39.5 -5.887 1 97.88 328 SER A CA 1
ATOM 2535 C C . SER A 1 328 ? -6.07 -39.906 -6.316 1 97.88 328 SER A C 1
ATOM 2537 O O . SER A 1 328 ? -7.027 -39.156 -6.109 1 97.88 328 SER A O 1
ATOM 2539 N N . ALA A 1 329 ? -6.074 -41 -7.031 1 97.06 329 ALA A N 1
ATOM 2540 C CA . ALA A 1 329 ? -7.383 -41.5 -7.453 1 97.06 329 ALA A CA 1
ATOM 2541 C C . ALA A 1 329 ? -8.312 -41.688 -6.254 1 97.06 329 ALA A C 1
ATOM 2543 O O . ALA A 1 329 ? -7.883 -42.188 -5.203 1 97.06 329 ALA A O 1
ATOM 2544 N N . ALA A 1 330 ? -9.531 -41.188 -6.438 1 92.19 330 ALA A N 1
ATOM 2545 C CA . ALA A 1 330 ? -10.508 -41.344 -5.367 1 92.19 330 ALA A CA 1
ATOM 2546 C C . ALA A 1 330 ? -10.945 -42.812 -5.242 1 92.19 330 ALA A C 1
ATOM 2548 O O . ALA A 1 330 ? -10.938 -43.562 -6.227 1 92.19 330 ALA A O 1
ATOM 2549 N N . MET B 1 1 ? 15.773 -13.391 11.32 1 49.22 1 MET B N 1
ATOM 2550 C CA . MET B 1 1 ? 15.195 -12.32 10.516 1 49.22 1 MET B CA 1
ATOM 2551 C C . MET B 1 1 ? 14.289 -12.883 9.422 1 49.22 1 MET B C 1
ATOM 2553 O O . MET B 1 1 ? 14.547 -13.969 8.898 1 49.22 1 MET B O 1
ATOM 2557 N N . ALA B 1 2 ? 13.172 -12.211 9.234 1 64.62 2 ALA B N 1
ATOM 2558 C CA . ALA B 1 2 ? 12.258 -12.664 8.188 1 64.62 2 ALA B CA 1
ATOM 2559 C C . ALA B 1 2 ? 12.961 -12.711 6.832 1 64.62 2 ALA B C 1
ATOM 2561 O O . ALA B 1 2 ? 13.828 -11.883 6.547 1 64.62 2 ALA B O 1
ATOM 2562 N N . ASP B 1 3 ? 12.758 -13.594 6.109 1 85.38 3 ASP B N 1
ATOM 2563 C CA . ASP B 1 3 ? 13.305 -13.734 4.766 1 85.38 3 ASP B CA 1
ATOM 2564 C C . ASP B 1 3 ? 13.094 -12.461 3.947 1 85.38 3 ASP B C 1
ATOM 2566 O O . ASP B 1 3 ? 11.992 -11.906 3.936 1 85.38 3 ASP B O 1
ATOM 2570 N N . PRO B 1 4 ? 14.188 -11.82 3.508 1 88.5 4 PRO B N 1
ATOM 2571 C CA . PRO B 1 4 ? 14.102 -10.57 2.738 1 88.5 4 PRO B CA 1
ATOM 2572 C C . PRO B 1 4 ? 13.047 -10.633 1.635 1 88.5 4 PRO B C 1
ATOM 2574 O O . PRO B 1 4 ? 12.336 -9.648 1.404 1 88.5 4 PRO B O 1
ATOM 2577 N N . ALA B 1 5 ? 12.93 -11.766 1.036 1 88.75 5 ALA B N 1
ATOM 2578 C CA . ALA B 1 5 ? 11.938 -11.914 -0.025 1 88.75 5 ALA B CA 1
ATOM 2579 C C . ALA B 1 5 ? 10.516 -11.781 0.524 1 88.75 5 ALA B C 1
ATOM 2581 O O . ALA B 1 5 ? 9.656 -11.164 -0.107 1 88.75 5 ALA B O 1
ATOM 2582 N N . LEU B 1 6 ? 10.32 -12.344 1.66 1 89.5 6 LEU B N 1
ATOM 2583 C CA . LEU B 1 6 ? 9 -12.281 2.277 1 89.5 6 LEU B CA 1
ATOM 2584 C C . LEU B 1 6 ? 8.625 -10.844 2.621 1 89.5 6 LEU B C 1
ATOM 2586 O O . LEU B 1 6 ? 7.453 -10.469 2.545 1 89.5 6 LEU B O 1
ATOM 2590 N N . GLN B 1 7 ? 9.562 -10.031 3.002 1 92.88 7 GLN B N 1
ATOM 2591 C CA . GLN B 1 7 ? 9.305 -8.633 3.326 1 92.88 7 GLN B CA 1
ATOM 2592 C C . GLN B 1 7 ? 8.875 -7.855 2.086 1 92.88 7 GLN B C 1
ATOM 2594 O O . GLN B 1 7 ? 7.996 -6.992 2.158 1 92.88 7 GLN B O 1
ATOM 2599 N N . VAL B 1 8 ? 9.516 -8.172 0.951 1 94.69 8 VAL B N 1
ATOM 2600 C CA . VAL B 1 8 ? 9.156 -7.5 -0.292 1 94.69 8 VAL B CA 1
ATOM 2601 C C . VAL B 1 8 ? 7.758 -7.938 -0.729 1 94.69 8 VAL B C 1
ATOM 2603 O O . VAL B 1 8 ? 6.949 -7.113 -1.165 1 94.69 8 VAL B O 1
ATOM 2606 N N . PHE B 1 9 ? 7.418 -9.219 -0.57 1 92.75 9 PHE B N 1
ATOM 2607 C CA . PHE B 1 9 ? 6.074 -9.703 -0.867 1 92.75 9 PHE B CA 1
ATOM 2608 C C . PHE B 1 9 ? 5.035 -8.977 -0.022 1 92.75 9 PHE B C 1
ATOM 2610 O O . PHE B 1 9 ? 3.975 -8.602 -0.523 1 92.75 9 PHE B O 1
ATOM 2617 N N . GLU B 1 10 ? 5.398 -8.781 1.171 1 93.81 10 GLU B N 1
ATOM 2618 C CA . GLU B 1 10 ? 4.48 -8.117 2.092 1 93.81 10 GLU B CA 1
ATOM 2619 C C . GLU B 1 10 ? 4.25 -6.664 1.697 1 93.81 10 GLU B C 1
ATOM 2621 O O . GLU B 1 10 ? 3.133 -6.156 1.811 1 93.81 10 GLU B O 1
ATOM 2626 N N . CYS B 1 11 ? 5.281 -6.004 1.254 1 96.19 11 CYS B N 1
ATOM 2627 C CA . CYS B 1 11 ? 5.137 -4.625 0.807 1 96.19 11 CYS B CA 1
ATOM 2628 C C . CYS B 1 11 ? 4.152 -4.523 -0.352 1 96.19 11 CYS B C 1
ATOM 2630 O O . CYS B 1 11 ? 3.262 -3.674 -0.343 1 96.19 11 CYS B O 1
ATOM 2632 N N . VAL B 1 12 ? 4.285 -5.426 -1.272 1 96.81 12 VAL B N 1
ATOM 2633 C CA . VAL B 1 12 ? 3.416 -5.414 -2.443 1 96.81 12 VAL B CA 1
ATOM 2634 C C . VAL B 1 12 ? 1.988 -5.766 -2.029 1 96.81 12 VAL B C 1
ATOM 2636 O O . VAL B 1 12 ? 1.032 -5.117 -2.465 1 96.81 12 VAL B O 1
ATOM 2639 N N . ARG B 1 13 ? 1.85 -6.73 -1.196 1 96.25 13 ARG B N 1
ATOM 2640 C CA . ARG B 1 13 ? 0.531 -7.129 -0.719 1 96.25 13 ARG B CA 1
ATOM 2641 C C . ARG B 1 13 ? -0.158 -5.984 0.014 1 96.25 13 ARG B C 1
ATOM 2643 O O . ARG B 1 13 ? -1.38 -5.836 -0.064 1 96.25 13 ARG B O 1
ATOM 2650 N N . ASN B 1 14 ? 0.618 -5.18 0.697 1 96.75 14 ASN B N 1
ATOM 2651 C CA . ASN B 1 14 ? 0.062 -4.043 1.424 1 96.75 14 ASN B CA 1
ATOM 2652 C C . ASN B 1 14 ? -0.537 -3.008 0.474 1 96.75 14 ASN B C 1
ATOM 2654 O O . ASN B 1 14 ? -1.529 -2.355 0.805 1 96.75 14 ASN B O 1
ATOM 2658 N N . LEU B 1 15 ? 0.091 -2.871 -0.655 1 97.19 15 LEU B N 1
ATOM 2659 C CA . LEU B 1 15 ? -0.47 -2 -1.681 1 97.19 15 LEU B CA 1
ATOM 2660 C C . LEU B 1 15 ? -1.832 -2.51 -2.143 1 97.19 15 LEU B C 1
ATOM 2662 O O . LEU B 1 15 ? -2.793 -1.741 -2.221 1 97.19 15 LEU B O 1
ATOM 2666 N N . TRP B 1 16 ? -1.951 -3.801 -2.396 1 98.19 16 TRP B N 1
ATOM 2667 C CA . TRP B 1 16 ? -3.211 -4.406 -2.811 1 98.19 16 TRP B CA 1
ATOM 2668 C C . TRP B 1 16 ? -4.258 -4.293 -1.709 1 98.19 16 TRP B C 1
ATOM 2670 O O . TRP B 1 16 ? -5.426 -4.004 -1.981 1 98.19 16 TRP B O 1
ATOM 2680 N N . ALA B 1 17 ? -3.811 -4.512 -0.509 1 98.31 17 ALA B N 1
ATOM 2681 C CA . ALA B 1 17 ? -4.703 -4.465 0.646 1 98.31 17 ALA B CA 1
ATOM 2682 C C . ALA B 1 17 ? -5.363 -3.094 0.776 1 98.31 17 ALA B C 1
ATOM 2684 O O . ALA B 1 17 ? -6.578 -2.996 0.958 1 98.31 17 ALA B O 1
ATOM 2685 N N . THR B 1 18 ? -4.543 -2.066 0.662 1 98.31 18 THR B N 1
ATOM 2686 C CA . THR B 1 18 ? -5.055 -0.707 0.803 1 98.31 18 THR B CA 1
ATOM 2687 C C . THR B 1 18 ? -6.09 -0.402 -0.277 1 98.31 18 THR B C 1
ATOM 2689 O O . THR B 1 18 ? -7.137 0.185 0.006 1 98.31 18 THR B O 1
ATOM 2692 N N . ARG B 1 19 ? -5.809 -0.798 -1.474 1 98.19 19 ARG B N 1
ATOM 2693 C CA . ARG B 1 19 ? -6.738 -0.542 -2.572 1 98.19 19 ARG B CA 1
ATOM 2694 C C . ARG B 1 19 ? -8.031 -1.325 -2.391 1 98.19 19 ARG B C 1
ATOM 2696 O O . ARG B 1 19 ? -9.117 -0.822 -2.693 1 98.19 19 ARG B O 1
ATOM 2703 N N . CYS B 1 20 ? -7.934 -2.57 -1.909 1 98.69 20 CYS B N 1
ATOM 2704 C CA . CYS B 1 20 ? -9.125 -3.367 -1.645 1 98.69 20 CYS B CA 1
ATOM 2705 C C . CYS B 1 20 ? -9.992 -2.717 -0.569 1 98.69 20 CYS B C 1
ATOM 2707 O O . CYS B 1 20 ? -11.203 -2.594 -0.732 1 98.69 20 CYS B O 1
ATOM 2709 N N . LEU B 1 21 ? -9.352 -2.297 0.469 1 98.69 21 LEU B N 1
ATOM 2710 C CA . LEU B 1 21 ? -10.07 -1.652 1.563 1 98.69 21 LEU B CA 1
ATOM 2711 C C . LEU B 1 21 ? -10.758 -0.375 1.087 1 98.69 21 LEU B C 1
ATOM 2713 O O . LEU B 1 21 ? -11.914 -0.119 1.433 1 98.69 21 LEU B O 1
ATOM 2717 N N . SER B 1 22 ? -10.039 0.406 0.344 1 98.44 22 SER B N 1
ATOM 2718 C CA . SER B 1 22 ? -10.594 1.65 -0.18 1 98.44 22 SER B CA 1
ATOM 2719 C C . SER B 1 22 ? -11.789 1.386 -1.083 1 98.44 22 SER B C 1
ATOM 2721 O O . SER B 1 22 ? -12.742 2.172 -1.108 1 98.44 22 SER B O 1
ATOM 2723 N N . THR B 1 23 ? -11.742 0.32 -1.84 1 98.38 23 THR B N 1
ATOM 2724 C CA . THR B 1 23 ? -12.844 -0.034 -2.727 1 98.38 23 THR B CA 1
ATOM 2725 C C . THR B 1 23 ? -14.102 -0.373 -1.922 1 98.38 23 THR B C 1
ATOM 2727 O O . THR B 1 23 ? -15.195 0.074 -2.258 1 98.38 23 THR B O 1
ATOM 2730 N N . VAL B 1 24 ? -13.938 -1.147 -0.853 1 98.62 24 VAL B N 1
ATOM 2731 C CA . VAL B 1 24 ? -15.047 -1.475 0.035 1 98.62 24 VAL B CA 1
ATOM 2732 C C . VAL B 1 24 ? -15.648 -0.192 0.597 1 98.62 24 VAL B C 1
ATOM 2734 O O . VAL B 1 24 ? -16.875 -0.047 0.646 1 98.62 24 VAL B O 1
ATOM 2737 N N . ALA B 1 25 ? -14.82 0.74 0.987 1 97.75 25 ALA B N 1
ATOM 2738 C CA . ALA B 1 25 ? -15.258 2.014 1.549 1 97.75 25 ALA B CA 1
ATOM 2739 C C . ALA B 1 25 ? -15.93 2.877 0.488 1 97.75 25 ALA B C 1
ATOM 2741 O O . ALA B 1 25 ? -16.969 3.502 0.751 1 97.75 25 ALA B O 1
ATOM 2742 N N . SER B 1 26 ? -15.312 2.939 -0.676 1 96.75 26 SER B N 1
ATOM 2743 C CA . SER B 1 26 ? -15.836 3.766 -1.762 1 96.75 26 SER B CA 1
ATOM 2744 C C . SER B 1 26 ? -17.219 3.303 -2.195 1 96.75 26 SER B C 1
ATOM 2746 O O . SER B 1 26 ? -18.062 4.117 -2.576 1 96.75 26 SER B O 1
ATOM 2748 N N . LEU B 1 27 ? -17.453 2.02 -2.131 1 97.06 27 LEU B N 1
ATOM 2749 C CA . LEU B 1 27 ? -18.734 1.443 -2.521 1 97.06 27 LEU B CA 1
ATOM 2750 C C . LEU B 1 27 ? -19.766 1.568 -1.394 1 97.06 27 LEU B C 1
ATOM 2752 O O . LEU B 1 27 ? -20.922 1.217 -1.565 1 97.06 27 LEU B O 1
ATOM 2756 N N . LYS B 1 28 ? -19.328 2.006 -0.184 1 97.38 28 LYS B N 1
ATOM 2757 C CA . LYS B 1 28 ? -20.156 2.221 0.999 1 97.38 28 LYS B CA 1
ATOM 2758 C C . LYS B 1 28 ? -20.75 0.908 1.496 1 97.38 28 LYS B C 1
ATOM 2760 O O . LYS B 1 28 ? -21.891 0.883 1.987 1 97.38 28 LYS B O 1
ATOM 2765 N N . ILE B 1 29 ? -20.016 -0.168 1.266 1 98.38 29 ILE B N 1
ATOM 2766 C CA . ILE B 1 29 ? -20.453 -1.477 1.749 1 98.38 29 ILE B CA 1
ATOM 2767 C C . ILE B 1 29 ? -20.562 -1.452 3.271 1 98.38 29 ILE B C 1
ATOM 2769 O O . ILE B 1 29 ? -21.5 -2.025 3.838 1 98.38 29 ILE B O 1
ATOM 2773 N N . PRO B 1 30 ? -19.656 -0.755 3.975 1 98.62 30 PRO B N 1
ATOM 2774 C CA . PRO B 1 30 ? -19.797 -0.682 5.43 1 98.62 30 PRO B CA 1
ATOM 2775 C C . PRO B 1 30 ? -21.125 -0.064 5.863 1 98.62 30 PRO B C 1
ATOM 2777 O O . PRO B 1 30 ? -21.688 -0.462 6.887 1 98.62 30 PRO B O 1
ATOM 2780 N N . ASP B 1 31 ? -21.656 0.911 5.105 1 98.38 31 ASP B N 1
ATOM 2781 C CA . ASP B 1 31 ? -22.953 1.494 5.414 1 98.38 31 ASP B CA 1
ATOM 2782 C C . ASP B 1 31 ? -24.062 0.435 5.375 1 98.38 31 ASP B C 1
ATOM 2784 O O . ASP B 1 31 ? -24.953 0.427 6.227 1 98.38 31 ASP B O 1
ATOM 2788 N N . PHE B 1 32 ? -24 -0.413 4.387 1 98.06 32 PHE B N 1
ATOM 2789 C CA . PHE B 1 32 ? -24.984 -1.463 4.195 1 98.06 32 PHE B CA 1
ATOM 2790 C C . PHE B 1 32 ? -24.859 -2.535 5.27 1 98.06 32 PHE B C 1
ATOM 2792 O O . PHE B 1 32 ? -25.844 -3.139 5.676 1 98.06 32 PHE B O 1
ATOM 2799 N N . LEU B 1 33 ? -23.688 -2.77 5.816 1 98.19 33 LEU B N 1
ATOM 2800 C CA . LEU B 1 33 ? -23.422 -3.805 6.809 1 98.19 33 LEU B CA 1
ATOM 2801 C C . LEU B 1 33 ? -23.688 -3.291 8.219 1 98.19 33 LEU B C 1
ATOM 2803 O O . LEU B 1 33 ? -23.609 -4.047 9.188 1 98.19 33 LEU B O 1
ATOM 2807 N N . ARG B 1 34 ? -24.016 -2.014 8.32 1 96.25 34 ARG B N 1
ATOM 2808 C CA . ARG B 1 34 ? -24.219 -1.376 9.617 1 96.25 34 ARG B CA 1
ATOM 2809 C C . ARG B 1 34 ? -25.297 -2.096 10.422 1 96.25 34 ARG B C 1
ATOM 2811 O O . ARG B 1 34 ? -25.219 -2.191 11.648 1 96.25 34 ARG B O 1
ATOM 2818 N N . ASP B 1 35 ? -26.281 -2.674 9.734 1 93.31 35 ASP B N 1
ATOM 2819 C CA . ASP B 1 35 ? -27.453 -3.254 10.398 1 93.31 35 ASP B CA 1
ATOM 2820 C C . ASP B 1 35 ? -27.25 -4.75 10.633 1 93.31 35 ASP B C 1
ATOM 2822 O O . ASP B 1 35 ? -28.172 -5.43 11.102 1 93.31 35 ASP B O 1
ATOM 2826 N N . GLY B 1 36 ? -26.125 -5.301 10.25 1 96.19 36 GLY B N 1
ATOM 2827 C CA . GLY B 1 36 ? -25.859 -6.703 10.539 1 96.19 36 GLY B CA 1
ATOM 2828 C C . GLY B 1 36 ? -25.188 -7.43 9.398 1 96.19 36 GLY B C 1
ATOM 2829 O O . GLY B 1 36 ? -24.938 -6.844 8.336 1 96.19 36 GLY B O 1
ATOM 2830 N N . PRO B 1 37 ? -24.906 -8.688 9.648 1 97.81 37 PRO B N 1
ATOM 2831 C CA . PRO B 1 37 ? -24.188 -9.5 8.656 1 97.81 37 PRO B CA 1
ATOM 2832 C C . PRO B 1 37 ? -25 -9.711 7.375 1 97.81 37 PRO B C 1
ATOM 2834 O O . PRO B 1 37 ? -26.234 -9.805 7.426 1 97.81 37 PRO B O 1
ATOM 2837 N N . ARG B 1 38 ? -24.375 -9.719 6.223 1 98.25 38 ARG B N 1
ATOM 2838 C CA . ARG B 1 38 ? -24.938 -9.992 4.91 1 98.25 38 ARG B CA 1
ATOM 2839 C C . ARG B 1 38 ? -24.078 -10.984 4.129 1 98.25 38 ARG B C 1
ATOM 2841 O O . ARG B 1 38 ? -22.875 -11.086 4.363 1 98.25 38 ARG B O 1
ATOM 2848 N N . THR B 1 39 ? -24.719 -11.656 3.207 1 98 39 THR B N 1
ATOM 2849 C CA . THR B 1 39 ? -23.969 -12.516 2.299 1 98 39 THR B CA 1
ATOM 2850 C C . THR B 1 39 ? -23.359 -11.695 1.165 1 98 39 THR B C 1
ATOM 2852 O O . THR B 1 39 ? -23.828 -10.594 0.864 1 98 39 THR B O 1
ATOM 2855 N N . ALA B 1 40 ? -22.328 -12.258 0.567 1 97.88 40 ALA B N 1
ATOM 2856 C CA . ALA B 1 40 ? -21.75 -11.617 -0.612 1 97.88 40 ALA B CA 1
ATOM 2857 C C . ALA B 1 40 ? -22.797 -11.406 -1.697 1 97.88 40 ALA B C 1
ATOM 2859 O O . ALA B 1 40 ? -22.797 -10.391 -2.395 1 97.88 40 ALA B O 1
ATOM 2860 N N . LYS B 1 41 ? -23.656 -12.352 -1.847 1 98 41 LYS B N 1
ATOM 2861 C CA . LYS B 1 41 ? -24.734 -12.273 -2.832 1 98 41 LYS B CA 1
ATOM 2862 C C . LYS B 1 41 ? -25.641 -11.086 -2.549 1 98 41 LYS B C 1
ATOM 2864 O O . LYS B 1 41 ? -25.969 -10.312 -3.451 1 98 41 LYS B O 1
ATOM 2869 N N . GLU B 1 42 ? -26.094 -10.953 -1.305 1 98.25 42 GLU B N 1
ATOM 2870 C CA . GLU B 1 42 ? -26.953 -9.836 -0.917 1 98.25 42 GLU B CA 1
ATOM 2871 C C . GLU B 1 42 ? -26.266 -8.5 -1.174 1 98.25 42 GLU B C 1
ATOM 2873 O O . GLU B 1 42 ? -26.906 -7.551 -1.642 1 98.25 42 GLU B O 1
ATOM 2878 N N . ILE B 1 43 ? -25.031 -8.438 -0.873 1 98.38 43 ILE B N 1
ATOM 2879 C CA . ILE B 1 43 ? -24.266 -7.211 -1.061 1 98.38 43 ILE B CA 1
ATOM 2880 C C . ILE B 1 43 ? -24.156 -6.902 -2.551 1 98.38 43 ILE B C 1
ATOM 2882 O O . ILE B 1 43 ? -24.391 -5.773 -2.979 1 98.38 43 ILE B O 1
ATOM 2886 N N . ALA B 1 44 ? -23.781 -7.91 -3.348 1 98.5 44 ALA B N 1
ATOM 2887 C CA . ALA B 1 44 ? -23.656 -7.738 -4.793 1 98.5 44 ALA B CA 1
ATOM 2888 C C . ALA B 1 44 ? -24.969 -7.277 -5.41 1 98.5 44 ALA B C 1
ATOM 2890 O O . ALA B 1 44 ? -24.984 -6.387 -6.266 1 98.5 44 ALA B O 1
ATOM 2891 N N . GLU B 1 45 ? -26.047 -7.867 -5 1 98.31 45 GLU B N 1
ATOM 2892 C CA . GLU B 1 45 ? -27.359 -7.523 -5.523 1 98.31 45 GLU B CA 1
ATOM 2893 C C . GLU B 1 45 ? -27.75 -6.094 -5.152 1 98.31 45 GLU B C 1
ATOM 2895 O O . GLU B 1 45 ? -28.25 -5.344 -5.988 1 98.31 45 GLU B O 1
ATOM 2900 N N . HIS B 1 46 ? -27.531 -5.73 -3.916 1 97.69 46 HIS B N 1
ATOM 2901 C CA . HIS B 1 46 ? -27.891 -4.398 -3.438 1 97.69 46 HIS B CA 1
ATOM 2902 C C . HIS B 1 46 ? -27.172 -3.314 -4.242 1 97.69 46 HIS B C 1
ATOM 2904 O O . HIS B 1 46 ? -27.781 -2.299 -4.59 1 97.69 46 HIS B O 1
ATOM 2910 N N . PHE B 1 47 ? -25.938 -3.512 -4.555 1 97.88 47 PHE B N 1
ATOM 2911 C CA . PHE B 1 47 ? -25.125 -2.484 -5.191 1 97.88 47 PHE B CA 1
ATOM 2912 C C . PHE B 1 47 ? -24.984 -2.748 -6.688 1 97.88 47 PHE B C 1
ATOM 2914 O O . PHE B 1 47 ? -24.297 -2.01 -7.395 1 97.88 47 PHE B O 1
ATOM 2921 N N . HIS B 1 48 ? -25.656 -3.785 -7.227 1 98.12 48 HIS B N 1
ATOM 2922 C CA . HIS B 1 48 ? -25.594 -4.164 -8.633 1 98.12 48 HIS B CA 1
ATOM 2923 C C . HIS B 1 48 ? -24.156 -4.43 -9.078 1 98.12 48 HIS B C 1
ATOM 2925 O O . HIS B 1 48 ? -23.703 -3.857 -10.062 1 98.12 48 HIS B O 1
ATOM 2931 N N . LEU B 1 49 ? -23.469 -5.301 -8.312 1 98.5 49 LEU B N 1
ATOM 2932 C CA . LEU B 1 49 ? -22.078 -5.68 -8.547 1 98.5 49 LEU B CA 1
ATOM 2933 C C . LEU B 1 49 ? -21.969 -7.156 -8.914 1 98.5 49 LEU B C 1
ATOM 2935 O O . LEU B 1 49 ? -22.938 -7.898 -8.805 1 98.5 49 LEU B O 1
ATOM 2939 N N . HIS B 1 50 ? -20.797 -7.547 -9.43 1 98.38 50 HIS B N 1
ATOM 2940 C CA . HIS B 1 50 ? -20.531 -8.938 -9.773 1 98.38 50 HIS B CA 1
ATOM 2941 C C . HIS B 1 50 ? -20.297 -9.781 -8.523 1 98.38 50 HIS B C 1
ATOM 2943 O O . HIS B 1 50 ? -19.328 -9.555 -7.789 1 98.38 50 HIS B O 1
ATOM 2949 N N . GLU B 1 51 ? -21.125 -10.734 -8.297 1 98.06 51 GLU B N 1
ATOM 2950 C CA . GLU B 1 51 ? -21.203 -11.461 -7.035 1 98.06 51 GLU B CA 1
ATOM 2951 C C . GLU B 1 51 ? -19.859 -12.094 -6.672 1 98.06 51 GLU B C 1
ATOM 2953 O O . GLU B 1 51 ? -19.375 -11.93 -5.551 1 98.06 51 GLU B O 1
ATOM 2958 N N . ASP B 1 52 ? -19.234 -12.812 -7.594 1 96.88 52 ASP B N 1
ATOM 2959 C CA . ASP B 1 52 ? -17.969 -13.5 -7.312 1 96.88 52 ASP B CA 1
ATOM 2960 C C . ASP B 1 52 ? -16.859 -12.508 -6.965 1 96.88 52 ASP B C 1
ATOM 2962 O O . ASP B 1 52 ? -16.062 -12.758 -6.07 1 96.88 52 ASP B O 1
ATOM 2966 N N . SER B 1 53 ? -16.828 -11.383 -7.688 1 97.94 53 SER B N 1
ATOM 2967 C CA . SER B 1 53 ? -15.836 -10.344 -7.418 1 97.94 53 SER B CA 1
ATOM 2968 C C . SER B 1 53 ? -16.047 -9.727 -6.039 1 97.94 53 SER B C 1
ATOM 2970 O O . SER B 1 53 ? -15.094 -9.422 -5.332 1 97.94 53 SER B O 1
ATOM 2972 N N . VAL B 1 54 ? -17.297 -9.539 -5.652 1 98.56 54 VAL B N 1
ATOM 2973 C CA . VAL B 1 54 ? -17.641 -8.992 -4.34 1 98.56 54 VAL B CA 1
ATOM 2974 C C . VAL B 1 54 ? -17.188 -9.961 -3.246 1 98.56 54 VAL B C 1
ATOM 2976 O O . VAL B 1 54 ? -16.578 -9.547 -2.256 1 98.56 54 VAL B O 1
ATOM 2979 N N . PHE B 1 55 ? -17.438 -11.227 -3.428 1 98.06 55 PHE B N 1
ATOM 2980 C CA . PHE B 1 55 ? -17.031 -12.227 -2.449 1 98.06 55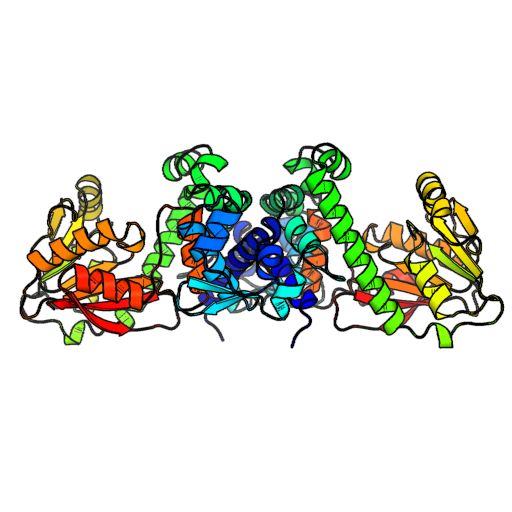 PHE B CA 1
ATOM 2981 C C . PHE B 1 55 ? -15.523 -12.188 -2.234 1 98.06 55 PHE B C 1
ATOM 2983 O O . PHE B 1 55 ? -15.055 -12.148 -1.096 1 98.06 55 PHE B O 1
ATOM 2990 N N . ARG B 1 56 ? -14.766 -12.203 -3.311 1 97.69 56 ARG B N 1
ATOM 2991 C CA . ARG B 1 56 ? -13.305 -12.234 -3.23 1 97.69 56 ARG B CA 1
ATOM 2992 C C . ARG B 1 56 ? -12.766 -10.961 -2.594 1 97.69 56 ARG B C 1
ATOM 2994 O O . ARG B 1 56 ? -11.812 -11.008 -1.809 1 97.69 56 ARG B O 1
ATOM 3001 N N . LEU B 1 57 ? -13.359 -9.82 -2.947 1 98.5 57 LEU B N 1
ATOM 3002 C CA . LEU B 1 57 ? -12.984 -8.539 -2.352 1 98.5 57 LEU B CA 1
ATOM 3003 C C . LEU B 1 57 ? -13.211 -8.555 -0.844 1 98.5 57 LEU B C 1
ATOM 3005 O O . LEU B 1 57 ? -12.32 -8.188 -0.073 1 98.5 57 LEU B O 1
ATOM 3009 N N . LEU B 1 58 ? -14.383 -9.008 -0.405 1 98.69 58 LEU B N 1
ATOM 3010 C CA . LEU B 1 58 ? -14.734 -9.008 1.011 1 98.69 58 LEU B CA 1
ATOM 3011 C C . LEU B 1 58 ? -13.883 -10.016 1.781 1 98.69 58 LEU B C 1
ATOM 3013 O O . LEU B 1 58 ? -13.508 -9.766 2.926 1 98.69 58 LEU B O 1
ATOM 3017 N N . ARG B 1 59 ? -13.633 -11.156 1.135 1 98 59 ARG B N 1
ATOM 3018 C CA . ARG B 1 59 ? -12.742 -12.141 1.745 1 98 59 ARG B CA 1
ATOM 3019 C C . ARG B 1 59 ? -11.359 -11.539 2.004 1 98 59 ARG B C 1
ATOM 3021 O O . ARG B 1 59 ? -10.789 -11.727 3.076 1 98 59 ARG B O 1
ATOM 3028 N N . ALA B 1 60 ? -10.844 -10.797 1.054 1 98 60 ALA B N 1
ATOM 3029 C CA . ALA B 1 60 ? -9.539 -10.148 1.203 1 98 60 ALA B CA 1
ATOM 3030 C C . ALA B 1 60 ? -9.562 -9.125 2.334 1 98 60 ALA B C 1
ATOM 3032 O O . ALA B 1 60 ? -8.688 -9.125 3.201 1 98 60 ALA B O 1
ATOM 3033 N N . VAL B 1 61 ? -10.57 -8.281 2.369 1 98.44 61 VAL B N 1
ATOM 3034 C CA . VAL B 1 61 ? -10.656 -7.207 3.354 1 98.44 61 VAL B CA 1
ATOM 3035 C C . VAL B 1 61 ? -10.859 -7.797 4.746 1 98.44 61 VAL B C 1
ATOM 3037 O O . VAL B 1 61 ? -10.391 -7.242 5.742 1 98.44 61 VAL B O 1
ATOM 3040 N N . SER B 1 62 ? -11.5 -8.977 4.844 1 97.88 62 SER B N 1
ATOM 3041 C CA . SER B 1 62 ? -11.703 -9.617 6.137 1 97.88 62 SER B CA 1
ATOM 3042 C C . SER B 1 62 ? -10.375 -10.016 6.773 1 97.88 62 SER B C 1
ATOM 3044 O O . SER B 1 62 ? -10.266 -10.086 7.996 1 97.88 62 SER B O 1
ATOM 3046 N N . THR B 1 63 ? -9.359 -10.312 5.941 1 96.75 63 THR B N 1
ATOM 3047 C CA . THR B 1 63 ? -8.062 -10.711 6.469 1 96.75 63 THR B CA 1
ATOM 3048 C C . THR B 1 63 ? -7.359 -9.523 7.137 1 96.75 63 THR B C 1
ATOM 3050 O O . THR B 1 63 ? -6.375 -9.703 7.852 1 96.75 63 THR B O 1
ATOM 3053 N N . MET B 1 64 ? -7.895 -8.289 6.961 1 96.62 64 MET B N 1
ATOM 3054 C CA . MET B 1 64 ? -7.281 -7.066 7.465 1 96.62 64 MET B CA 1
ATOM 3055 C C . MET B 1 64 ? -7.883 -6.668 8.805 1 96.62 64 MET B C 1
ATOM 3057 O O . MET B 1 64 ? -7.406 -5.734 9.453 1 96.62 64 MET B O 1
ATOM 3061 N N . GLY B 1 65 ? -8.969 -7.301 9.172 1 96.5 65 GLY B N 1
ATOM 3062 C CA . GLY B 1 65 ? -9.539 -7.059 10.484 1 96.5 65 GLY B CA 1
ATOM 3063 C C . GLY B 1 65 ? -10.703 -6.082 10.461 1 96.5 65 GLY B C 1
ATOM 3064 O O . GLY B 1 65 ? -11.25 -5.73 11.508 1 96.5 65 GLY B O 1
ATOM 3065 N N . PHE B 1 66 ? -11.164 -5.637 9.258 1 97.88 66 PHE B N 1
ATOM 3066 C CA . PHE B 1 66 ? -12.242 -4.66 9.164 1 97.88 66 PHE B CA 1
ATOM 3067 C C . PHE B 1 66 ? -13.586 -5.359 9.016 1 97.88 66 PHE B C 1
ATOM 3069 O O . PHE B 1 66 ? -14.633 -4.766 9.289 1 97.88 66 PHE B O 1
ATOM 3076 N N . LEU B 1 67 ? -13.57 -6.594 8.523 1 98.19 67 LEU B N 1
ATOM 3077 C CA . LEU B 1 67 ? -14.758 -7.422 8.367 1 98.19 67 LEU B CA 1
ATOM 3078 C C . LEU B 1 67 ? -14.562 -8.781 9.023 1 98.19 67 LEU B C 1
ATOM 3080 O O . LEU B 1 67 ? -13.438 -9.281 9.117 1 98.19 67 LEU B O 1
ATOM 3084 N N . GLU B 1 68 ? -15.594 -9.273 9.461 1 97.69 68 GLU B N 1
ATOM 3085 C CA . GLU B 1 68 ? -15.656 -10.68 9.836 1 97.69 68 GLU B CA 1
ATOM 3086 C C . GLU B 1 68 ? -16.203 -11.539 8.695 1 97.69 68 GLU B C 1
ATOM 3088 O O . GLU B 1 68 ? -17.125 -11.133 7.996 1 97.69 68 GLU B O 1
ATOM 3093 N N . HIS B 1 69 ? -15.625 -12.617 8.438 1 96.56 69 HIS B N 1
ATOM 3094 C CA . HIS B 1 69 ? -16.016 -13.578 7.414 1 96.56 69 HIS B CA 1
ATOM 3095 C C . HIS B 1 69 ? -16.438 -14.906 8.031 1 96.56 69 HIS B C 1
ATOM 3097 O O . HIS B 1 69 ? -15.602 -15.609 8.617 1 96.56 69 HIS B O 1
ATOM 3103 N N . SER B 1 70 ? -17.719 -15.195 7.961 1 91.31 70 SER B N 1
ATOM 3104 C CA . SER B 1 70 ? -18.234 -16.422 8.547 1 91.31 70 SER B CA 1
ATOM 3105 C C . SER B 1 70 ? -19 -17.25 7.516 1 91.31 70 SER B C 1
ATOM 3107 O O . SER B 1 70 ? -19.422 -16.719 6.48 1 91.31 70 SER B O 1
ATOM 3109 N N . ASN B 1 71 ? -19.156 -18.516 7.828 1 80.88 71 ASN B N 1
ATOM 3110 C CA . ASN B 1 71 ? -20 -19.469 7.094 1 80.88 71 ASN B CA 1
ATOM 3111 C C . ASN B 1 71 ? -19.672 -19.469 5.602 1 80.88 71 ASN B C 1
ATOM 3113 O O . ASN B 1 71 ? -20.562 -19.641 4.766 1 80.88 71 ASN B O 1
ATOM 3117 N N . GLY B 1 72 ? -18.672 -19.031 5.246 1 78.94 72 GLY B N 1
ATOM 3118 C CA . GLY B 1 72 ? -18.109 -19.125 3.914 1 78.94 72 GLY B CA 1
ATOM 3119 C C . GLY B 1 72 ? -18.609 -18.047 2.973 1 78.94 72 GLY B C 1
ATOM 3120 O O . GLY B 1 72 ? -18.062 -17.859 1.884 1 78.94 72 GLY B O 1
ATOM 3121 N N . ASN B 1 73 ? -19.625 -17.281 3.324 1 92.12 73 ASN B N 1
ATOM 3122 C CA . ASN B 1 73 ? -20.078 -16.25 2.402 1 92.12 73 ASN B CA 1
ATOM 3123 C C . ASN B 1 73 ? -20.734 -15.094 3.145 1 92.12 73 ASN B C 1
ATOM 3125 O O . ASN B 1 73 ? -21.391 -14.25 2.531 1 92.12 73 ASN B O 1
ATOM 3129 N N . VAL B 1 74 ? -20.688 -15.117 4.441 1 97.81 74 VAL B N 1
ATOM 3130 C CA . VAL B 1 74 ? -21.328 -14.07 5.238 1 97.81 74 VAL B CA 1
ATOM 3131 C C . VAL B 1 74 ? -20.266 -13.125 5.797 1 97.81 74 VAL B C 1
ATOM 3133 O O . VAL B 1 74 ? -19.234 -13.57 6.293 1 97.81 74 VAL B O 1
ATOM 3136 N N . PHE B 1 75 ? -20.641 -11.883 5.734 1 98.5 75 PHE B N 1
ATOM 3137 C CA . PHE B 1 75 ? -19.688 -10.867 6.184 1 98.5 75 PHE B CA 1
ATOM 3138 C C . PHE B 1 75 ? -20.375 -9.883 7.129 1 98.5 75 PHE B C 1
ATOM 3140 O O . PHE B 1 75 ? -21.547 -9.547 6.953 1 98.5 75 PHE B O 1
ATOM 3147 N N . ALA B 1 76 ? -19.625 -9.461 8.133 1 98.44 76 ALA B N 1
ATOM 3148 C CA . ALA B 1 76 ? -20.078 -8.461 9.109 1 98.44 76 ALA B CA 1
ATOM 3149 C C . ALA B 1 76 ? -18.969 -7.449 9.398 1 98.44 76 ALA B C 1
ATOM 3151 O O . ALA B 1 76 ? -17.797 -7.738 9.211 1 98.44 76 ALA B O 1
ATOM 3152 N N . LEU B 1 77 ? -19.406 -6.25 9.844 1 97.75 77 LEU B N 1
ATOM 3153 C CA . LEU B 1 77 ? -18.422 -5.262 10.273 1 97.75 77 LEU B CA 1
ATOM 3154 C C . LEU B 1 77 ? -17.812 -5.652 11.617 1 97.75 77 LEU B C 1
ATOM 3156 O O . LEU B 1 77 ? -18.516 -6.141 12.508 1 97.75 77 LEU B O 1
ATOM 3160 N N . THR B 1 78 ? -16.547 -5.527 11.734 1 97.56 78 THR B N 1
ATOM 3161 C CA . THR B 1 78 ? -15.906 -5.535 13.047 1 97.56 78 THR B CA 1
ATOM 3162 C C . THR B 1 78 ? -16 -4.164 13.703 1 97.56 78 THR B C 1
ATOM 3164 O O . THR B 1 78 ? -16.469 -3.205 13.086 1 97.56 78 THR B O 1
ATOM 3167 N N . ALA B 1 79 ? -15.555 -4.082 14.938 1 95.19 79 ALA B N 1
ATOM 3168 C CA . ALA B 1 79 ? -15.492 -2.783 15.602 1 95.19 79 ALA B CA 1
ATOM 3169 C C . ALA B 1 79 ? -14.602 -1.814 14.828 1 95.19 79 ALA B C 1
ATOM 3171 O O . ALA B 1 79 ? -14.922 -0.632 14.703 1 95.19 79 ALA B O 1
ATOM 3172 N N . THR B 1 80 ? -13.523 -2.264 14.305 1 95.5 80 THR B N 1
ATOM 3173 C CA . THR B 1 80 ? -12.609 -1.451 13.508 1 95.5 80 THR B CA 1
ATOM 3174 C C . THR B 1 80 ? -13.266 -1.017 12.203 1 95.5 80 THR B C 1
ATOM 3176 O O . THR B 1 80 ? -13.086 0.119 11.758 1 95.5 80 THR B O 1
ATOM 3179 N N . GLY B 1 81 ? -14.016 -1.935 11.625 1 97.25 81 GLY B N 1
ATOM 3180 C CA . GLY B 1 81 ? -14.672 -1.646 10.359 1 97.25 81 GLY B CA 1
ATOM 3181 C C . GLY B 1 81 ? -15.719 -0.556 10.469 1 97.25 81 GLY B C 1
ATOM 3182 O O . GLY B 1 81 ? -16.094 0.052 9.461 1 97.25 81 GLY B O 1
ATOM 3183 N N . GLU B 1 82 ? -16.188 -0.276 11.641 1 96.81 82 GLU B N 1
ATOM 3184 C CA . GLU B 1 82 ? -17.234 0.724 11.844 1 96.81 82 GLU B CA 1
ATOM 3185 C C . GLU B 1 82 ? -16.719 2.129 11.539 1 96.81 82 GLU B C 1
ATOM 3187 O O . GLU B 1 82 ? -17.5 3.029 11.234 1 96.81 82 GLU B O 1
ATOM 3192 N N . CYS B 1 83 ? -15.438 2.346 11.547 1 94.88 83 CYS B N 1
ATOM 3193 C CA . CYS B 1 83 ? -14.859 3.654 11.266 1 94.88 83 CYS B CA 1
ATOM 3194 C C . CYS B 1 83 ? -14.953 3.984 9.781 1 94.88 83 CYS B C 1
ATOM 3196 O O . CYS B 1 83 ? -14.664 5.113 9.375 1 94.88 83 CYS B O 1
ATOM 3198 N N . LEU B 1 84 ? -15.445 3.025 8.969 1 97.38 84 LEU B N 1
ATOM 3199 C CA . LEU B 1 84 ? -15.562 3.234 7.527 1 97.38 84 LEU B CA 1
ATOM 3200 C C . LEU B 1 84 ? -17 3.57 7.145 1 97.38 84 LEU B C 1
ATOM 3202 O O . LEU B 1 84 ? -17.297 3.805 5.969 1 97.38 84 LEU B O 1
ATOM 3206 N N . ILE B 1 85 ? -17.891 3.51 8.102 1 97.31 85 ILE B N 1
ATOM 3207 C CA . ILE B 1 85 ? -19.25 3.951 7.852 1 97.31 85 ILE B CA 1
ATOM 3208 C C . ILE B 1 85 ? -19.266 5.445 7.535 1 97.31 85 ILE B C 1
ATOM 3210 O O . ILE B 1 85 ? -18.578 6.23 8.195 1 97.31 85 ILE B O 1
ATOM 3214 N N . SER B 1 86 ? -20.016 5.902 6.527 1 94.25 86 SER B N 1
ATOM 3215 C CA . SER B 1 86 ? -19.859 7.215 5.906 1 94.25 86 SER B CA 1
ATOM 3216 C C . SER B 1 86 ? -20.359 8.32 6.832 1 94.25 86 SER B C 1
ATOM 3218 O O . SER B 1 86 ? -19.891 9.453 6.762 1 94.25 86 SER B O 1
ATOM 3220 N N . ASP B 1 87 ? -21.328 8.055 7.711 1 92 87 ASP B N 1
ATOM 3221 C CA . ASP B 1 87 ? -22.016 9.133 8.414 1 92 87 ASP B CA 1
ATOM 3222 C C . ASP B 1 87 ? -21.812 9.023 9.922 1 92 87 ASP B C 1
ATOM 3224 O O . ASP B 1 87 ? -22.625 9.516 10.703 1 92 87 ASP B O 1
ATOM 3228 N N . VAL B 1 88 ? -20.812 8.383 10.344 1 91.5 88 VAL B N 1
ATOM 3229 C CA . VAL B 1 88 ? -20.531 8.336 11.773 1 91.5 88 VAL B CA 1
ATOM 3230 C C . VAL B 1 88 ? -19.438 9.352 12.125 1 91.5 88 VAL B C 1
ATOM 3232 O O . VAL B 1 88 ? -18.594 9.68 11.289 1 91.5 88 VAL B O 1
ATOM 3235 N N . PRO B 1 89 ? -19.516 9.922 13.305 1 85.69 89 PRO B N 1
ATOM 3236 C CA . PRO B 1 89 ? -18.438 10.812 13.727 1 85.69 89 PRO B CA 1
ATOM 3237 C C . PRO B 1 89 ? -17.062 10.141 13.703 1 85.69 89 PRO B C 1
ATOM 3239 O O . PRO B 1 89 ? -16.922 9.008 14.172 1 85.69 89 PRO B O 1
ATOM 3242 N N . GLY B 1 90 ? -16.172 10.852 13.047 1 85 90 GLY B N 1
ATOM 3243 C CA . GLY B 1 90 ? -14.82 10.312 13.031 1 85 90 GLY B CA 1
ATOM 3244 C C . GLY B 1 90 ? -14.586 9.32 11.906 1 85 90 GLY B C 1
ATOM 3245 O O . GLY B 1 90 ? -13.539 8.68 11.844 1 85 90 GLY B O 1
ATOM 3246 N N . SER B 1 91 ? -15.531 9.211 11.055 1 93.31 91 SER B N 1
ATOM 3247 C CA . SER B 1 91 ? -15.391 8.297 9.922 1 93.31 91 SER B CA 1
ATOM 3248 C C . SER B 1 91 ? -14.086 8.539 9.172 1 93.31 91 SER B C 1
ATOM 3250 O O . SER B 1 91 ? -13.703 9.688 8.938 1 93.31 91 SER B O 1
ATOM 3252 N N . MET B 1 92 ? -13.469 7.441 8.82 1 94.5 92 MET B N 1
ATOM 3253 C CA . MET B 1 92 ? -12.227 7.508 8.062 1 94.5 92 MET B CA 1
ATOM 3254 C C . MET B 1 92 ? -12.461 7.184 6.59 1 94.5 92 MET B C 1
ATOM 3256 O O . MET B 1 92 ? -11.516 7.098 5.809 1 94.5 92 MET B O 1
ATOM 3260 N N . ARG B 1 93 ? -13.703 7.027 6.195 1 96.25 93 ARG B N 1
ATOM 3261 C CA . ARG B 1 93 ? -14.031 6.648 4.828 1 96.25 93 ARG B CA 1
ATOM 3262 C C . ARG B 1 93 ? -13.5 7.672 3.832 1 96.25 93 ARG B C 1
ATOM 3264 O O . ARG B 1 93 ? -12.812 7.309 2.869 1 96.25 93 ARG B O 1
ATOM 3271 N N . ALA B 1 94 ? -13.812 8.906 4.051 1 95.38 94 ALA B N 1
ATOM 3272 C CA . ALA B 1 94 ? -13.422 9.953 3.105 1 95.38 94 ALA B CA 1
ATOM 3273 C C . ALA B 1 94 ? -11.906 10.023 2.957 1 95.38 94 ALA B C 1
ATOM 3275 O O . ALA B 1 94 ? -11.391 10.172 1.847 1 95.38 94 ALA B O 1
ATOM 3276 N N . TYR B 1 95 ? -11.234 9.945 4.066 1 95.12 95 TYR B N 1
ATOM 3277 C CA . TYR B 1 95 ? -9.773 9.969 4.031 1 95.12 95 TYR B CA 1
ATOM 3278 C C . TYR B 1 95 ? -9.227 8.828 3.193 1 95.12 95 TYR B C 1
ATOM 3280 O O . TYR B 1 95 ? -8.422 9.047 2.283 1 95.12 95 TYR B O 1
ATOM 3288 N N . LEU B 1 96 ? -9.695 7.617 3.51 1 97.31 96 LEU B N 1
ATOM 3289 C CA . LEU B 1 96 ? -9.219 6.418 2.83 1 97.31 96 LEU B CA 1
ATOM 3290 C C . LEU B 1 96 ? -9.516 6.484 1.335 1 97.31 96 LEU B C 1
ATOM 3292 O O . LEU B 1 96 ? -8.625 6.246 0.512 1 97.31 96 LEU B O 1
ATOM 3296 N N . VAL B 1 97 ? -10.711 6.828 0.955 1 97 97 VAL B N 1
ATOM 3297 C CA . VAL B 1 97 ? -11.148 6.867 -0.437 1 97 97 VAL B CA 1
ATOM 3298 C C . VAL B 1 97 ? -10.352 7.926 -1.198 1 97 97 VAL B C 1
ATOM 3300 O O . VAL B 1 97 ? -9.922 7.691 -2.328 1 97 97 VAL B O 1
ATOM 3303 N N . THR B 1 98 ? -10.117 9.031 -0.589 1 96.5 98 THR B N 1
ATOM 3304 C CA . THR B 1 98 ? -9.422 10.141 -1.229 1 96.5 98 THR B CA 1
ATOM 3305 C C . THR B 1 98 ? -7.965 9.781 -1.502 1 96.5 98 THR B C 1
ATOM 3307 O O . THR B 1 98 ? -7.434 10.094 -2.57 1 96.5 98 THR B O 1
ATOM 3310 N N . MET B 1 99 ? -7.367 9.117 -0.549 1 96.62 99 MET B N 1
ATOM 3311 C CA . MET B 1 99 ? -5.949 8.781 -0.663 1 96.62 99 MET B CA 1
ATOM 3312 C C . MET B 1 99 ? -5.73 7.699 -1.719 1 96.62 99 MET B C 1
ATOM 3314 O O . MET B 1 99 ? -4.594 7.426 -2.107 1 96.62 99 MET B O 1
ATOM 3318 N N . CYS B 1 100 ? -6.812 7.113 -2.244 1 97.19 100 CYS B N 1
ATOM 3319 C CA . CYS B 1 100 ? -6.699 6.074 -3.264 1 97.19 100 CYS B CA 1
ATOM 3320 C C . CYS B 1 100 ? -7.414 6.488 -4.543 1 97.19 100 CYS B C 1
ATOM 3322 O O . CYS B 1 100 ? -7.484 5.711 -5.5 1 97.19 100 CYS B O 1
ATOM 3324 N N . ALA B 1 101 ? -7.996 7.719 -4.535 1 96.81 101 ALA B N 1
ATOM 3325 C CA . ALA B 1 101 ? -8.703 8.211 -5.715 1 96.81 101 ALA B CA 1
ATOM 3326 C C . ALA B 1 101 ? -7.719 8.609 -6.812 1 96.81 101 ALA B C 1
ATOM 3328 O O . ALA B 1 101 ? -6.531 8.812 -6.551 1 96.81 101 ALA B O 1
ATOM 3329 N N . PRO B 1 102 ? -8.195 8.773 -8.031 1 95.94 102 PRO B N 1
ATOM 3330 C CA . PRO B 1 102 ? -7.312 9.102 -9.156 1 95.94 102 PRO B CA 1
ATOM 3331 C C . PRO B 1 102 ? -6.473 10.352 -8.906 1 95.94 102 PRO B C 1
ATOM 3333 O O . PRO B 1 102 ? -5.293 10.391 -9.258 1 95.94 102 PRO B O 1
ATOM 3336 N N . GLY B 1 103 ? -7.016 11.336 -8.297 1 96.44 103 GLY B N 1
ATOM 3337 C CA . GLY B 1 103 ? -6.305 12.57 -8.008 1 96.44 103 GLY B CA 1
ATOM 3338 C C . GLY B 1 103 ? -5.082 12.367 -7.133 1 96.44 103 GLY B C 1
ATOM 3339 O O . GLY B 1 103 ? -4.184 13.211 -7.113 1 96.44 103 GLY B O 1
ATOM 3340 N N . HIS B 1 104 ? -5.035 11.328 -6.41 1 97.06 104 HIS B N 1
ATOM 3341 C CA . HIS B 1 104 ? -3.906 10.969 -5.562 1 97.06 104 HIS B CA 1
ATOM 3342 C C . HIS B 1 104 ? -3.111 9.812 -6.168 1 97.06 104 HIS B C 1
ATOM 3344 O O . HIS B 1 104 ? -1.879 9.828 -6.16 1 97.06 104 HIS B O 1
ATOM 3350 N N . TRP B 1 105 ? -3.816 8.836 -6.719 1 96.75 105 TRP B N 1
ATOM 3351 C CA . TRP B 1 105 ? -3.252 7.605 -7.254 1 96.75 105 TRP B CA 1
ATOM 3352 C C . TRP B 1 105 ? -2.299 7.895 -8.406 1 96.75 105 TRP B C 1
ATOM 3354 O O . TRP B 1 105 ? -1.18 7.379 -8.445 1 96.75 105 TRP B O 1
ATOM 3364 N N . LEU B 1 106 ? -2.695 8.742 -9.289 1 97.12 106 LEU B N 1
ATOM 3365 C CA . LEU B 1 106 ? -1.941 8.977 -10.516 1 97.12 106 LEU B CA 1
ATOM 3366 C C . LEU B 1 106 ? -0.632 9.703 -10.219 1 97.12 106 LEU B C 1
ATOM 3368 O O . LEU B 1 106 ? 0.43 9.289 -10.695 1 97.12 106 LEU B O 1
ATOM 3372 N N . PRO B 1 107 ? -0.636 10.758 -9.375 1 97.5 107 PRO B N 1
ATOM 3373 C CA . PRO B 1 107 ? 0.64 11.391 -9.039 1 97.5 107 PRO B CA 1
ATOM 3374 C C . PRO B 1 107 ? 1.61 10.438 -8.344 1 97.5 107 PRO B C 1
ATOM 3376 O O . PRO B 1 107 ? 2.801 10.422 -8.664 1 97.5 107 PRO B O 1
ATOM 3379 N N . TRP B 1 108 ? 1.136 9.648 -7.465 1 97.94 108 TRP B N 1
ATOM 3380 C CA . TRP B 1 108 ? 1.993 8.688 -6.777 1 97.94 108 TRP B CA 1
ATOM 3381 C C . TRP B 1 108 ? 2.521 7.633 -7.746 1 97.94 108 TRP B C 1
ATOM 3383 O O . TRP B 1 108 ? 3.561 7.02 -7.496 1 97.94 108 TRP B O 1
ATOM 3393 N N . GLY B 1 109 ? 1.785 7.395 -8.828 1 97 109 GLY B N 1
ATOM 3394 C CA . GLY B 1 109 ? 2.238 6.473 -9.859 1 97 109 GLY B CA 1
ATOM 3395 C C . GLY B 1 109 ? 3.445 6.984 -10.625 1 97 109 GLY B C 1
ATOM 3396 O O . GLY B 1 109 ? 4.113 6.215 -11.32 1 97 109 GLY B O 1
ATOM 3397 N N . ASN B 1 110 ? 3.729 8.227 -10.492 1 96.19 110 ASN B N 1
ATOM 3398 C CA . ASN B 1 110 ? 4.852 8.836 -11.195 1 96.19 110 ASN B CA 1
ATOM 3399 C C . ASN B 1 110 ? 5.785 9.562 -10.227 1 96.19 110 ASN B C 1
ATOM 3401 O O . ASN B 1 110 ? 6.258 10.664 -10.523 1 96.19 110 ASN B O 1
ATOM 3405 N N . ILE B 1 111 ? 5.984 9.047 -9.07 1 97.31 111 ILE B N 1
ATOM 3406 C CA . ILE B 1 111 ? 6.848 9.633 -8.047 1 97.31 111 ILE B CA 1
ATOM 3407 C C . ILE B 1 111 ? 8.258 9.805 -8.594 1 97.31 111 ILE B C 1
ATOM 3409 O O . ILE B 1 111 ? 8.984 10.711 -8.18 1 97.31 111 ILE B O 1
ATOM 3413 N N . GLU B 1 112 ? 8.727 9.008 -9.57 1 96.38 112 GLU B N 1
ATOM 3414 C CA . GLU B 1 112 ? 10.062 9.109 -10.156 1 96.38 112 GLU B CA 1
ATOM 3415 C C . GLU B 1 112 ? 10.305 10.5 -10.734 1 96.38 112 GLU B C 1
ATOM 3417 O O . GLU B 1 112 ? 11.398 11.055 -10.602 1 96.38 112 GLU B O 1
ATOM 3422 N N . SER B 1 113 ? 9.258 11.055 -11.359 1 96.06 113 SER B N 1
ATOM 3423 C CA . SER B 1 113 ? 9.398 12.398 -11.914 1 96.06 113 SER B CA 1
ATOM 3424 C C . SER B 1 113 ? 9.711 13.414 -10.82 1 96.06 113 SER B C 1
ATOM 3426 O O . SER B 1 113 ? 10.5 14.344 -11.031 1 96.06 113 SER B O 1
ATOM 3428 N N . THR B 1 114 ? 9.062 13.266 -9.68 1 97.62 114 THR B N 1
ATOM 3429 C CA . THR B 1 114 ? 9.281 14.156 -8.547 1 97.62 114 THR B CA 1
ATOM 3430 C C . THR B 1 114 ? 10.695 13.992 -8 1 97.62 114 THR B C 1
ATOM 3432 O O . THR B 1 114 ? 11.344 14.977 -7.648 1 97.62 114 THR B O 1
ATOM 3435 N N . ILE B 1 115 ? 11.188 12.773 -7.938 1 98.25 115 ILE B N 1
ATOM 3436 C CA . ILE B 1 115 ? 12.516 12.508 -7.414 1 98.25 115 ILE B CA 1
ATOM 3437 C C . ILE B 1 115 ? 13.57 13.102 -8.352 1 98.25 115 ILE B C 1
ATOM 3439 O O . ILE B 1 115 ? 14.609 13.586 -7.902 1 98.25 115 ILE B O 1
ATOM 3443 N N . GLU B 1 116 ? 13.273 13.109 -9.617 1 97.56 116 GLU B N 1
ATOM 3444 C CA . GLU B 1 116 ? 14.188 13.641 -10.625 1 97.56 116 GLU B CA 1
ATOM 3445 C C . GLU B 1 116 ? 14.211 15.164 -10.586 1 97.56 116 GLU B C 1
ATOM 3447 O O . GLU B 1 116 ? 15.281 15.781 -10.656 1 97.56 116 GLU B O 1
ATOM 3452 N N . SER B 1 117 ? 13.078 15.812 -10.445 1 96.5 117 SER B N 1
ATOM 3453 C CA . SER B 1 117 ? 12.977 17.25 -10.703 1 96.5 117 SER B CA 1
ATOM 3454 C C . SER B 1 117 ? 12.836 18.031 -9.414 1 96.5 117 SER B C 1
ATOM 3456 O O . SER B 1 117 ? 13.117 19.234 -9.375 1 96.5 117 SER B O 1
ATOM 3458 N N . GLY B 1 118 ? 12.289 17.391 -8.414 1 96.12 118 GLY B N 1
ATOM 3459 C CA . GLY B 1 118 ? 11.938 18.094 -7.188 1 96.12 118 GLY B CA 1
ATOM 3460 C C . GLY B 1 118 ? 10.57 18.75 -7.246 1 96.12 118 GLY B C 1
ATOM 3461 O O . GLY B 1 118 ? 10.148 19.406 -6.289 1 96.12 118 GLY B O 1
ATOM 3462 N N . VAL B 1 119 ? 9.898 18.562 -8.383 1 95.31 119 VAL B N 1
ATOM 3463 C CA . VAL B 1 119 ? 8.578 19.156 -8.586 1 95.31 119 VAL B CA 1
ATOM 3464 C C . VAL B 1 119 ? 7.504 18.094 -8.375 1 95.31 119 VAL B C 1
ATOM 3466 O O . VAL B 1 119 ? 7.633 16.969 -8.859 1 95.31 119 VAL B O 1
ATOM 3469 N N . PRO B 1 120 ? 6.453 18.469 -7.617 1 95.69 120 PRO B N 1
ATOM 3470 C CA . PRO B 1 120 ? 5.371 17.5 -7.43 1 95.69 120 PRO B CA 1
ATOM 3471 C C . PRO B 1 120 ? 4.852 16.938 -8.75 1 95.69 120 PRO B C 1
ATOM 3473 O O . PRO B 1 120 ? 4.746 17.672 -9.742 1 95.69 120 PRO B O 1
ATOM 3476 N N . ALA B 1 121 ? 4.418 15.703 -8.688 1 95.25 121 ALA B N 1
ATOM 3477 C CA . ALA B 1 121 ? 3.949 15.016 -9.891 1 95.25 121 ALA B CA 1
ATOM 3478 C C . ALA B 1 121 ? 2.506 15.398 -10.211 1 95.25 121 ALA B C 1
ATOM 3480 O O . ALA B 1 121 ? 1.99 15.062 -11.281 1 95.25 121 ALA B O 1
ATOM 3481 N N . THR B 1 122 ? 1.819 16.109 -9.398 1 95.5 122 THR B N 1
ATOM 3482 C CA . THR B 1 122 ? 0.383 16.359 -9.445 1 95.5 122 THR B CA 1
ATOM 3483 C C . THR B 1 122 ? -0.005 17.047 -10.75 1 95.5 122 THR B C 1
ATOM 3485 O O . THR B 1 122 ? -0.845 16.547 -11.5 1 95.5 122 THR B O 1
ATOM 3488 N N . GLU B 1 123 ? 0.629 18.172 -11.07 1 93.31 123 GLU B N 1
ATOM 3489 C CA . GLU B 1 123 ? 0.242 18.906 -12.266 1 93.31 123 GLU B CA 1
ATOM 3490 C C . GLU B 1 123 ? 0.546 18.109 -13.531 1 93.31 123 GLU B C 1
ATOM 3492 O O . GLU B 1 123 ? -0.226 18.141 -14.492 1 93.31 123 GLU B O 1
ATOM 3497 N N . MET B 1 124 ? 1.639 17.5 -13.5 1 93.81 124 MET B N 1
ATOM 3498 C CA . MET B 1 124 ? 2.035 16.703 -14.664 1 93.81 124 MET B CA 1
ATOM 3499 C C . MET B 1 124 ? 1.036 15.578 -14.922 1 93.81 124 MET B C 1
ATOM 3501 O O . MET B 1 124 ? 0.626 15.359 -16.062 1 93.81 124 MET B O 1
ATOM 3505 N N . GLU B 1 125 ? 0.6 14.898 -13.93 1 95.12 125 GLU B N 1
ATOM 3506 C CA . GLU B 1 125 ? -0.223 13.695 -14.078 1 95.12 125 GLU B CA 1
ATOM 3507 C C . GLU B 1 125 ? -1.698 14.055 -14.227 1 95.12 125 GLU B C 1
ATOM 3509 O O . GLU B 1 125 ? -2.449 13.352 -14.898 1 95.12 125 GLU B O 1
ATOM 3514 N N . LEU B 1 126 ? -2.08 15.148 -13.586 1 96.56 126 LEU B N 1
ATOM 3515 C CA . LEU B 1 126 ? -3.502 15.484 -13.594 1 96.56 126 LEU B CA 1
ATOM 3516 C C . LEU B 1 126 ? -3.816 16.516 -14.672 1 96.56 126 LEU B C 1
ATOM 3518 O O . LEU B 1 126 ? -4.984 16.734 -15.008 1 96.56 126 LEU B O 1
ATOM 3522 N N . GLY B 1 127 ? -2.791 17.156 -15.211 1 95 127 GLY B N 1
ATOM 3523 C CA . GLY B 1 127 ? -2.963 18.141 -16.266 1 95 127 GLY B CA 1
ATOM 3524 C C . GLY B 1 127 ? -3.391 19.5 -15.742 1 95 127 GLY B C 1
ATOM 3525 O O . GLY B 1 127 ? -3.773 20.375 -16.516 1 95 127 GLY B O 1
ATOM 3526 N N . ALA B 1 128 ? -3.459 19.656 -14.43 1 93.5 128 ALA B N 1
ATOM 3527 C CA . ALA B 1 128 ? -3.863 20.875 -13.742 1 93.5 128 ALA B CA 1
ATOM 3528 C C . ALA B 1 128 ? -3.395 20.875 -12.289 1 93.5 128 ALA B C 1
ATOM 3530 O O . ALA B 1 128 ? -2.975 19.844 -11.773 1 93.5 128 ALA B O 1
ATOM 3531 N N . ASP B 1 129 ? -3.375 22.047 -11.75 1 91.81 129 ASP B N 1
ATOM 3532 C CA . ASP B 1 129 ? -3.178 22.078 -10.305 1 91.81 129 ASP B CA 1
ATOM 3533 C C . ASP B 1 129 ? -4.34 21.391 -9.578 1 91.81 129 ASP B C 1
ATOM 3535 O O . ASP B 1 129 ? -5.422 21.234 -10.148 1 91.81 129 ASP B O 1
ATOM 3539 N N . LEU B 1 130 ? -4.148 21.047 -8.398 1 90.81 130 LEU B N 1
ATOM 3540 C CA . LEU B 1 130 ? -5.098 20.219 -7.66 1 90.81 130 LEU B CA 1
ATOM 3541 C C . LEU B 1 130 ? -6.445 20.938 -7.535 1 90.81 130 LEU B C 1
ATOM 3543 O O . LEU B 1 130 ? -7.496 20.312 -7.699 1 90.81 130 LEU B O 1
ATOM 3547 N N . GLY B 1 131 ? -6.438 22.219 -7.188 1 91.12 131 GLY B N 1
ATOM 3548 C CA . GLY B 1 131 ? -7.676 22.969 -7.098 1 91.12 131 GLY B CA 1
ATOM 3549 C C . GLY B 1 131 ? -8.492 22.922 -8.375 1 91.12 131 GLY B C 1
ATOM 3550 O O . GLY B 1 131 ? -9.695 22.656 -8.336 1 91.12 131 GLY B O 1
ATOM 3551 N N . SER B 1 132 ? -7.832 23.203 -9.469 1 94 132 SER B N 1
ATOM 3552 C CA . SER B 1 132 ? -8.484 23.156 -10.781 1 94 132 SER B CA 1
ATOM 3553 C C . SER B 1 132 ? -8.969 21.75 -11.117 1 94 132 SER B C 1
ATOM 3555 O O . SER B 1 132 ? -10.047 21.578 -11.68 1 94 132 SER B O 1
ATOM 3557 N N . TYR B 1 133 ? -8.188 20.828 -10.82 1 96.31 133 TYR B N 1
ATOM 3558 C CA . TYR B 1 133 ? -8.562 19.438 -11.055 1 96.31 133 TYR B CA 1
ATOM 3559 C C . TYR B 1 133 ? -9.836 19.078 -10.297 1 96.31 133 TYR B C 1
ATOM 3561 O O . TYR B 1 133 ? -10.766 18.5 -10.859 1 96.31 133 TYR B O 1
ATOM 3569 N N . TYR B 1 134 ? -9.906 19.422 -9.055 1 94.81 134 TYR B N 1
ATOM 3570 C CA . TYR B 1 134 ? -11.055 19.078 -8.219 1 94.81 134 TYR B CA 1
ATOM 3571 C C . TYR B 1 134 ? -12.297 19.844 -8.656 1 94.81 134 TYR B C 1
ATOM 3573 O O . TYR B 1 134 ? -13.422 19.375 -8.484 1 94.81 134 TYR B O 1
ATOM 3581 N N . SER B 1 135 ? -12.078 21.031 -9.188 1 94.19 135 SER B N 1
ATOM 3582 C CA . SER B 1 135 ? -13.211 21.766 -9.734 1 94.19 135 SER B CA 1
ATOM 3583 C C . SER B 1 135 ? -13.867 21 -10.883 1 94.19 135 SER B C 1
ATOM 3585 O O . SER B 1 135 ? -15.078 21.078 -11.078 1 94.19 135 SER B O 1
ATOM 3587 N N . LYS B 1 136 ? -13.094 20.312 -11.648 1 95.31 136 LYS B N 1
ATOM 3588 C CA . LYS B 1 136 ? -13.586 19.531 -12.773 1 95.31 136 LYS B CA 1
ATOM 3589 C C . LYS B 1 136 ? -14.039 18.141 -12.32 1 95.31 136 LYS B C 1
ATOM 3591 O O . LYS B 1 136 ? -14.711 17.422 -13.07 1 95.31 136 LYS B O 1
ATOM 3596 N N . HIS B 1 137 ? -13.68 17.797 -11.125 1 95.81 137 HIS B N 1
ATOM 3597 C CA . HIS B 1 137 ? -14.055 16.531 -10.516 1 95.81 137 HIS B CA 1
ATOM 3598 C C . HIS B 1 137 ? -14.672 16.734 -9.141 1 95.81 137 HIS B C 1
ATOM 3600 O O . HIS B 1 137 ? -14.125 16.297 -8.125 1 95.81 137 HIS B O 1
ATOM 3606 N N . PRO B 1 138 ? -15.812 17.266 -9.062 1 94.62 138 PRO B N 1
ATOM 3607 C CA . PRO B 1 138 ? -16.391 17.766 -7.816 1 94.62 138 PRO B CA 1
ATOM 3608 C C . PRO B 1 138 ? -16.562 16.688 -6.762 1 94.62 138 PRO B C 1
ATOM 3610 O O . PRO B 1 138 ? -16.422 16.953 -5.566 1 94.62 138 PRO B O 1
ATOM 3613 N N . GLU B 1 139 ? -16.891 15.469 -7.188 1 92.81 139 GLU B N 1
ATOM 3614 C CA . GLU B 1 139 ? -17.062 14.406 -6.207 1 92.81 139 GLU B CA 1
ATOM 3615 C C . GLU B 1 139 ? -15.75 14.117 -5.477 1 92.81 139 GLU B C 1
ATOM 3617 O O . GLU B 1 139 ? -15.734 13.961 -4.254 1 92.81 139 GLU B O 1
ATOM 3622 N N . GLU B 1 140 ? -14.742 14.039 -6.242 1 94.25 140 GLU B N 1
ATOM 3623 C CA . GLU B 1 140 ? -13.43 13.844 -5.645 1 94.25 140 GLU B CA 1
ATOM 3624 C C . GLU B 1 140 ? -13.039 15.023 -4.762 1 94.25 140 GLU B C 1
ATOM 3626 O O . GLU B 1 140 ? -12.445 14.844 -3.697 1 94.25 140 GLU B O 1
ATOM 3631 N N . GLY B 1 141 ? -13.312 16.188 -5.285 1 94.38 141 GLY B N 1
ATOM 3632 C CA . GLY B 1 141 ? -13.023 17.391 -4.516 1 94.38 141 GLY B CA 1
ATOM 3633 C C . GLY B 1 141 ? -13.75 17.422 -3.182 1 94.38 141 GLY B C 1
ATOM 3634 O O . GLY B 1 141 ? -13.156 17.781 -2.16 1 94.38 141 GLY B O 1
ATOM 3635 N N . HIS B 1 142 ? -14.984 17.078 -3.174 1 91.81 142 HIS B N 1
ATOM 3636 C CA . HIS B 1 142 ? -15.773 17.031 -1.95 1 91.81 142 HIS B CA 1
ATOM 3637 C C . HIS B 1 142 ? -15.211 16.016 -0.958 1 91.81 142 HIS B C 1
ATOM 3639 O O . HIS B 1 142 ? -15.133 16.297 0.241 1 91.81 142 HIS B O 1
ATOM 3645 N N . ALA B 1 143 ? -14.867 14.867 -1.48 1 91.44 143 ALA B N 1
ATOM 3646 C CA . ALA B 1 143 ? -14.289 13.836 -0.624 1 91.44 143 ALA B CA 1
ATOM 3647 C C . ALA B 1 143 ? -12.977 14.305 -0.006 1 91.44 143 ALA B C 1
ATOM 3649 O O . ALA B 1 143 ? -12.711 14.055 1.173 1 91.44 143 ALA B O 1
ATOM 3650 N N . PHE B 1 144 ? -12.234 14.992 -0.769 1 93.81 144 PHE B N 1
ATOM 3651 C CA . PHE B 1 144 ? -10.961 15.516 -0.277 1 93.81 144 PHE B CA 1
ATOM 3652 C C . PHE B 1 144 ? -11.195 16.531 0.844 1 93.81 144 PHE B C 1
ATOM 3654 O O . PHE B 1 144 ? -10.562 16.438 1.899 1 93.81 144 PHE B O 1
ATOM 3661 N N . ASN B 1 145 ? -12.031 17.375 0.59 1 90.94 145 ASN B N 1
ATOM 3662 C CA . ASN B 1 145 ? -12.344 18.406 1.588 1 90.94 145 ASN B CA 1
ATOM 3663 C C . ASN B 1 145 ? -12.836 17.781 2.891 1 90.94 145 ASN B C 1
ATOM 3665 O O . ASN B 1 145 ? -12.461 18.219 3.977 1 90.94 145 ASN B O 1
ATOM 3669 N N . GLU B 1 146 ? -13.672 16.828 2.76 1 91 146 GLU B N 1
ATOM 3670 C CA . GLU B 1 146 ? -14.164 16.125 3.936 1 91 146 GLU B CA 1
ATOM 3671 C C . GLU B 1 146 ? -13.023 15.438 4.684 1 91 146 GLU B C 1
ATOM 3673 O O . GLU B 1 146 ? -12.953 15.5 5.914 1 91 146 GLU B O 1
ATOM 3678 N N . ALA B 1 147 ? -12.211 14.773 3.955 1 92.19 147 ALA B N 1
ATOM 3679 C CA . ALA B 1 147 ? -11.055 14.094 4.539 1 92.19 147 ALA B CA 1
ATOM 3680 C C . ALA B 1 147 ? -10.18 15.078 5.32 1 92.19 147 ALA B C 1
ATOM 3682 O O . ALA B 1 147 ? -9.781 14.789 6.449 1 92.19 147 ALA B O 1
ATOM 3683 N N . MET B 1 148 ? -9.891 16.172 4.711 1 90.12 148 MET B N 1
ATOM 3684 C CA . MET B 1 148 ? -9.016 17.156 5.348 1 90.12 148 MET B CA 1
ATOM 3685 C C . MET B 1 148 ? -9.68 17.766 6.582 1 90.12 148 MET B C 1
ATOM 3687 O O . MET B 1 148 ? -9.008 18.062 7.57 1 90.12 148 MET B O 1
ATOM 3691 N N . GLN B 1 149 ? -10.961 17.969 6.496 1 88.31 149 GLN B N 1
ATOM 3692 C CA . GLN B 1 149 ? -11.703 18.453 7.656 1 88.31 149 GLN B CA 1
ATOM 3693 C C . GLN B 1 149 ? -11.562 17.484 8.828 1 88.31 149 GLN B C 1
ATOM 3695 O O . GLN B 1 149 ? -11.383 17.906 9.977 1 88.31 149 GLN B O 1
ATOM 3700 N N . HIS B 1 150 ? -11.641 16.234 8.555 1 87.81 150 HIS B N 1
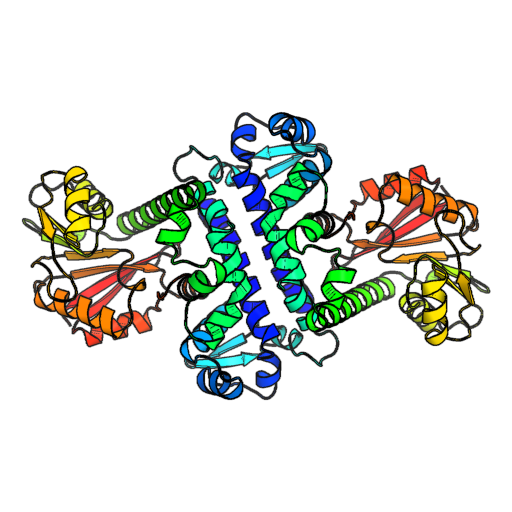ATOM 3701 C CA . HIS B 1 150 ? -11.5 15.227 9.594 1 87.81 150 HIS B CA 1
ATOM 3702 C C . HIS B 1 150 ? -10.094 15.227 10.172 1 87.81 150 HIS B C 1
ATOM 3704 O O . HIS B 1 150 ? -9.914 15.109 11.391 1 87.81 150 HIS B O 1
ATOM 3710 N N . VAL B 1 151 ? -9.148 15.305 9.32 1 89.81 151 VAL B N 1
ATOM 3711 C CA . VAL B 1 151 ? -7.758 15.344 9.773 1 89.81 151 VAL B CA 1
ATOM 3712 C C . VAL B 1 151 ? -7.531 16.562 10.656 1 89.81 151 VAL B C 1
ATOM 3714 O O . VAL B 1 151 ? -6.871 16.469 11.695 1 89.81 151 VAL B O 1
ATOM 3717 N N . ASN B 1 152 ? -8.102 17.609 10.234 1 91.44 152 ASN B N 1
ATOM 3718 C CA . ASN B 1 152 ? -7.973 18.859 11 1 91.44 152 ASN B CA 1
ATOM 3719 C C . ASN B 1 152 ? -8.625 18.734 12.375 1 91.44 152 ASN B C 1
ATOM 3721 O O . ASN B 1 152 ? -8.094 19.234 13.359 1 91.44 152 ASN B O 1
ATOM 3725 N N . GLN B 1 153 ? -9.75 18.141 12.375 1 90.75 153 GLN B N 1
ATOM 3726 C CA . GLN B 1 153 ? -10.445 17.938 13.641 1 90.75 153 GLN B CA 1
ATOM 3727 C C . GLN B 1 153 ? -9.633 17.016 14.562 1 90.75 153 GLN B C 1
ATOM 3729 O O . GLN B 1 153 ? -9.562 17.266 15.773 1 90.75 153 GLN B O 1
ATOM 3734 N N . MET B 1 154 ? -9.086 16.078 13.992 1 89.88 154 MET B N 1
ATOM 3735 C CA . MET B 1 154 ? -8.273 15.148 14.773 1 89.88 154 MET B CA 1
ATOM 3736 C C . MET B 1 154 ? -7.062 15.852 15.375 1 89.88 154 MET B C 1
ATOM 3738 O O . MET B 1 154 ? -6.746 15.664 16.547 1 89.88 154 MET B O 1
ATOM 3742 N N . SER B 1 155 ? -6.344 16.594 14.586 1 94.38 155 SER B N 1
ATOM 3743 C CA . SER B 1 155 ? -5.16 17.281 15.078 1 94.38 155 SER B CA 1
ATOM 3744 C C . SER B 1 155 ? -5.527 18.312 16.141 1 94.38 155 SER B C 1
ATOM 3746 O O . SER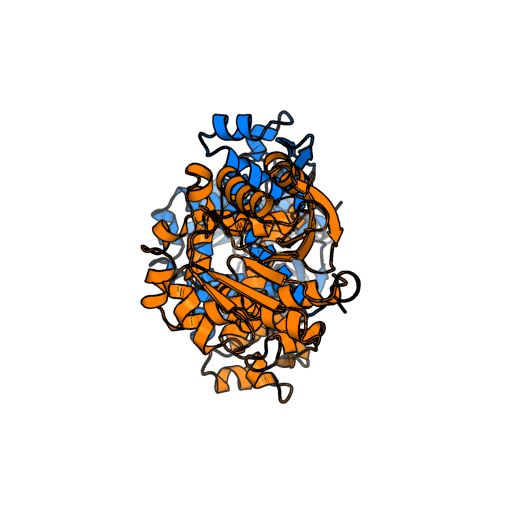 B 1 155 ? -4.789 18.516 17.109 1 94.38 155 SER B O 1
ATOM 3748 N N . ALA B 1 156 ? -6.652 18.969 15.938 1 95.69 156 ALA B N 1
ATOM 3749 C CA . ALA B 1 156 ? -7.137 19.922 16.938 1 95.69 156 ALA B CA 1
ATOM 3750 C C . ALA B 1 156 ? -7.422 19.219 18.266 1 95.69 156 ALA B C 1
ATOM 3752 O O . ALA B 1 156 ? -7.023 19.688 19.328 1 95.69 156 ALA B O 1
ATOM 3753 N N . GLY B 1 157 ? -8.148 18.109 18.141 1 94.25 157 GLY B N 1
ATOM 3754 C CA . GLY B 1 157 ? -8.453 17.328 19.328 1 94.25 157 GLY B CA 1
ATOM 3755 C C . GLY B 1 157 ? -7.215 16.859 20.078 1 94.25 157 GLY B C 1
ATOM 3756 O O . GLY B 1 157 ? -7.156 16.938 21.297 1 94.25 157 GLY B O 1
ATOM 3757 N N . VAL B 1 158 ? -6.27 16.422 19.328 1 92.69 158 VAL B N 1
ATOM 3758 C CA . VAL B 1 158 ? -5.012 15.945 19.891 1 92.69 158 VAL B CA 1
ATOM 3759 C C . VAL B 1 158 ? -4.305 17.078 20.609 1 92.69 158 VAL B C 1
ATOM 3761 O O . VAL B 1 158 ? -3.801 16.891 21.734 1 92.69 158 VAL B O 1
ATOM 3764 N N . ALA B 1 159 ? -4.242 18.203 20.047 1 96.44 159 ALA B N 1
ATOM 3765 C CA . ALA B 1 159 ? -3.594 19.359 20.656 1 96.44 159 ALA B CA 1
ATOM 3766 C C . ALA B 1 159 ? -4.309 19.797 21.938 1 96.44 159 ALA B C 1
ATOM 3768 O O . ALA B 1 159 ? -3.666 20.109 22.938 1 96.44 159 ALA B O 1
ATOM 3769 N N . LEU B 1 160 ? -5.629 19.828 21.891 1 97.06 160 LEU B N 1
ATOM 3770 C CA . LEU B 1 160 ? -6.43 20.25 23.031 1 97.06 160 LEU B CA 1
ATOM 3771 C C . LEU B 1 160 ? -6.242 19.297 24.203 1 97.06 160 LEU B C 1
ATOM 3773 O O . LEU B 1 160 ? -6.215 19.719 25.359 1 97.06 160 LEU B O 1
ATOM 3777 N N . ASP B 1 161 ? -6.086 18.062 23.875 1 95.94 161 ASP B N 1
ATOM 3778 C CA . ASP B 1 161 ? -5.918 17.062 24.906 1 95.94 161 ASP B CA 1
ATOM 3779 C C . ASP B 1 161 ? -4.5 17.094 25.484 1 95.94 161 ASP B C 1
ATOM 3781 O O . ASP B 1 161 ? -4.301 16.844 26.672 1 95.94 161 ASP B O 1
ATOM 3785 N N . ALA B 1 162 ? -3.609 17.344 24.641 1 96.75 162 ALA B N 1
ATOM 3786 C CA . ALA B 1 162 ? -2.207 17.172 25.016 1 96.75 162 ALA B CA 1
ATOM 3787 C C . ALA B 1 162 ? -1.658 18.438 25.672 1 96.75 162 ALA B C 1
ATOM 3789 O O . ALA B 1 162 ? -0.859 18.359 26.594 1 96.75 162 ALA B O 1
ATOM 3790 N N . TYR B 1 163 ? -2.004 19.562 25.188 1 97.56 163 TYR B N 1
ATOM 3791 C CA . TYR B 1 163 ? -1.438 20.828 25.656 1 97.56 163 TYR B CA 1
ATOM 3792 C C . TYR B 1 163 ? -2.299 21.438 26.75 1 97.56 163 TYR B C 1
ATOM 3794 O O . TYR B 1 163 ? -3.52 21.547 26.609 1 97.56 163 TYR B O 1
ATOM 3802 N N . PRO B 1 164 ? -1.71 21.875 27.844 1 96.56 164 PRO B N 1
ATOM 3803 C CA . PRO B 1 164 ? -2.463 22.438 28.969 1 96.56 164 PRO B CA 1
ATOM 3804 C C . PRO B 1 164 ? -2.766 23.922 28.781 1 96.56 164 PRO B C 1
ATOM 3806 O O . PRO B 1 164 ? -2.242 24.766 29.531 1 96.56 164 PRO B O 1
ATOM 3809 N N . PHE B 1 165 ? -3.682 24.219 27.938 1 97 165 PHE B N 1
ATOM 3810 C CA . PHE B 1 165 ? -4.059 25.609 27.656 1 97 165 PHE B CA 1
ATOM 3811 C C . PHE B 1 165 ? -4.484 26.312 28.938 1 97 165 PHE B C 1
ATOM 3813 O O . PHE B 1 165 ? -4.188 27.5 29.125 1 97 165 PHE B O 1
ATOM 3820 N N . GLU B 1 166 ? -5.121 25.625 29.781 1 95.06 166 GLU B N 1
ATOM 3821 C CA . GLU B 1 166 ? -5.66 26.203 31.016 1 95.06 166 GLU B CA 1
ATOM 3822 C C . GLU B 1 166 ? -4.539 26.656 31.938 1 95.06 166 GLU B C 1
ATOM 3824 O O . GLU B 1 166 ? -4.684 27.656 32.656 1 95.06 166 GLU B O 1
ATOM 3829 N N . ASP B 1 167 ? -3.496 25.969 31.875 1 94.38 167 ASP B N 1
ATOM 3830 C CA . ASP B 1 167 ? -2.385 26.25 32.781 1 94.38 167 ASP B CA 1
ATOM 3831 C C . ASP B 1 167 ? -1.638 27.516 32.375 1 94.38 167 ASP B C 1
ATOM 3833 O O . ASP B 1 167 ? -0.999 28.172 33.188 1 94.38 167 ASP B O 1
ATOM 3837 N N . ILE B 1 168 ? -1.719 27.938 31.109 1 91.94 168 ILE B N 1
ATOM 3838 C CA . ILE B 1 168 ? -0.912 29.062 30.641 1 91.94 168 ILE B CA 1
ATOM 3839 C C . ILE B 1 168 ? -1.799 30.297 30.453 1 91.94 168 ILE B C 1
ATOM 3841 O O . ILE B 1 168 ? -1.299 31.406 30.281 1 91.94 168 ILE B O 1
ATOM 3845 N N . ALA B 1 169 ? -3.084 30.031 30.438 1 92.62 169 ALA B N 1
ATOM 3846 C CA . ALA B 1 169 ? -4.023 31.125 30.188 1 92.62 169 ALA B CA 1
ATOM 3847 C C . ALA B 1 169 ? -3.955 32.156 31.297 1 92.62 169 ALA B C 1
ATOM 3849 O O . ALA B 1 169 ? -3.945 31.828 32.5 1 92.62 169 ALA B O 1
ATOM 3850 N N . THR B 1 170 ? -3.801 33.375 30.969 1 90.81 170 THR B N 1
ATOM 3851 C CA . THR B 1 170 ? -3.838 34.5 31.891 1 90.81 170 THR B CA 1
ATOM 3852 C C . THR B 1 170 ? -5.004 35.438 31.562 1 90.81 170 THR B C 1
ATOM 3854 O O . THR B 1 170 ? -5.629 35.312 30.5 1 90.81 170 THR B O 1
ATOM 3857 N N . ASP B 1 171 ? -5.207 36.344 32.562 1 88.12 171 ASP B N 1
ATOM 3858 C CA . ASP B 1 171 ? -6.246 37.344 32.312 1 88.12 171 ASP B CA 1
ATOM 3859 C C . ASP B 1 171 ? -5.863 38.281 31.141 1 88.12 171 ASP B C 1
ATOM 3861 O O . ASP B 1 171 ? -4.703 38.656 31.016 1 88.12 171 ASP B O 1
ATOM 3865 N N . ASP B 1 172 ? -6.695 38.531 30.172 1 88.75 172 ASP B N 1
ATOM 3866 C CA . ASP B 1 172 ? -6.566 39.438 29.031 1 88.75 172 ASP B CA 1
ATOM 3867 C C . ASP B 1 172 ? -5.602 38.844 27.984 1 88.75 172 ASP B C 1
ATOM 3869 O O . ASP B 1 172 ? -5.062 39.594 27.156 1 88.75 172 ASP B O 1
ATOM 3873 N N . MET B 1 173 ? -5.332 37.562 28.172 1 94.62 173 MET B N 1
ATOM 3874 C CA . MET B 1 173 ? -4.492 36.906 27.203 1 94.62 173 MET B CA 1
ATOM 3875 C C . MET B 1 173 ? -5.086 37 25.797 1 94.62 173 MET B C 1
ATOM 3877 O O . MET B 1 173 ? -6.301 36.906 25.625 1 94.62 173 MET B O 1
ATOM 3881 N N . CYS B 1 174 ? -4.219 37.281 24.875 1 96.44 174 CYS B N 1
ATOM 3882 C CA . CYS B 1 174 ? -4.625 37.312 23.469 1 96.44 174 CYS B CA 1
ATOM 3883 C C . CYS B 1 174 ? -4.027 36.156 22.688 1 96.44 174 CYS B C 1
ATOM 3885 O O . CYS B 1 174 ? -2.805 36.031 22.609 1 96.44 174 CYS B O 1
ATOM 3887 N N . ILE B 1 175 ? -4.863 35.312 22.172 1 97.56 175 ILE B N 1
ATOM 3888 C CA . ILE B 1 175 ? -4.449 34.188 21.359 1 97.56 175 ILE B CA 1
ATOM 3889 C C . ILE B 1 175 ? -4.613 34.5 19.875 1 97.56 175 ILE B C 1
ATOM 3891 O O . ILE B 1 175 ? -5.703 34.875 19.438 1 97.56 175 ILE B O 1
ATOM 3895 N N . VAL B 1 176 ? -3.555 34.375 19.109 1 98.38 176 VAL B N 1
ATOM 3896 C CA . VAL B 1 176 ? -3.57 34.688 17.688 1 98.38 176 VAL B CA 1
ATOM 3897 C C . VAL B 1 176 ? -3.432 33.375 16.891 1 98.38 176 VAL B C 1
ATOM 3899 O O . VAL B 1 176 ? -2.418 32.688 17 1 98.38 176 VAL B O 1
ATOM 3902 N N . ASP B 1 177 ? -4.426 33.031 16.109 1 98.5 177 ASP B N 1
ATOM 3903 C CA . ASP B 1 177 ? -4.383 31.922 15.188 1 98.5 177 ASP B CA 1
ATOM 3904 C C . ASP B 1 177 ? -3.885 32.344 13.805 1 98.5 177 ASP B C 1
ATOM 3906 O O . ASP B 1 177 ? -4.648 32.875 13.008 1 98.5 177 ASP B O 1
ATOM 3910 N N . VAL B 1 178 ? -2.627 32.094 13.57 1 98.5 178 VAL B N 1
ATOM 3911 C CA . VAL B 1 178 ? -1.973 32.531 12.344 1 98.5 178 VAL B CA 1
ATOM 3912 C C . VAL B 1 178 ? -2.217 31.5 11.227 1 98.5 178 VAL B C 1
ATOM 3914 O O . VAL B 1 178 ? -1.806 30.344 11.344 1 98.5 178 VAL B O 1
ATOM 3917 N N . GLY B 1 179 ? -2.85 31.953 10.133 1 97.19 179 GLY B N 1
ATOM 3918 C CA . GLY B 1 179 ? -3.238 31.016 9.086 1 97.19 179 GLY B CA 1
ATOM 3919 C C . GLY B 1 179 ? -4.273 30.016 9.547 1 97.19 179 GLY B C 1
ATOM 3920 O O . GLY B 1 179 ? -4.141 28.812 9.289 1 97.19 179 GLY B O 1
ATOM 3921 N N . GLY B 1 180 ? -5.273 30.453 10.234 1 96 180 GLY B N 1
ATOM 3922 C CA . GLY B 1 180 ? -6.184 29.578 10.953 1 96 180 GLY B CA 1
ATOM 3923 C C . GLY B 1 180 ? -7.352 29.094 10.109 1 96 180 GLY B C 1
ATOM 3924 O O . GLY B 1 180 ? -8.234 28.391 10.602 1 96 180 GLY B O 1
ATOM 3925 N N . ALA B 1 181 ? -7.402 29.547 8.82 1 92.56 181 ALA B N 1
ATOM 3926 C CA . ALA B 1 181 ? -8.445 29.156 7.875 1 92.56 181 ALA B CA 1
ATOM 3927 C C . ALA B 1 181 ? -9.828 29.578 8.375 1 92.56 181 ALA B C 1
ATOM 3929 O O . ALA B 1 181 ? -10.078 30.781 8.578 1 92.56 181 ALA B O 1
ATOM 3930 N N . HIS B 1 182 ? -10.695 28.641 8.773 1 91.19 182 HIS B N 1
ATOM 3931 C CA . HIS B 1 182 ? -12.055 28.969 9.172 1 91.19 182 HIS B CA 1
ATOM 3932 C C . HIS B 1 182 ? -12.141 29.297 10.656 1 91.19 182 HIS B C 1
ATOM 3934 O O . HIS B 1 182 ? -13.203 29.656 11.164 1 91.19 182 HIS B O 1
ATOM 3940 N N . GLY B 1 183 ? -11.047 29.141 11.375 1 95.25 183 GLY B N 1
ATOM 3941 C CA . GLY B 1 183 ? -10.977 29.547 12.766 1 95.25 183 GLY B CA 1
ATOM 3942 C C . GLY B 1 183 ? -11.453 28.484 13.727 1 95.25 183 GLY B C 1
ATOM 3943 O O . GLY B 1 183 ? -11.57 28.719 14.93 1 95.25 183 GLY B O 1
ATOM 3944 N N . ASP B 1 184 ? -11.656 27.234 13.203 1 94.31 184 ASP B N 1
ATOM 3945 C CA . ASP B 1 184 ? -12.219 26.156 14.016 1 94.31 184 ASP B CA 1
ATOM 3946 C C . ASP B 1 184 ? -11.312 25.844 15.203 1 94.31 184 ASP B C 1
ATOM 3948 O O . ASP B 1 184 ? -11.797 25.656 16.328 1 94.31 184 ASP B O 1
ATOM 3952 N N . PHE B 1 185 ? -10.078 25.781 15 1 96.62 185 PHE B N 1
ATOM 3953 C CA . PHE B 1 185 ? -9.156 25.422 16.078 1 96.62 185 PHE B CA 1
ATOM 3954 C C . PHE B 1 185 ? -9.148 26.5 17.156 1 96.62 185 PHE B C 1
ATOM 3956 O O . PHE B 1 185 ? -9.195 26.203 18.344 1 96.62 185 PHE B O 1
ATOM 3963 N N . LEU B 1 186 ? -9.078 27.719 16.734 1 97.44 186 LEU B N 1
ATOM 3964 C CA . LEU B 1 186 ? -9.125 28.844 17.656 1 97.44 186 LEU B CA 1
ATOM 3965 C C . LEU B 1 186 ? -10.398 28.797 18.5 1 97.44 186 LEU B C 1
ATOM 3967 O O . LEU B 1 186 ? -10.359 28.969 19.719 1 97.44 186 LEU B O 1
ATOM 3971 N N . MET B 1 187 ? -11.484 28.562 17.828 1 96.38 187 MET B N 1
ATOM 3972 C CA . MET B 1 187 ? -12.766 28.453 18.531 1 96.38 187 MET B CA 1
ATOM 3973 C C . MET B 1 187 ? -12.727 27.328 19.562 1 96.38 187 MET B C 1
ATOM 3975 O O . MET B 1 187 ? -13.203 27.5 20.688 1 96.38 187 MET B O 1
ATOM 3979 N N . ASP B 1 188 ? -12.188 26.203 19.188 1 96.06 188 ASP B N 1
ATOM 3980 C CA . ASP B 1 188 ? -12.078 25.062 20.109 1 96.06 188 ASP B CA 1
ATOM 3981 C C . ASP B 1 188 ? -11.258 25.438 21.344 1 96.06 188 ASP B C 1
ATOM 3983 O O . ASP B 1 188 ? -11.617 25.062 22.469 1 96.06 188 ASP B O 1
ATOM 3987 N N . VAL B 1 189 ? -10.148 26.109 21.172 1 97.06 189 VAL B N 1
ATOM 3988 C CA . VAL B 1 189 ? -9.266 26.5 22.266 1 97.06 189 VAL B CA 1
ATOM 3989 C C . VAL B 1 189 ? -10 27.453 23.203 1 97.06 189 VAL B C 1
ATOM 3991 O O . VAL B 1 189 ? -9.977 27.281 24.422 1 97.06 189 VAL B O 1
ATOM 3994 N N . LEU B 1 190 ? -10.656 28.484 22.594 1 96.25 190 LEU B N 1
ATOM 3995 C CA . LEU B 1 190 ? -11.375 29.469 23.406 1 96.25 190 LEU B CA 1
ATOM 3996 C C . LEU B 1 190 ? -12.516 28.828 24.172 1 96.25 190 LEU B C 1
ATOM 3998 O O . LEU B 1 190 ? -12.75 29.156 25.344 1 96.25 190 LEU B O 1
ATOM 4002 N N . ASN B 1 191 ? -13.219 27.938 23.5 1 94.75 191 ASN B N 1
ATOM 4003 C CA . ASN B 1 191 ? -14.289 27.203 24.156 1 94.75 191 ASN B CA 1
ATOM 4004 C C . ASN B 1 191 ? -13.766 26.391 25.328 1 94.75 191 ASN B C 1
ATOM 4006 O O . ASN B 1 191 ? -14.406 26.312 26.391 1 94.75 191 ASN B O 1
ATOM 4010 N N . ARG B 1 192 ? -12.664 25.75 25.156 1 94.5 192 ARG B N 1
ATOM 4011 C CA . ARG B 1 192 ? -12.047 24.953 26.219 1 94.5 192 ARG B CA 1
ATOM 4012 C C . ARG B 1 192 ? -11.68 25.828 27.422 1 94.5 192 ARG B C 1
ATOM 4014 O O . ARG B 1 192 ? -11.859 25.422 28.562 1 94.5 192 ARG B O 1
ATOM 4021 N N . LEU B 1 193 ? -11.094 26.922 27.141 1 94.94 193 LEU B N 1
ATOM 4022 C CA . LEU B 1 193 ? -10.68 27.844 28.203 1 94.94 193 LEU B CA 1
ATOM 4023 C C . LEU B 1 193 ? -11.891 28.422 28.922 1 94.94 193 LEU B C 1
ATOM 4025 O O . LEU B 1 193 ? -11.867 28.594 30.141 1 94.94 193 LEU B O 1
ATOM 4029 N N . ASN B 1 194 ? -12.93 28.703 28.141 1 93.12 194 ASN B N 1
ATOM 4030 C CA . ASN B 1 194 ? -14.188 29.25 28.656 1 93.12 194 ASN B CA 1
ATOM 4031 C C . ASN B 1 194 ? -13.938 30.453 29.562 1 93.12 194 ASN B C 1
ATOM 4033 O O . ASN B 1 194 ? -14.445 30.5 30.688 1 93.12 194 ASN B O 1
ATOM 4037 N N . ARG B 1 195 ? -13.117 31.359 29.172 1 93.69 195 ARG B N 1
ATOM 4038 C CA . ARG B 1 195 ? -12.773 32.594 29.875 1 93.69 195 ARG B CA 1
ATOM 4039 C C . ARG B 1 195 ? -13.023 33.812 28.984 1 93.69 195 ARG B C 1
ATOM 4041 O O . ARG B 1 195 ? -12.219 34.125 28.109 1 93.69 195 ARG B O 1
ATOM 4048 N N . PRO B 1 196 ? -13.984 34.594 29.344 1 90.06 196 PRO B N 1
ATOM 4049 C CA . PRO B 1 196 ? -14.352 35.75 28.484 1 90.06 196 PRO B CA 1
ATOM 4050 C C . PRO B 1 196 ? -13.234 36.781 28.375 1 90.06 196 PRO B C 1
ATOM 4052 O O . PRO B 1 196 ? -13.227 37.594 27.438 1 90.06 196 PRO B O 1
ATOM 4055 N N . SER B 1 197 ? -12.375 36.75 29.344 1 92.75 197 SER B N 1
ATOM 4056 C CA . SER B 1 197 ? -11.305 37.75 29.344 1 92.75 197 SER B CA 1
ATOM 4057 C C . SER B 1 197 ? -10.219 37.375 28.328 1 92.75 197 SER B C 1
ATOM 4059 O O . SER B 1 197 ? -9.391 38.219 27.984 1 92.75 197 SER B O 1
ATOM 4061 N N . VAL B 1 198 ? -10.172 36.156 27.891 1 94.75 198 VAL B N 1
ATOM 4062 C CA . VAL B 1 198 ? -9.219 35.719 26.875 1 94.75 198 VAL B CA 1
ATOM 4063 C C . VAL B 1 198 ? -9.742 36.094 25.484 1 94.75 198 VAL B C 1
ATOM 4065 O O . VAL B 1 198 ? -10.891 35.812 25.156 1 94.75 198 VAL B O 1
ATOM 4068 N N . ARG B 1 199 ? -8.953 36.781 24.734 1 94.38 199 ARG B N 1
ATOM 4069 C CA . ARG B 1 199 ? -9.336 37.25 23.406 1 94.38 199 ARG B CA 1
ATOM 4070 C C . ARG B 1 199 ? -8.703 36.375 22.328 1 94.38 199 ARG B C 1
ATOM 4072 O O . ARG B 1 199 ? -7.613 35.812 22.516 1 94.38 199 ARG B O 1
ATOM 4079 N N . GLY B 1 200 ? -9.461 36.281 21.219 1 96.88 200 GLY B N 1
ATOM 4080 C CA . GLY B 1 200 ? -8.969 35.531 20.078 1 96.88 200 GLY B CA 1
ATOM 4081 C C . GLY B 1 200 ? -8.867 36.375 18.812 1 96.88 200 GLY B C 1
ATOM 4082 O O . GLY B 1 200 ? -9.742 37.219 18.547 1 96.88 200 GLY B O 1
ATOM 4083 N N . ILE B 1 201 ? -7.781 36.219 18.094 1 97.81 201 ILE B N 1
ATOM 4084 C CA . ILE B 1 201 ? -7.605 36.844 16.766 1 97.81 201 ILE B CA 1
ATOM 4085 C C . ILE B 1 201 ? -7.395 35.75 15.727 1 97.81 201 ILE B C 1
ATOM 4087 O O . ILE B 1 201 ? -6.527 34.875 15.883 1 97.81 201 ILE B O 1
ATOM 4091 N N . LEU B 1 202 ? -8.258 35.719 14.727 1 98.31 202 LEU B N 1
ATOM 4092 C CA . LEU B 1 202 ? -8.016 34.906 13.539 1 98.31 202 LEU B CA 1
ATOM 4093 C C . LEU B 1 202 ? -7.305 35.719 12.461 1 98.31 202 LEU B C 1
ATOM 4095 O O . LEU B 1 202 ? -7.828 36.75 11.992 1 98.31 202 LEU B O 1
ATOM 4099 N N . PHE B 1 203 ? -6.102 35.312 12.109 1 98.25 203 PHE B N 1
ATOM 4100 C CA . PHE B 1 203 ? -5.293 36.031 11.141 1 98.25 203 PHE B CA 1
ATOM 4101 C C . PHE B 1 203 ? -5.141 35.25 9.852 1 98.25 203 PHE B C 1
ATOM 4103 O O . PHE B 1 203 ? -4.539 34.156 9.852 1 98.25 203 PHE B O 1
ATOM 4110 N N . GLU B 1 204 ? -5.68 35.688 8.781 1 96.62 204 GLU B N 1
ATOM 4111 C CA . GLU B 1 204 ? -5.668 35.062 7.473 1 96.62 204 GLU B CA 1
ATOM 4112 C C . GLU B 1 204 ? -5.617 36.094 6.348 1 96.62 204 GLU B C 1
ATOM 4114 O O . GLU B 1 204 ? -5.793 37.281 6.586 1 96.62 204 GLU B O 1
ATOM 4119 N N . ARG B 1 205 ? -5.34 35.594 5.129 1 93.44 205 ARG B N 1
ATOM 4120 C CA . ARG B 1 205 ? -5.434 36.438 3.949 1 93.44 205 ARG B CA 1
ATOM 4121 C C . ARG B 1 205 ? -6.84 37 3.791 1 93.44 205 ARG B C 1
ATOM 4123 O O . ARG B 1 205 ? -7.812 36.406 4.246 1 93.44 205 ARG B O 1
ATOM 4130 N N . PRO B 1 206 ? -6.938 38.094 3.092 1 91.75 206 PRO B N 1
ATOM 4131 C CA . PRO B 1 206 ? -8.219 38.781 2.98 1 91.75 206 PRO B CA 1
ATOM 4132 C C . PRO B 1 206 ? -9.344 37.906 2.48 1 91.75 206 PRO B C 1
ATOM 4134 O O . PRO B 1 206 ? -10.43 37.875 3.064 1 91.75 206 PRO B O 1
ATOM 4137 N N . GLU B 1 207 ? -9.156 37.188 1.479 1 90.31 207 GLU B N 1
ATOM 4138 C CA . GLU B 1 207 ? -10.211 36.375 0.884 1 90.31 207 GLU B CA 1
ATOM 4139 C C . GLU B 1 207 ? -10.672 35.281 1.846 1 90.31 207 GLU B C 1
ATOM 4141 O O . GLU B 1 207 ? -11.852 34.938 1.874 1 90.31 207 GLU B O 1
ATOM 4146 N N . VAL B 1 208 ? -9.828 34.812 2.639 1 90.5 208 VAL B N 1
ATOM 4147 C CA . VAL B 1 208 ? -10.133 33.719 3.549 1 90.5 208 VAL B CA 1
ATOM 4148 C C . VAL B 1 208 ? -10.828 34.25 4.797 1 90.5 208 VAL B C 1
ATOM 4150 O O . VAL B 1 208 ? -11.797 33.656 5.281 1 90.5 208 VAL B O 1
ATOM 4153 N N . VAL B 1 209 ? -10.312 35.312 5.316 1 90.25 209 VAL B N 1
ATOM 4154 C CA . VAL B 1 209 ? -10.828 35.875 6.566 1 90.25 209 VAL B CA 1
ATOM 4155 C C . VAL B 1 209 ? -12.273 36.312 6.387 1 90.25 209 VAL B C 1
ATOM 4157 O O . VAL B 1 209 ? -13.086 36.188 7.312 1 90.25 209 VAL B O 1
ATOM 4160 N N . GLU B 1 210 ? -12.648 36.812 5.16 1 89.25 210 GLU B N 1
ATOM 4161 C CA . GLU B 1 210 ? -14.023 37.219 4.871 1 89.25 210 GLU B CA 1
ATOM 4162 C C . GLU B 1 210 ? -14.984 36.031 5.02 1 89.25 210 GLU B C 1
ATOM 4164 O O . GLU B 1 210 ? -16.047 36.156 5.629 1 89.25 210 GLU B O 1
ATOM 4169 N N . ALA B 1 211 ? -14.57 34.969 4.512 1 88.69 211 ALA B N 1
ATOM 4170 C CA . ALA B 1 211 ? -15.398 33.75 4.609 1 88.69 211 ALA B CA 1
ATOM 4171 C C . ALA B 1 211 ? -15.453 33.25 6.047 1 88.69 211 ALA B C 1
ATOM 4173 O O . ALA B 1 211 ? -16.5 32.781 6.508 1 88.69 211 ALA B O 1
ATOM 4174 N N . ALA B 1 212 ? -14.406 33.312 6.77 1 91 212 ALA B N 1
ATOM 4175 C CA . ALA B 1 212 ? -14.297 32.812 8.133 1 91 212 ALA B CA 1
ATOM 4176 C C . ALA B 1 212 ? -15.141 33.656 9.094 1 91 212 ALA B C 1
ATOM 4178 O O . ALA B 1 212 ? -15.703 33.125 10.055 1 91 212 ALA B O 1
ATOM 4179 N N . ALA B 1 213 ? -15.234 34.938 8.812 1 90.44 213 ALA B N 1
ATOM 4180 C CA . ALA B 1 213 ? -15.953 35.875 9.688 1 90.44 213 ALA B CA 1
ATOM 4181 C C . ALA B 1 213 ? -17.422 35.5 9.797 1 90.44 213 ALA B C 1
ATOM 4183 O O . ALA B 1 213 ? -18.062 35.75 10.812 1 90.44 213 ALA B O 1
ATOM 4184 N N . GLU B 1 214 ? -17.875 34.844 8.805 1 89.62 214 GLU B N 1
ATOM 4185 C CA . GLU B 1 214 ? -19.266 34.375 8.812 1 89.62 214 GLU B CA 1
ATOM 4186 C C . GLU B 1 214 ? -19.438 33.156 9.68 1 89.62 214 GLU B C 1
ATOM 4188 O O . GLU B 1 214 ? -20.547 32.812 10.07 1 89.62 214 GLU B O 1
ATOM 4193 N N . HIS B 1 215 ? -18.391 32.562 10.008 1 88.88 215 HIS B N 1
ATOM 4194 C CA . HIS B 1 215 ? -18.422 31.281 10.664 1 88.88 215 HIS B CA 1
ATOM 4195 C C . HIS B 1 215 ? -18.031 31.391 12.133 1 88.88 215 HIS B C 1
ATOM 4197 O O . HIS B 1 215 ? -18.578 30.672 12.984 1 88.88 215 HIS B O 1
ATOM 4203 N N . VAL B 1 216 ? -17.094 32.25 12.484 1 89.31 216 VAL B N 1
ATOM 4204 C CA . VAL B 1 216 ? -16.531 32.281 13.828 1 89.31 216 VAL B CA 1
ATOM 4205 C C . VAL B 1 216 ? -17.391 33.188 14.719 1 89.31 216 VAL B C 1
ATOM 4207 O O . VAL B 1 216 ? -18.172 34 14.219 1 89.31 216 VAL B O 1
ATOM 4210 N N . SER B 1 217 ? -17.266 32.938 16.031 1 84.44 217 SER B N 1
ATOM 4211 C CA . SER B 1 217 ? -17.969 33.781 17 1 84.44 217 SER B CA 1
ATOM 4212 C C . SER B 1 217 ? -17.594 35.25 16.859 1 84.44 217 SER B C 1
ATOM 4214 O O . SER B 1 217 ? -16.453 35.562 16.516 1 84.44 217 SER B O 1
ATOM 4216 N N . HIS B 1 218 ? -18.484 36.062 17.234 1 82.06 218 HIS B N 1
ATOM 4217 C CA . HIS B 1 218 ? -18.266 37.5 17.172 1 82.06 218 HIS B CA 1
ATOM 4218 C C . HIS B 1 218 ? -17.188 37.938 18.141 1 82.06 218 HIS B C 1
ATOM 4220 O O . HIS B 1 218 ? -16.641 39.062 18.016 1 82.06 218 HIS B O 1
ATOM 4226 N N . GLU B 1 219 ? -16.875 37.125 19.062 1 86.94 219 GLU B N 1
ATOM 4227 C CA . GLU B 1 219 ? -15.852 37.469 20.047 1 86.94 219 GLU B CA 1
ATOM 4228 C C . GLU B 1 219 ? -14.445 37.312 19.469 1 86.94 219 GLU B C 1
ATOM 4230 O O . GLU B 1 219 ? -13.477 37.812 20.031 1 86.94 219 GLU B O 1
ATOM 4235 N N . ILE B 1 220 ? -14.32 36.719 18.328 1 94.81 220 ILE B N 1
ATOM 4236 C CA . ILE B 1 220 ? -13.039 36.531 17.656 1 94.81 220 ILE B CA 1
ATOM 4237 C C . ILE B 1 220 ? -12.805 37.656 16.656 1 94.81 220 ILE B C 1
ATOM 4239 O O . ILE B 1 220 ? -13.648 37.938 15.797 1 94.81 220 ILE B O 1
ATOM 4243 N N . ASP B 1 221 ? -11.773 38.406 16.797 1 95.81 221 ASP B N 1
ATOM 4244 C CA . ASP B 1 221 ? -11.391 39.438 15.836 1 95.81 221 ASP B CA 1
ATOM 4245 C C . ASP B 1 221 ? -10.758 38.844 14.586 1 95.81 221 ASP B C 1
ATOM 4247 O O . ASP B 1 221 ? -9.711 38.188 14.672 1 95.81 221 ASP B O 1
ATOM 4251 N N . CYS B 1 222 ? -11.406 39.031 13.453 1 96.5 222 CYS B N 1
ATOM 4252 C CA . CYS B 1 222 ? -10.852 38.562 12.18 1 96.5 222 CYS B CA 1
ATOM 4253 C C . CYS B 1 222 ? -10.008 39.656 11.539 1 96.5 222 CYS B C 1
ATOM 4255 O O . CYS B 1 222 ? -10.531 40.719 11.156 1 96.5 222 CYS B O 1
ATOM 4257 N N . ILE B 1 223 ? -8.758 39.438 11.461 1 96.88 223 ILE B N 1
ATOM 4258 C CA . ILE B 1 223 ? -7.832 40.406 10.914 1 96.88 223 ILE B CA 1
ATOM 4259 C C . ILE B 1 223 ? -7.176 39.844 9.656 1 96.88 223 ILE B C 1
ATOM 4261 O O . ILE B 1 223 ? -6.715 38.719 9.641 1 96.88 223 ILE B O 1
ATOM 4265 N N . SER B 1 224 ? -7.203 40.594 8.562 1 96.62 224 SER B N 1
ATOM 4266 C CA . SER B 1 224 ? -6.582 40.188 7.312 1 96.62 224 SER B CA 1
ATOM 4267 C C . SER B 1 224 ? -5.152 40.688 7.195 1 96.62 224 SER B C 1
ATOM 4269 O O . SER B 1 224 ? -4.848 41.781 7.652 1 96.62 224 SER B O 1
ATOM 4271 N N . GLY B 1 225 ? -4.285 39.844 6.652 1 96.88 225 GLY B N 1
ATOM 4272 C CA . GLY B 1 225 ? -2.906 40.219 6.387 1 96.88 225 GLY B CA 1
ATOM 4273 C C . GLY B 1 225 ? -2.062 39.094 5.844 1 96.88 225 GLY B C 1
ATOM 4274 O O . GLY B 1 225 ? -2.582 38.031 5.539 1 96.88 225 GLY B O 1
ATOM 4275 N N . ASP B 1 226 ? -0.807 39.406 5.59 1 97.38 226 ASP B N 1
ATOM 4276 C CA . ASP B 1 226 ? 0.198 38.469 5.121 1 97.38 226 ASP B CA 1
ATOM 4277 C C . ASP B 1 226 ? 1.213 38.156 6.219 1 97.38 226 ASP B C 1
ATOM 4279 O O . ASP B 1 226 ? 1.987 39.031 6.621 1 97.38 226 ASP B O 1
ATOM 4283 N N . PHE B 1 227 ? 1.187 36.844 6.664 1 98.06 227 PHE B N 1
ATOM 4284 C CA . PHE B 1 227 ? 2.045 36.5 7.793 1 98.06 227 PHE B CA 1
ATOM 4285 C C . PHE B 1 227 ? 3.514 36.531 7.391 1 98.06 227 PHE B C 1
ATOM 4287 O O . PHE B 1 227 ? 4.402 36.469 8.242 1 98.06 227 PHE B O 1
ATOM 4294 N N . PHE B 1 228 ? 3.83 36.781 6.09 1 98.12 228 PHE B N 1
ATOM 4295 C CA . PHE B 1 228 ? 5.203 37 5.652 1 98.12 228 PHE B CA 1
ATOM 4296 C C . PHE B 1 228 ? 5.633 38.438 5.902 1 98.12 228 PHE B C 1
ATOM 4298 O O . PHE B 1 228 ? 6.82 38.75 5.848 1 98.12 228 PHE B O 1
ATOM 4305 N N . GLU B 1 229 ? 4.723 39.25 6.141 1 97.88 229 GLU B N 1
ATOM 4306 C CA . GLU B 1 229 ? 5 40.688 6.395 1 97.88 229 GLU B CA 1
ATOM 4307 C C . GLU B 1 229 ? 4.934 41 7.887 1 97.88 229 GLU B C 1
ATOM 4309 O O . GLU B 1 229 ? 5.859 41.594 8.445 1 97.88 229 GLU B O 1
ATOM 4314 N N . SER B 1 230 ? 3.852 40.656 8.445 1 97.94 230 SER B N 1
ATOM 4315 C CA . SER B 1 230 ? 3.662 40.875 9.875 1 97.94 230 SER B CA 1
ATOM 4316 C C . SER B 1 230 ? 2.49 40.062 10.406 1 97.94 230 SER B C 1
ATOM 4318 O O . SER B 1 230 ? 1.709 39.5 9.625 1 97.94 230 SER B O 1
ATOM 4320 N N . VAL B 1 231 ? 2.443 39.938 11.727 1 98.5 231 VAL B N 1
ATOM 4321 C CA . VAL B 1 231 ? 1.301 39.344 12.414 1 98.5 231 VAL B CA 1
ATOM 4322 C C . VAL B 1 231 ? 0.872 40.219 13.57 1 98.5 231 VAL B C 1
ATOM 4324 O O . VAL B 1 231 ? 1.657 41.062 14.055 1 98.5 231 VAL B O 1
ATOM 4327 N N . PRO B 1 232 ? -0.387 40.156 13.945 1 97.94 232 PRO B N 1
ATOM 4328 C CA . PRO B 1 232 ? -0.834 40.969 15.07 1 97.94 232 PRO B CA 1
ATOM 4329 C C . PRO B 1 232 ? -0.152 40.594 16.375 1 97.94 232 PRO B C 1
ATOM 4331 O O . PRO B 1 232 ? 0.267 39.469 16.562 1 97.94 232 PRO B O 1
ATOM 4334 N N . PRO B 1 233 ? -0.03 41.656 17.234 1 97.06 233 PRO B N 1
ATOM 4335 C CA . PRO B 1 233 ? 0.519 41.312 18.562 1 97.06 233 PRO B CA 1
ATOM 4336 C C . PRO B 1 233 ? -0.367 40.344 19.344 1 97.06 233 PRO B C 1
ATOM 4338 O O . PRO B 1 233 ? -1.591 40.375 19.188 1 97.06 233 PRO B O 1
ATOM 4341 N N . GLY B 1 234 ? 0.226 39.531 20.172 1 96.19 234 GLY B N 1
ATOM 4342 C CA . GLY B 1 234 ? -0.485 38.562 21 1 96.19 234 GLY B CA 1
ATOM 4343 C C . GLY B 1 234 ? 0.406 37.875 22.016 1 96.19 234 GLY B C 1
ATOM 4344 O O . GLY B 1 234 ? 1.587 38.219 22.141 1 96.19 234 GLY B O 1
ATOM 4345 N N . ASP B 1 235 ? -0.219 36.938 22.797 1 96.56 235 ASP B N 1
ATOM 4346 C CA . ASP B 1 235 ? 0.48 36.25 23.875 1 96.56 235 ASP B CA 1
ATOM 4347 C C . ASP B 1 235 ? 0.754 34.781 23.516 1 96.56 235 ASP B C 1
ATOM 4349 O O . ASP B 1 235 ? 1.716 34.188 24 1 96.56 235 ASP B O 1
ATOM 4353 N N . LEU B 1 236 ? -0.103 34.188 22.781 1 97.88 236 LEU B N 1
ATOM 4354 C CA . LEU B 1 236 ? 0.019 32.844 22.281 1 97.88 236 LEU B CA 1
ATOM 4355 C C . LEU B 1 236 ? -0.302 32.75 20.797 1 97.88 236 LEU B C 1
ATOM 4357 O O . LEU B 1 236 ? -1.373 33.188 20.375 1 97.88 236 LEU B O 1
ATOM 4361 N N . TYR B 1 237 ? 0.613 32.312 20.047 1 98.62 237 TYR B N 1
ATOM 4362 C CA . TYR B 1 237 ? 0.421 32.156 18.609 1 98.62 237 TYR B CA 1
ATOM 4363 C C . TYR B 1 237 ? 0.224 30.672 18.234 1 98.62 237 TYR B C 1
ATOM 4365 O O . TYR B 1 237 ? 1.035 29.828 18.609 1 98.62 237 TYR B O 1
ATOM 4373 N N . LEU B 1 238 ? -0.836 30.391 17.578 1 98.69 238 LEU B N 1
ATOM 4374 C CA . LEU B 1 238 ? -1.137 29.047 17.094 1 98.69 238 LEU B CA 1
ATOM 4375 C C . LEU B 1 238 ? -0.79 28.906 15.625 1 98.69 238 LEU B C 1
ATOM 4377 O O . LEU B 1 238 ? -1.213 29.719 14.797 1 98.69 238 LEU B O 1
ATOM 4381 N N . LEU B 1 239 ? 0.018 27.953 15.312 1 98.69 239 LEU B N 1
ATOM 4382 C CA . LEU B 1 239 ? 0.284 27.5 13.945 1 98.69 239 LEU B CA 1
ATOM 4383 C C . LEU B 1 239 ? -0.044 26.031 13.781 1 98.69 239 LEU B C 1
ATOM 4385 O O . LEU B 1 239 ? 0.784 25.172 14.086 1 98.69 239 LEU B O 1
ATOM 4389 N N . LYS B 1 240 ? -1.228 25.766 13.305 1 98.25 240 LYS B N 1
ATOM 4390 C CA . LYS B 1 240 ? -1.63 24.391 13.055 1 98.25 240 LYS B CA 1
ATOM 4391 C C . LYS B 1 240 ? -1.675 24.094 11.555 1 98.25 240 LYS B C 1
ATOM 4393 O O . LYS B 1 240 ? -2.498 24.656 10.828 1 98.25 240 LYS B O 1
ATOM 4398 N N . HIS B 1 241 ? -0.796 23.219 11.141 1 96.88 241 HIS B N 1
ATOM 4399 C CA . HIS B 1 241 ? -0.712 22.812 9.742 1 96.88 241 HIS B CA 1
ATOM 4400 C C . HIS B 1 241 ? -0.425 24.016 8.844 1 96.88 241 HIS B C 1
ATOM 4402 O O . HIS B 1 241 ? -1.096 24.203 7.828 1 96.88 241 HIS B O 1
ATOM 4408 N N . VAL B 1 242 ? 0.497 24.844 9.219 1 97.62 242 VAL B N 1
ATOM 4409 C CA . VAL B 1 242 ? 0.86 26.031 8.453 1 97.62 242 VAL B CA 1
ATOM 4410 C C . VAL B 1 242 ? 2.281 25.891 7.918 1 97.62 242 VAL B C 1
ATOM 4412 O O . VAL B 1 242 ? 2.514 26.031 6.715 1 97.62 242 VAL B O 1
ATOM 4415 N N . LEU B 1 243 ? 3.207 25.516 8.773 1 98 243 LEU B N 1
ATOM 4416 C CA . LEU B 1 243 ? 4.621 25.578 8.43 1 98 243 LEU B CA 1
ATOM 4417 C C . LEU B 1 243 ? 4.98 24.5 7.406 1 98 243 LEU B C 1
ATOM 4419 O O . LEU B 1 243 ? 5.895 24.688 6.598 1 98 243 LEU B O 1
ATOM 4423 N N . HIS B 1 244 ? 4.273 23.406 7.363 1 96.69 244 HIS B N 1
ATOM 4424 C CA . HIS B 1 244 ? 4.605 22.297 6.477 1 96.69 244 HIS B CA 1
ATOM 4425 C C . HIS B 1 244 ? 4.332 22.656 5.02 1 96.69 244 HIS B C 1
ATOM 4427 O O . HIS B 1 244 ? 4.727 21.922 4.109 1 96.69 244 HIS B O 1
ATOM 4433 N N . GLU B 1 245 ? 3.729 23.781 4.75 1 94.94 245 GLU B N 1
ATOM 4434 C CA . GLU B 1 245 ? 3.42 24.203 3.391 1 94.94 245 GLU B CA 1
ATOM 4435 C C . GLU B 1 245 ? 4.535 25.078 2.818 1 94.94 245 GLU B C 1
ATOM 4437 O O . GLU B 1 245 ? 4.492 25.469 1.647 1 94.94 245 GLU B O 1
ATOM 4442 N N . TRP B 1 246 ? 5.594 25.344 3.605 1 95.88 246 TRP B N 1
ATOM 4443 C CA . TRP B 1 246 ? 6.555 26.375 3.225 1 95.88 246 TRP B CA 1
ATOM 4444 C C . TRP B 1 246 ? 7.984 25.844 3.344 1 95.88 246 TRP B C 1
ATOM 4446 O O . TRP B 1 246 ? 8.25 24.922 4.117 1 95.88 246 TRP B O 1
ATOM 4456 N N . SER B 1 247 ? 8.875 26.5 2.605 1 94.06 247 SER B N 1
ATOM 4457 C CA . SER B 1 247 ? 10.297 26.219 2.725 1 94.06 247 SER B CA 1
ATOM 4458 C C . SER B 1 247 ? 10.852 26.703 4.059 1 94.06 247 SER B C 1
ATOM 4460 O O . SER B 1 247 ? 10.188 27.453 4.777 1 94.06 247 SER B O 1
ATOM 4462 N N . ASP B 1 248 ? 12.047 26.312 4.316 1 96.12 248 ASP B N 1
ATOM 4463 C CA . ASP B 1 248 ? 12.664 26.719 5.578 1 96.12 248 ASP B CA 1
ATOM 4464 C C . ASP B 1 248 ? 12.797 28.234 5.664 1 96.12 248 ASP B C 1
ATOM 4466 O O . ASP B 1 248 ? 12.523 28.828 6.711 1 96.12 248 ASP B O 1
ATOM 4470 N N . SER B 1 249 ? 13.219 28.781 4.574 1 97 249 SER B N 1
ATOM 4471 C CA . SER B 1 249 ? 13.391 30.234 4.574 1 97 249 SER B CA 1
ATOM 4472 C C . SER B 1 249 ? 12.062 30.938 4.816 1 97 249 SER B C 1
ATOM 4474 O O . SER B 1 249 ? 12.008 31.938 5.543 1 97 249 SER B O 1
ATOM 4476 N N . HIS B 1 250 ? 10.992 30.438 4.246 1 97.56 250 HIS B N 1
ATOM 4477 C CA . HIS B 1 250 ? 9.656 31 4.461 1 97.56 250 HIS B CA 1
ATOM 4478 C C . HIS B 1 250 ? 9.203 30.797 5.902 1 97.56 250 HIS B C 1
ATOM 4480 O O . HIS B 1 250 ? 8.602 31.703 6.496 1 97.56 250 HIS B O 1
ATOM 4486 N N . CYS B 1 251 ? 9.453 29.625 6.418 1 98.44 251 CYS B N 1
ATOM 4487 C CA . CYS B 1 251 ? 9.078 29.344 7.801 1 98.44 251 CYS B CA 1
ATOM 4488 C C . CYS B 1 251 ? 9.773 30.297 8.766 1 98.44 251 CYS B C 1
ATOM 4490 O O . CYS B 1 251 ? 9.148 30.812 9.695 1 98.44 251 CYS B O 1
ATOM 4492 N N . VAL B 1 252 ? 11.047 30.516 8.516 1 98.56 252 VAL B N 1
ATOM 4493 C CA . VAL B 1 252 ? 11.805 31.422 9.359 1 98.56 252 VAL B CA 1
ATOM 4494 C C . VAL B 1 252 ? 11.211 32.844 9.281 1 98.56 252 VAL B C 1
ATOM 4496 O O . VAL B 1 252 ? 11.102 33.531 10.289 1 98.56 252 VAL B O 1
ATOM 4499 N N . ALA B 1 253 ? 10.828 33.219 8.078 1 98.56 253 ALA B N 1
ATOM 4500 C CA . ALA B 1 253 ? 10.211 34.531 7.902 1 98.56 253 ALA B CA 1
ATOM 4501 C C . ALA B 1 253 ? 8.93 34.656 8.719 1 98.56 253 ALA B C 1
ATOM 4503 O O . ALA B 1 253 ? 8.703 35.656 9.391 1 98.56 253 ALA B O 1
ATOM 4504 N N . ILE B 1 254 ? 8.062 33.625 8.672 1 98.69 254 ILE B N 1
ATOM 4505 C CA . ILE B 1 254 ? 6.82 33.625 9.43 1 98.69 254 ILE B CA 1
ATOM 4506 C C . ILE B 1 254 ? 7.125 33.719 10.922 1 98.69 254 ILE B C 1
ATOM 4508 O O . ILE B 1 254 ? 6.551 34.531 11.641 1 98.69 254 ILE B O 1
ATOM 4512 N N . LEU B 1 255 ? 8.062 32.906 11.359 1 98.81 255 LEU B N 1
ATOM 4513 C CA . LEU B 1 255 ? 8.391 32.812 12.773 1 98.81 255 LEU B CA 1
ATOM 4514 C C . LEU B 1 255 ? 9.047 34.094 13.273 1 98.81 255 LEU B C 1
ATOM 4516 O O . LEU B 1 255 ? 8.836 34.5 14.422 1 98.81 255 LEU B O 1
ATOM 4520 N N . ARG B 1 256 ? 9.867 34.719 12.438 1 98.56 256 ARG B N 1
ATOM 4521 C CA . ARG B 1 256 ? 10.477 36 12.805 1 98.56 256 ARG B CA 1
ATOM 4522 C C . ARG B 1 256 ? 9.414 37.062 13 1 98.56 256 ARG B C 1
ATOM 4524 O O . ARG B 1 256 ? 9.523 37.906 13.906 1 98.56 256 ARG B O 1
ATOM 4531 N N . ASN B 1 257 ? 8.469 37.094 12.094 1 98.62 257 ASN B N 1
ATOM 4532 C CA . ASN B 1 257 ? 7.375 38.062 12.219 1 98.62 257 ASN B CA 1
ATOM 4533 C C . ASN B 1 257 ? 6.566 37.812 13.492 1 98.62 257 ASN B C 1
ATOM 4535 O O . ASN B 1 257 ? 6.113 38.75 14.133 1 98.62 257 ASN B O 1
ATOM 4539 N N . ILE B 1 258 ? 6.375 36.562 13.875 1 98.62 258 ILE B N 1
ATOM 4540 C CA . ILE B 1 258 ? 5.699 36.219 15.125 1 98.62 258 ILE B CA 1
ATOM 4541 C C . ILE B 1 258 ? 6.551 36.688 16.312 1 98.62 258 ILE B C 1
ATOM 4543 O O . ILE B 1 258 ? 6.039 37.281 17.25 1 98.62 258 ILE B O 1
ATOM 4547 N N . ARG B 1 259 ? 7.836 36.406 16.219 1 98.38 259 ARG B N 1
ATOM 4548 C CA . ARG B 1 259 ? 8.758 36.812 17.266 1 98.38 259 ARG B CA 1
ATOM 4549 C C . ARG B 1 259 ? 8.703 38.312 17.484 1 98.38 259 ARG B C 1
ATOM 4551 O O . ARG B 1 259 ? 8.758 38.812 18.609 1 98.38 259 ARG B O 1
ATOM 4558 N N . ALA B 1 260 ? 8.648 39.062 16.422 1 97.88 260 ALA B N 1
ATOM 4559 C CA . ALA B 1 260 ? 8.633 40.5 16.484 1 97.88 260 ALA B CA 1
ATOM 4560 C C . ALA B 1 260 ? 7.359 41.031 17.156 1 97.88 260 ALA B C 1
ATOM 4562 O O . ALA B 1 260 ? 7.371 42.062 17.812 1 97.88 260 ALA B O 1
ATOM 4563 N N . ALA B 1 261 ? 6.297 40.281 16.984 1 97.81 261 ALA B N 1
ATOM 4564 C CA . ALA B 1 261 ? 4.988 40.75 17.469 1 97.81 261 ALA B CA 1
ATOM 4565 C C . ALA B 1 261 ? 4.707 40.219 18.875 1 97.81 261 ALA B C 1
ATOM 4567 O O . ALA B 1 261 ? 3.867 40.781 19.578 1 97.81 261 ALA B O 1
ATOM 4568 N N . MET B 1 262 ? 5.348 39.188 19.219 1 95.81 262 MET B N 1
ATOM 4569 C CA . MET B 1 262 ? 5.02 38.469 20.438 1 95.81 262 MET B CA 1
ATOM 4570 C C . MET B 1 262 ? 5.551 39.188 21.672 1 95.81 262 MET B C 1
ATOM 4572 O O . MET B 1 262 ? 6.531 39.938 21.578 1 95.81 262 MET B O 1
ATOM 4576 N N . ASP B 1 263 ? 4.879 39 22.781 1 89.19 263 ASP B N 1
ATOM 4577 C CA . ASP B 1 263 ? 5.449 39.469 24.047 1 89.19 263 ASP B CA 1
ATOM 4578 C C . ASP B 1 263 ? 6.758 38.75 24.359 1 89.19 263 ASP B C 1
ATOM 4580 O O . ASP B 1 263 ? 6.785 37.5 24.469 1 89.19 263 ASP B O 1
ATOM 4584 N N . THR B 1 264 ? 7.797 39.469 24.5 1 88.25 264 THR B N 1
ATOM 4585 C CA . THR B 1 264 ? 9.125 38.906 24.625 1 88.25 264 THR B CA 1
ATOM 4586 C C . THR B 1 264 ? 9.273 38.125 25.938 1 88.25 264 THR B C 1
ATOM 4588 O O . THR B 1 264 ? 10.047 37.188 26.031 1 88.25 264 THR B O 1
ATOM 4591 N N . SER B 1 265 ? 8.539 38.562 26.922 1 89.81 265 SER B N 1
ATOM 4592 C CA . SER B 1 265 ? 8.727 37.969 28.25 1 89.81 265 SER B CA 1
ATOM 4593 C C . SER B 1 265 ? 7.867 36.719 28.422 1 89.81 265 SER B C 1
ATOM 4595 O O . SER B 1 265 ? 8.312 35.75 29.031 1 89.81 265 SER B O 1
ATOM 4597 N N . SER B 1 266 ? 6.699 36.719 27.859 1 91.62 266 SER B N 1
ATOM 4598 C CA . SER B 1 266 ? 5.789 35.625 28.188 1 91.62 266 SER B CA 1
ATOM 4599 C C . SER B 1 266 ? 5.188 35 26.938 1 91.62 266 SER B C 1
ATOM 4601 O O . SER B 1 266 ? 4.473 34 27.016 1 91.62 266 SER B O 1
ATOM 4603 N N . GLY B 1 267 ? 5.461 35.562 25.812 1 95.69 267 GLY B N 1
ATOM 4604 C CA . GLY B 1 267 ? 4.871 35.094 24.562 1 95.69 267 GLY B CA 1
ATOM 4605 C C . GLY B 1 267 ? 5.254 33.656 24.219 1 95.69 267 GLY B C 1
ATOM 4606 O O . GLY B 1 267 ? 6.371 33.219 24.531 1 95.69 267 GLY B O 1
ATOM 4607 N N . ARG B 1 268 ? 4.328 32.875 23.594 1 97.31 268 ARG B N 1
ATOM 4608 C CA . ARG B 1 268 ? 4.559 31.484 23.203 1 97.31 268 ARG B CA 1
ATOM 4609 C C . ARG B 1 268 ? 4.059 31.234 21.781 1 97.31 268 ARG B C 1
ATOM 4611 O O . ARG B 1 268 ? 3.117 31.875 21.328 1 97.31 268 ARG B O 1
ATOM 4618 N N . VAL B 1 269 ? 4.742 30.375 21.141 1 98.5 269 VAL B N 1
ATOM 4619 C CA . VAL B 1 269 ? 4.324 29.875 19.844 1 98.5 269 VAL B CA 1
ATOM 4620 C C . VAL B 1 269 ? 3.998 28.375 19.953 1 98.5 269 VAL B C 1
ATOM 4622 O O . VAL B 1 269 ? 4.805 27.594 20.453 1 98.5 269 VAL B O 1
ATOM 4625 N N . LEU B 1 270 ? 2.855 28.016 19.547 1 98.56 270 LEU B N 1
ATOM 4626 C CA . LEU B 1 270 ? 2.443 26.625 19.516 1 98.56 270 LEU B CA 1
ATOM 4627 C C . LEU B 1 270 ? 2.299 26.125 18.078 1 98.56 270 LEU B C 1
ATOM 4629 O O . LEU B 1 270 ? 1.503 26.672 17.312 1 98.56 270 LEU B O 1
ATOM 4633 N N . VAL B 1 271 ? 3.084 25.156 17.75 1 98.75 271 VAL B N 1
ATOM 4634 C CA . VAL B 1 271 ? 3.039 24.547 16.422 1 98.75 271 VAL B CA 1
ATOM 4635 C C . VAL B 1 271 ? 2.459 23.141 16.516 1 98.75 271 VAL B C 1
ATOM 4637 O O . VAL B 1 271 ? 2.92 22.328 17.312 1 98.75 271 VAL B O 1
ATOM 4640 N N . VAL B 1 272 ? 1.378 22.891 15.766 1 98.38 272 VAL B N 1
ATOM 4641 C CA . VAL B 1 272 ? 0.777 21.562 15.68 1 98.38 272 VAL B CA 1
ATOM 4642 C C . VAL B 1 272 ? 0.992 20.984 14.281 1 98.38 272 VAL B C 1
ATOM 4644 O O . VAL B 1 272 ? 0.36 21.422 13.32 1 98.38 272 VAL B O 1
ATOM 4647 N N . GLU B 1 273 ? 1.878 20.078 14.156 1 97.62 273 GLU B N 1
ATOM 4648 C CA . GLU B 1 273 ? 2.291 19.484 12.883 1 97.62 273 GLU B CA 1
ATOM 4649 C C . GLU B 1 273 ? 2.584 18 13.039 1 97.62 273 GLU B C 1
ATOM 4651 O O . GLU B 1 273 ? 2.615 17.484 14.156 1 97.62 273 GLU B O 1
ATOM 4656 N N . VAL B 1 274 ? 2.688 17.312 11.883 1 96.94 274 VAL B N 1
ATOM 4657 C CA . VAL B 1 274 ? 3.289 15.984 11.891 1 96.94 274 VAL B CA 1
ATOM 4658 C C . VAL B 1 274 ? 4.773 16.094 12.227 1 96.94 274 VAL B C 1
ATOM 4660 O O . VAL B 1 274 ? 5.488 16.938 11.672 1 96.94 274 VAL B O 1
ATOM 4663 N N . LEU B 1 275 ? 5.207 15.383 13.188 1 97.69 275 LEU B N 1
ATOM 4664 C CA . LEU B 1 275 ? 6.617 15.336 13.562 1 97.69 275 LEU B CA 1
ATOM 4665 C C . LEU B 1 275 ? 7.293 14.094 13 1 97.69 275 LEU B C 1
ATOM 4667 O O . LEU B 1 275 ? 6.891 12.969 13.305 1 97.69 275 LEU B O 1
ATOM 4671 N N . VAL B 1 276 ? 8.305 14.273 12.25 1 96.88 276 VAL B N 1
ATOM 4672 C CA . VAL B 1 276 ? 8.969 13.156 11.586 1 96.88 276 VAL B CA 1
ATOM 4673 C C . VAL B 1 276 ? 9.883 12.438 12.57 1 96.88 276 VAL B C 1
ATOM 4675 O O . VAL B 1 276 ? 10.977 12.914 12.875 1 96.88 276 VAL B O 1
ATOM 4678 N N . GLU B 1 277 ? 9.516 11.328 13.109 1 92.81 277 GLU B N 1
ATOM 4679 C CA . GLU B 1 277 ? 10.289 10.461 14 1 92.81 277 GLU B CA 1
ATOM 4680 C C . GLU B 1 277 ? 10.211 9 13.555 1 92.81 277 GLU B C 1
ATOM 4682 O O . GLU B 1 277 ? 10.531 8.094 14.32 1 92.81 277 GLU B O 1
ATOM 4687 N N . GLY B 1 278 ? 10.195 8.641 12.414 1 93 278 GLY B N 1
ATOM 4688 C CA . GLY B 1 278 ? 10.047 7.305 11.859 1 93 278 GLY B CA 1
ATOM 4689 C C . GLY B 1 278 ? 9.227 7.277 10.578 1 93 278 GLY B C 1
ATOM 4690 O O . GLY B 1 278 ? 9.586 7.906 9.586 1 93 278 GLY B O 1
ATOM 4691 N N . THR B 1 279 ? 8.07 6.543 10.688 1 93.94 279 THR B N 1
ATOM 4692 C CA . THR B 1 279 ? 7.293 6.32 9.477 1 93.94 279 THR B CA 1
ATOM 4693 C C . THR B 1 279 ? 6.566 7.594 9.055 1 93.94 279 THR B C 1
ATOM 4695 O O . THR B 1 279 ? 6.039 7.676 7.945 1 93.94 279 THR B O 1
ATOM 4698 N N . GLU B 1 280 ? 6.609 8.602 9.922 1 96.69 280 GLU B N 1
ATOM 4699 C CA . GLU B 1 280 ? 6.078 9.891 9.492 1 96.69 280 GLU B CA 1
ATOM 4700 C C . GLU B 1 280 ? 6.84 10.438 8.289 1 96.69 280 GLU B C 1
ATOM 4702 O O . GLU B 1 280 ? 6.359 11.336 7.598 1 96.69 280 GLU B O 1
ATOM 4707 N N . ALA B 1 281 ? 8.016 9.867 8.062 1 97.44 281 ALA B N 1
ATOM 4708 C CA . ALA B 1 281 ? 8.773 10.219 6.867 1 97.44 281 ALA B CA 1
ATOM 4709 C C . ALA B 1 281 ? 7.957 9.945 5.605 1 97.44 281 ALA B C 1
ATOM 4711 O O . ALA B 1 281 ? 8.148 10.609 4.582 1 97.44 281 ALA B O 1
ATOM 4712 N N . LEU B 1 282 ? 7.02 9.031 5.668 1 97.94 282 LEU B N 1
ATOM 4713 C CA . LEU B 1 282 ? 6.156 8.727 4.535 1 97.94 282 LEU B CA 1
ATOM 4714 C C . LEU B 1 282 ? 5.141 9.844 4.312 1 97.94 282 LEU B C 1
ATOM 4716 O O . LEU B 1 282 ? 4.75 10.109 3.174 1 97.94 282 LEU B O 1
ATOM 4720 N N . VAL B 1 283 ? 4.68 10.492 5.383 1 97.19 283 VAL B N 1
ATOM 4721 C CA . VAL B 1 283 ? 3.816 11.664 5.254 1 97.19 283 VAL B CA 1
ATOM 4722 C C . VAL B 1 283 ? 4.582 12.789 4.57 1 97.19 283 VAL B C 1
ATOM 4724 O O . VAL B 1 283 ? 4.02 13.516 3.742 1 97.19 283 VAL B O 1
ATOM 4727 N N . ASP B 1 284 ? 5.863 12.922 4.957 1 97.88 284 ASP B N 1
ATOM 4728 C CA . ASP B 1 284 ? 6.719 13.898 4.293 1 97.88 284 ASP B CA 1
ATOM 4729 C C . ASP B 1 284 ? 6.816 13.617 2.793 1 97.88 284 ASP B C 1
ATOM 4731 O O . ASP B 1 284 ? 6.781 14.539 1.979 1 97.88 284 ASP B O 1
ATOM 4735 N N . MET B 1 285 ? 6.938 12.375 2.418 1 98.25 285 MET B N 1
ATOM 4736 C CA . MET B 1 285 ? 6.973 12 1.006 1 98.25 285 MET B CA 1
ATOM 4737 C C . MET B 1 285 ? 5.668 12.383 0.312 1 98.25 285 MET B C 1
ATOM 4739 O O . MET B 1 285 ? 5.68 12.828 -0.836 1 98.25 285 MET B O 1
ATOM 4743 N N . ASN B 1 286 ? 4.602 12.125 0.977 1 97.56 286 ASN B N 1
ATOM 4744 C CA . ASN B 1 286 ? 3.316 12.516 0.405 1 97.56 286 ASN B CA 1
ATOM 4745 C C . ASN B 1 286 ? 3.258 14.023 0.136 1 97.56 286 ASN B C 1
ATOM 4747 O O . ASN B 1 286 ? 2.746 14.453 -0.899 1 97.56 286 ASN B O 1
ATOM 4751 N N . MET B 1 287 ? 3.766 14.82 1.068 1 96.69 287 MET B N 1
ATOM 4752 C CA . MET B 1 287 ? 3.826 16.266 0.861 1 96.69 287 MET B CA 1
ATOM 4753 C C . MET B 1 287 ? 4.672 16.609 -0.364 1 96.69 287 MET B C 1
ATOM 4755 O O . MET B 1 287 ? 4.344 17.531 -1.111 1 96.69 287 MET B O 1
ATOM 4759 N N . LEU B 1 288 ? 5.754 15.898 -0.527 1 97.06 288 LEU B N 1
ATOM 4760 C CA . LEU B 1 288 ? 6.668 16.109 -1.643 1 97.06 288 LEU B CA 1
ATOM 4761 C C . LEU B 1 288 ? 6.004 15.766 -2.969 1 97.06 288 LEU B C 1
ATOM 4763 O O . LEU B 1 288 ? 6.074 16.531 -3.928 1 97.06 288 LEU B O 1
ATOM 4767 N N . VAL B 1 289 ? 5.312 14.617 -3.041 1 97.25 289 VAL B N 1
ATOM 4768 C CA . VAL B 1 289 ? 4.766 14.07 -4.277 1 97.25 289 VAL B CA 1
ATOM 4769 C C . VAL B 1 289 ? 3.531 14.867 -4.695 1 97.25 289 VAL B C 1
ATOM 4771 O O . VAL B 1 289 ? 3.32 15.125 -5.883 1 97.25 289 VAL B O 1
ATOM 4774 N N . MET B 1 290 ? 2.76 15.234 -3.723 1 96.06 290 MET B N 1
ATOM 4775 C CA . MET B 1 290 ? 1.452 15.82 -4.012 1 96.06 290 MET B CA 1
ATOM 4776 C C . MET B 1 290 ? 1.521 17.344 -3.99 1 96.06 290 MET B C 1
ATOM 4778 O O . MET B 1 290 ? 0.787 18.016 -4.719 1 96.06 290 MET B O 1
ATOM 4782 N N . PHE B 1 291 ? 2.504 17.719 -3.074 1 91.19 291 PHE B N 1
ATOM 4783 C CA . PHE B 1 291 ? 2.486 19.156 -2.777 1 91.19 291 PHE B CA 1
ATOM 4784 C C . PHE B 1 291 ? 3.902 19.719 -2.748 1 91.19 291 PHE B C 1
ATOM 4786 O O . PHE B 1 291 ? 4.863 19.016 -3.062 1 91.19 291 PHE B O 1
ATOM 4793 N N . ASN B 1 292 ? 4.234 20.859 -2.619 1 86.12 292 ASN B N 1
ATOM 4794 C CA . ASN B 1 292 ? 5.535 21.484 -2.398 1 86.12 292 ASN B CA 1
ATOM 4795 C C . ASN B 1 292 ? 5.809 21.703 -0.913 1 86.12 292 ASN B C 1
ATOM 4797 O O . ASN B 1 292 ? 6.598 22.562 -0.541 1 86.12 292 ASN B O 1
ATOM 4801 N N . GLY B 1 293 ? 5.191 20.797 -0.121 1 93.81 293 GLY B N 1
ATOM 4802 C CA . GLY B 1 293 ? 5.352 20.938 1.317 1 93.81 293 GLY B CA 1
ATOM 4803 C C . GLY B 1 293 ? 6.371 19.984 1.9 1 93.81 293 GLY B C 1
ATOM 4804 O O . GLY B 1 293 ? 7.078 19.297 1.161 1 93.81 293 GLY B O 1
ATOM 4805 N N . ARG B 1 294 ? 6.535 20.047 3.229 1 96.5 294 ARG B N 1
ATOM 4806 C CA . ARG B 1 294 ? 7.48 19.172 3.91 1 96.5 294 ARG B CA 1
ATOM 4807 C C . ARG B 1 294 ? 7.133 19.047 5.391 1 96.5 294 ARG B C 1
ATOM 4809 O O . ARG B 1 294 ? 6.648 19.984 6.008 1 96.5 294 ARG B O 1
ATOM 4816 N N . GLU B 1 295 ? 7.316 17.875 5.906 1 97.88 295 GLU B N 1
ATOM 4817 C CA . GLU B 1 295 ? 7.301 17.625 7.348 1 97.88 295 GLU B CA 1
ATOM 4818 C C . GLU B 1 295 ? 8.711 17.641 7.926 1 97.88 295 GLU B C 1
ATOM 4820 O O . GLU B 1 295 ? 9.688 17.391 7.207 1 97.88 295 GLU B O 1
ATOM 4825 N N . ARG B 1 296 ? 8.797 17.922 9.156 1 98.12 296 ARG B N 1
ATOM 4826 C CA . ARG B 1 296 ? 10.117 18.203 9.719 1 98.12 296 ARG B CA 1
ATOM 4827 C C . ARG B 1 296 ? 10.344 17.406 11 1 98.12 296 ARG B C 1
ATOM 4829 O O . ARG B 1 296 ? 9.383 17 11.656 1 98.12 296 ARG B O 1
ATOM 4836 N N . THR B 1 297 ? 11.625 17.141 11.273 1 96.75 297 THR B N 1
ATOM 4837 C CA . THR B 1 297 ? 12.039 16.516 12.531 1 96.75 297 THR B CA 1
ATOM 4838 C C . THR B 1 297 ? 12.109 17.562 13.648 1 96.75 297 THR B C 1
ATOM 4840 O O . THR B 1 297 ? 12.016 18.766 13.398 1 96.75 297 THR B O 1
ATOM 4843 N N . GLU B 1 298 ? 12.242 17 14.867 1 97.69 298 GLU B N 1
ATOM 4844 C CA . GLU B 1 298 ? 12.438 17.891 16 1 97.69 298 GLU B CA 1
ATOM 4845 C C . GLU B 1 298 ? 13.68 18.766 15.82 1 97.69 298 GLU B C 1
ATOM 4847 O O . GLU B 1 298 ? 13.656 19.953 16.125 1 97.69 298 GLU B O 1
ATOM 4852 N N . GLU B 1 299 ? 14.734 18.203 15.297 1 96.62 299 GLU B N 1
ATOM 4853 C CA . GLU B 1 299 ? 15.977 18.922 15.07 1 96.62 299 GLU B CA 1
ATOM 4854 C C . GLU B 1 299 ? 15.789 20.047 14.047 1 96.62 299 GLU B C 1
ATOM 4856 O O . GLU B 1 299 ? 16.328 21.141 14.211 1 96.62 299 GLU B O 1
ATOM 4861 N N . GLU B 1 300 ? 15.078 19.719 13.031 1 96.75 300 GLU B N 1
ATOM 4862 C CA . GLU B 1 300 ? 14.82 20.719 12 1 96.75 300 GLU B CA 1
ATOM 4863 C C . GLU B 1 300 ? 13.961 21.859 12.531 1 96.75 300 GLU B C 1
ATOM 4865 O O . GLU B 1 300 ? 14.203 23.016 12.227 1 96.75 300 GLU B O 1
ATOM 4870 N N . PHE B 1 301 ? 12.961 21.547 13.344 1 98.38 301 PHE B N 1
ATOM 4871 C CA . PHE B 1 301 ? 12.148 22.578 13.977 1 98.38 301 PHE B CA 1
ATOM 4872 C C . PHE B 1 301 ? 13 23.422 14.922 1 98.38 301 PHE B C 1
ATOM 4874 O O . PHE B 1 301 ? 12.852 24.641 14.969 1 98.38 301 PHE B O 1
ATOM 4881 N N . THR B 1 302 ? 13.812 22.781 15.68 1 98.5 302 THR B N 1
ATOM 4882 C CA . THR B 1 302 ? 14.711 23.484 16.594 1 98.5 302 THR B CA 1
ATOM 4883 C C . THR B 1 302 ? 15.547 24.516 15.828 1 98.5 302 THR B C 1
ATOM 4885 O O . THR B 1 302 ? 15.688 25.656 16.266 1 98.5 302 THR B O 1
ATOM 4888 N N . ALA B 1 303 ? 16.062 24.078 14.703 1 98.19 303 ALA B N 1
ATOM 4889 C CA . ALA B 1 303 ? 16.875 24.969 13.883 1 98.19 303 ALA B CA 1
ATOM 4890 C C . ALA B 1 303 ? 16.047 26.125 13.344 1 98.19 303 ALA B C 1
ATOM 4892 O O . ALA B 1 303 ? 16.531 27.266 13.305 1 98.19 303 ALA B O 1
ATOM 4893 N N . LEU B 1 304 ? 14.828 25.875 12.859 1 98.44 304 LEU B N 1
ATOM 4894 C CA . LEU B 1 304 ? 13.945 26.922 12.367 1 98.44 304 LEU B CA 1
ATOM 4895 C C . LEU B 1 304 ? 13.672 27.953 13.461 1 98.44 304 LEU B C 1
ATOM 4897 O O . LEU B 1 304 ? 13.766 29.156 13.211 1 98.44 304 LEU B O 1
ATOM 4901 N N . PHE B 1 305 ? 13.352 27.453 14.641 1 98.69 305 PHE B N 1
ATOM 4902 C CA . PHE B 1 305 ? 13.047 28.344 15.75 1 98.69 305 PHE B CA 1
ATOM 4903 C C . PHE B 1 305 ? 14.258 29.188 16.109 1 98.69 305 PHE B C 1
ATOM 4905 O O . PHE B 1 305 ? 14.148 30.406 16.281 1 98.69 305 PHE B O 1
ATOM 4912 N N . LEU B 1 306 ? 15.391 28.609 16.156 1 98.56 306 LEU B N 1
ATOM 4913 C CA . LEU B 1 306 ? 16.594 29.328 16.516 1 98.56 306 LEU B CA 1
ATOM 4914 C C . LEU B 1 306 ? 16.906 30.422 15.508 1 98.56 306 LEU B C 1
ATOM 4916 O O . LEU B 1 306 ? 17.312 31.531 15.883 1 98.56 306 LEU B O 1
ATOM 4920 N N . GLN B 1 307 ? 16.734 30.125 14.297 1 98.5 307 GLN B N 1
ATOM 4921 C CA . GLN B 1 307 ? 16.984 31.094 13.234 1 98.5 307 GLN B CA 1
ATOM 4922 C C . GLN B 1 307 ? 16.016 32.281 13.32 1 98.5 307 GLN B C 1
ATOM 4924 O O . GLN B 1 307 ? 16.281 33.344 12.773 1 98.5 307 GLN B O 1
ATOM 4929 N N . ALA B 1 308 ? 14.922 32.094 13.977 1 98.44 308 ALA B N 1
ATOM 4930 C CA . ALA B 1 308 ? 13.914 33.125 14.125 1 98.44 308 ALA B CA 1
ATOM 4931 C C . ALA B 1 308 ? 13.984 33.781 15.508 1 98.44 308 ALA B C 1
ATOM 4933 O O . ALA B 1 308 ? 13.07 34.5 15.914 1 98.44 308 ALA B O 1
ATOM 4934 N N . ASN B 1 309 ? 15.062 33.5 16.234 1 97.94 309 ASN B N 1
ATOM 4935 C CA . ASN B 1 309 ? 15.258 34 17.594 1 97.94 309 ASN B CA 1
ATOM 4936 C C . ASN B 1 309 ? 14.18 33.469 18.547 1 97.94 309 ASN B C 1
ATOM 4938 O O . ASN B 1 309 ? 13.68 34.219 19.391 1 97.94 309 ASN B O 1
ATOM 4942 N N . LEU B 1 310 ? 13.758 32.312 18.344 1 98.56 310 LEU B N 1
ATOM 4943 C CA . LEU B 1 310 ? 12.898 31.516 19.219 1 98.56 310 LEU B CA 1
ATOM 4944 C C . LEU B 1 310 ? 13.625 30.266 19.734 1 98.56 310 LEU B C 1
ATOM 4946 O O . LEU B 1 310 ? 14.641 29.859 19.156 1 98.56 310 LEU B O 1
ATOM 4950 N N . LYS B 1 311 ? 13.195 29.781 20.766 1 98.06 311 LYS B N 1
ATOM 4951 C CA . LYS B 1 311 ? 13.75 28.547 21.312 1 98.06 311 LYS B CA 1
ATOM 4952 C C . LYS B 1 311 ? 12.656 27.516 21.562 1 98.06 311 LYS B C 1
ATOM 4954 O O . LYS B 1 311 ? 11.617 27.812 22.156 1 98.06 311 LYS B O 1
ATOM 4959 N N . LEU B 1 312 ? 12.844 26.328 21.062 1 98.56 312 LEU B N 1
ATOM 4960 C CA . LEU B 1 312 ? 11.938 25.219 21.344 1 98.56 312 LEU B CA 1
ATOM 4961 C C . LEU B 1 312 ? 11.945 24.859 22.812 1 98.56 312 LEU B C 1
ATOM 4963 O O . LEU B 1 312 ? 12.984 24.5 23.375 1 98.56 312 LEU B O 1
ATOM 4967 N N . THR B 1 313 ? 10.852 24.922 23.469 1 97.81 313 THR B N 1
ATOM 4968 C CA . THR B 1 313 ? 10.82 24.75 24.906 1 97.81 313 THR B CA 1
ATOM 4969 C C . THR B 1 313 ? 10.164 23.438 25.281 1 97.81 313 THR B C 1
ATOM 4971 O O . THR B 1 313 ? 10.406 22.891 26.375 1 97.81 313 THR B O 1
ATOM 4974 N N . GLN B 1 314 ? 9.312 22.969 24.422 1 97.88 314 GLN B N 1
ATOM 4975 C CA . GLN B 1 314 ? 8.602 21.734 24.719 1 97.88 314 GLN B CA 1
ATOM 4976 C C . GLN B 1 314 ? 8.195 21.016 23.422 1 97.88 314 GLN B C 1
ATOM 4978 O O . GLN B 1 314 ? 7.824 21.656 22.438 1 97.88 314 GLN B O 1
ATOM 4983 N N . VAL B 1 315 ? 8.312 19.734 23.422 1 98.5 315 VAL B N 1
ATOM 4984 C CA . VAL B 1 315 ? 7.762 18.875 22.391 1 98.5 315 VAL B CA 1
ATOM 4985 C C . VAL B 1 315 ? 6.836 17.844 23.016 1 98.5 315 VAL B C 1
ATOM 4987 O O . VAL B 1 315 ? 7.27 17.031 23.844 1 98.5 315 VAL B O 1
ATOM 4990 N N . ILE B 1 316 ? 5.578 17.922 22.703 1 98.25 316 ILE B N 1
ATOM 4991 C CA . ILE B 1 316 ? 4.609 16.953 23.203 1 98.25 316 ILE B CA 1
ATOM 4992 C C . ILE B 1 316 ? 4.27 15.945 22.109 1 98.25 316 ILE B C 1
ATOM 4994 O O . ILE B 1 316 ? 3.531 16.266 21.172 1 98.25 316 ILE B O 1
ATOM 4998 N N . ARG B 1 317 ? 4.758 14.805 22.234 1 95.81 317 ARG B N 1
ATOM 4999 C CA . ARG B 1 317 ? 4.457 13.695 21.328 1 95.81 317 ARG B CA 1
ATOM 5000 C C . ARG B 1 317 ? 3.156 13.008 21.719 1 95.81 317 ARG B C 1
ATOM 5002 O O . ARG B 1 317 ? 2.816 12.938 22.906 1 95.81 317 ARG B O 1
ATOM 5009 N N . THR B 1 318 ? 2.441 12.602 20.703 1 92.31 318 THR B N 1
ATOM 5010 C CA . THR B 1 318 ? 1.162 11.945 20.953 1 92.31 318 THR B CA 1
ATOM 5011 C C . THR B 1 318 ? 1.137 10.555 20.328 1 92.31 318 THR B C 1
ATOM 5013 O O . THR B 1 318 ? 2.135 10.102 19.766 1 92.31 318 THR B O 1
ATOM 5016 N N . SER B 1 319 ? 0.019 9.797 20.516 1 86.94 319 SER B N 1
ATOM 5017 C CA . SER B 1 319 ? -0.132 8.469 19.922 1 86.94 319 SER B CA 1
ATOM 5018 C C . SER B 1 319 ? -0.491 8.555 18.453 1 86.94 319 SER B C 1
ATOM 5020 O O . SER B 1 319 ? -0.635 7.527 17.781 1 86.94 319 SER B O 1
ATOM 5022 N N . THR B 1 320 ? -0.675 9.773 17.938 1 88.5 320 THR B N 1
ATOM 5023 C CA . THR B 1 320 ? -0.935 10.047 16.531 1 88.5 320 THR B CA 1
ATOM 5024 C C . THR B 1 320 ? 0.307 10.625 15.859 1 88.5 320 THR B C 1
ATOM 5026 O O . THR B 1 320 ? 1.31 10.898 16.516 1 88.5 320 THR B O 1
ATOM 5029 N N . PRO B 1 321 ? 0.267 10.805 14.586 1 91.38 321 PRO B N 1
ATOM 5030 C CA . PRO B 1 321 ? 1.416 11.422 13.914 1 91.38 321 PRO B CA 1
ATOM 5031 C C . PRO B 1 321 ? 1.596 12.891 14.289 1 91.38 321 PRO B C 1
ATOM 5033 O O . PRO B 1 321 ? 2.625 13.492 13.969 1 91.38 321 PRO B O 1
ATOM 5036 N N . PHE B 1 322 ? 0.667 13.453 14.953 1 95.25 322 PHE B N 1
ATOM 5037 C CA . PHE B 1 322 ? 0.707 14.875 15.266 1 95.25 322 PHE B CA 1
ATOM 5038 C C . PHE B 1 322 ? 1.417 15.117 16.594 1 95.25 322 PHE B C 1
ATOM 5040 O O . PHE B 1 322 ? 1.295 14.32 17.516 1 95.25 322 PHE B O 1
ATOM 5047 N N . ALA B 1 323 ? 2.129 16.156 16.625 1 97.69 323 ALA B N 1
ATOM 5048 C CA . ALA B 1 323 ? 2.791 16.641 17.844 1 97.69 323 ALA B CA 1
ATOM 5049 C C . ALA B 1 323 ? 2.523 18.125 18.062 1 97.69 323 ALA B C 1
ATOM 5051 O O . ALA B 1 323 ? 2.107 18.828 17.141 1 97.69 323 ALA B O 1
ATOM 5052 N N . VAL B 1 324 ? 2.678 18.5 19.281 1 98.44 324 VAL B N 1
ATOM 5053 C CA . VAL B 1 324 ? 2.58 19.906 19.656 1 98.44 324 VAL B CA 1
ATOM 5054 C C . VAL B 1 324 ? 3.953 20.422 20.062 1 98.44 324 VAL B C 1
ATOM 5056 O O . VAL B 1 324 ? 4.57 19.891 21 1 98.44 324 VAL B O 1
ATOM 5059 N N . LEU B 1 325 ? 4.461 21.375 19.359 1 98.69 325 LEU B N 1
ATOM 5060 C CA . LEU B 1 325 ? 5.734 22.016 19.672 1 98.69 325 LEU B CA 1
ATOM 5061 C C . LEU B 1 325 ? 5.516 23.422 20.25 1 98.69 325 LEU B C 1
ATOM 5063 O O . LEU B 1 325 ? 4.734 24.203 19.703 1 98.69 325 LEU B O 1
ATOM 5067 N N . GLU B 1 326 ? 6.145 23.672 21.312 1 98.56 326 GLU B N 1
ATOM 5068 C CA . GLU B 1 326 ? 6.09 25 21.938 1 98.56 326 GLU B CA 1
ATOM 5069 C C . GLU B 1 326 ? 7.441 25.703 21.859 1 98.56 326 GLU B C 1
ATOM 5071 O O . GLU B 1 326 ? 8.484 25.078 22.078 1 98.56 326 GLU B O 1
ATOM 5076 N N . ALA B 1 327 ? 7.383 26.938 21.469 1 9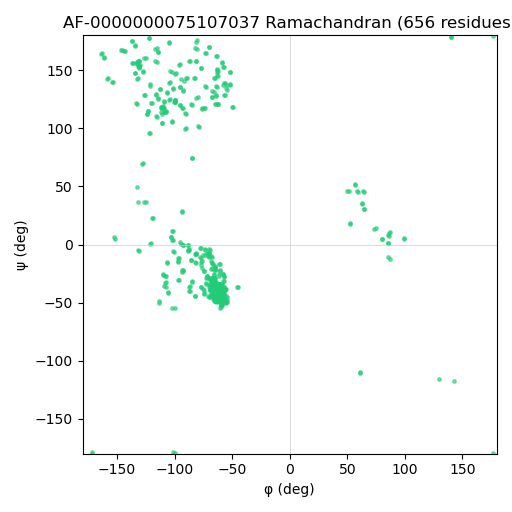8.44 327 ALA B N 1
ATOM 5077 C CA . ALA B 1 327 ? 8.594 27.766 21.453 1 98.44 327 ALA B CA 1
ATOM 5078 C C . ALA B 1 327 ? 8.352 29.094 22.141 1 98.44 327 ALA B C 1
ATOM 5080 O O . ALA B 1 327 ? 7.211 29.562 22.234 1 98.44 327 ALA B O 1
ATOM 5081 N N . SER B 1 328 ? 9.367 29.672 22.656 1 97.94 328 SER B N 1
ATOM 5082 C CA . SER B 1 328 ? 9.375 31 23.266 1 97.94 328 SER B CA 1
ATOM 5083 C C . SER B 1 328 ? 10.57 31.812 22.781 1 97.94 328 SER B C 1
ATOM 5085 O O . SER B 1 328 ? 11.398 31.328 22.016 1 97.94 328 SER B O 1
ATOM 5087 N N . ALA B 1 329 ? 10.5 33.062 23.172 1 97.12 329 ALA B N 1
ATOM 5088 C CA . ALA B 1 329 ? 11.617 33.938 22.797 1 97.12 329 ALA B CA 1
ATOM 5089 C C . ALA B 1 329 ? 12.945 33.344 23.281 1 97.12 329 ALA B C 1
ATOM 5091 O O . ALA B 1 329 ? 13.031 32.844 24.406 1 97.12 329 ALA B O 1
ATOM 5092 N N . ALA B 1 330 ? 13.906 33.375 22.359 1 92.12 330 ALA B N 1
ATOM 5093 C CA . ALA B 1 330 ? 15.227 32.844 22.75 1 92.12 330 ALA B CA 1
ATOM 5094 C C . ALA B 1 330 ? 15.922 33.812 23.703 1 92.12 330 ALA B C 1
ATOM 5096 O O . ALA B 1 330 ? 15.672 35.031 23.688 1 92.12 330 ALA B O 1
#